Protein AF-0000000086633251 (afdb_homodimer)

Solvent-accessible surface area (backbone atoms only — not comparable to full-atom values): 29971 Å² total; per-residue (Å²): 134,61,81,83,43,68,49,55,88,50,34,63,71,20,54,33,61,55,77,40,45,52,67,47,82,92,40,36,37,76,38,76,89,33,48,28,64,85,34,22,36,36,36,32,24,33,77,43,61,48,29,42,38,28,51,44,31,41,20,52,14,32,25,38,17,45,36,40,25,23,77,53,55,71,56,37,50,54,50,46,53,52,34,60,71,54,26,48,91,79,43,36,75,45,67,47,66,35,50,50,69,35,73,67,37,42,51,52,50,52,53,52,40,40,74,68,55,40,71,67,41,29,40,35,43,53,45,70,52,77,46,75,41,48,64,51,74,43,56,62,69,60,44,48,45,14,34,41,40,35,31,50,11,48,47,47,51,45,24,55,60,52,62,75,69,78,54,58,37,34,40,39,36,59,47,54,71,59,55,55,52,84,49,81,34,34,25,38,26,34,15,20,42,45,20,35,51,41,36,45,43,27,30,27,70,70,36,77,57,32,45,25,38,34,37,20,58,67,43,42,78,40,93,82,50,51,77,91,47,54,86,47,35,67,28,39,44,56,25,49,14,24,48,56,40,43,62,70,33,80,89,35,56,85,51,52,49,20,54,48,46,51,35,41,37,65,68,62,49,59,76,44,38,67,58,37,55,76,60,41,27,42,31,71,38,44,44,55,43,56,49,16,78,68,14,36,83,76,132,133,61,81,84,43,69,48,54,86,50,34,62,70,20,54,33,61,56,77,40,44,54,67,47,81,93,39,35,37,77,37,77,88,33,48,27,64,83,34,22,35,37,35,33,24,31,75,43,63,49,28,40,38,27,53,44,31,40,22,52,15,33,25,37,14,42,37,38,26,24,76,51,55,70,56,38,51,55,49,46,53,52,33,59,71,55,26,47,93,79,43,36,75,44,66,45,68,33,51,50,70,35,72,66,40,41,52,50,49,52,52,53,40,38,74,69,56,40,72,66,40,29,40,36,43,51,44,70,51,78,47,75,40,47,64,50,74,45,57,62,68,59,44,47,46,13,35,42,40,34,31,49,10,48,47,48,52,45,25,57,59,53,63,73,69,79,54,60,36,36,41,40,35,60,48,54,72,58,56,55,53,85,50,82,33,32,25,35,24,33,14,19,42,44,20,35,50,41,36,45,42,26,29,29,70,70,36,77,57,33,44,24,39,35,37,19,58,66,43,42,77,38,90,82,49,52,76,91,48,53,86,46,36,69,27,38,42,55,25,48,14,22,48,54,40,44,61,72,33,78,89,34,56,85,50,54,50,20,54,48,47,50,35,40,37,64,67,62,48,58,76,42,39,68,58,37,55,76,62,42,26,42,31,70,37,43,43,56,43,56,50,16,77,66,13,37,85,76,131

Sequence (598 aa):
MDYSDPDAFTLPYQLTKQIRRDVYPLLEPTQPELSAKGKTVLITGVSGGIGKVIAESWATAGASGIVITGRNVDVLESIATRLQSLASPGTKVLAQAADITDKDSVAALFTAAKETVGKIDVLINSAGSLQGGPVGTSDPTVFFSDFQVNVLGSYLVTHHFLAQGDGAGTVISFTTGAIANVFPDMGGYTASKLALVRIMENLHAEQPNVRVFMLMPGIVQTGMTVDALKPYAKDSPGLSGSWTLFLSTPRAEWMRGGIVSVNWDIEEMEAHKDQIVSENLLGRAFLNAKLGKGGHPWSMDYSDPDAFTLPYQLTKQIRRDVYPLLEPTQPELSAKGKTVLITGVSGGIGKVIAESWATAGASGIVITGRNVDVLESIATRLQSLASPGTKVLAQAADITDKDSVAALFTAAKETVGKIDVLINSAGSLQGGPVGTSDPTVFFSDFQVNVLGSYLVTHHFLAQGDGAGTVISFTTGAIANVFPDMGGYTASKLALVRIMENLHAEQPNVRVFMLMPGIVQTGMTVDALKPYAKDSPGLSGSWTLFLSTPRAEWMRGGIVSVNWDIEEMEAHKDQIVSENLLGRAFLNAKLGKGGHPWS

Radius of gyration: 24.83 Å; Cα contacts (8 Å, |Δi|>4): 1338; chains: 2; bounding box: 53×78×60 Å

Organism: NCBI:txid1208366

Structure (mmCIF, N/CA/C/O backbone):
data_AF-0000000086633251-model_v1
#
loop_
_entity.id
_entity.type
_entity.pdbx_description
1 polymer 'Ketoreductase domain-containing protein'
#
loop_
_atom_site.group_PDB
_atom_site.id
_atom_site.type_symbol
_atom_site.label_atom_id
_atom_site.label_alt_id
_atom_site.label_comp_id
_atom_site.label_asym_id
_atom_site.label_entity_id
_atom_site.label_seq_id
_atom_site.pdbx_PDB_ins_code
_atom_site.Cartn_x
_atom_site.Cartn_y
_atom_site.Cartn_z
_atom_site.occupancy
_atom_site.B_iso_or_equiv
_atom_site.auth_seq_id
_atom_site.auth_comp_id
_atom_site.auth_asym_id
_atom_site.auth_atom_id
_atom_site.pdbx_PDB_model_num
ATOM 1 N N . MET A 1 1 ? 22.797 -5.105 10.516 1 68.06 1 MET A N 1
ATOM 2 C CA . MET A 1 1 ? 22.719 -6.223 9.578 1 68.06 1 MET A CA 1
ATOM 3 C C . MET A 1 1 ? 24.109 -6.688 9.164 1 68.06 1 MET A C 1
ATOM 5 O O . MET A 1 1 ? 25 -5.871 8.961 1 68.06 1 MET A O 1
ATOM 9 N N . ASP A 1 2 ? 24.328 -8.094 9.258 1 77.06 2 ASP A N 1
ATOM 10 C CA . ASP A 1 2 ? 25.594 -8.656 8.828 1 77.06 2 ASP A CA 1
ATOM 11 C C . ASP A 1 2 ? 25.609 -8.906 7.324 1 77.06 2 ASP A C 1
ATOM 13 O O . ASP A 1 2 ? 25.125 -9.945 6.859 1 77.06 2 ASP A O 1
ATOM 17 N N . TYR A 1 3 ? 26.188 -8.086 6.574 1 83.94 3 TYR A N 1
ATOM 18 C CA . TYR A 1 3 ? 26.156 -8.117 5.117 1 83.94 3 TYR A CA 1
ATOM 19 C C . TYR A 1 3 ? 27.078 -9.203 4.574 1 83.94 3 TYR A C 1
ATOM 21 O O . TYR A 1 3 ? 27.016 -9.547 3.389 1 83.94 3 TYR A O 1
ATOM 29 N N . SER A 1 4 ? 27.859 -9.773 5.473 1 86.56 4 SER A N 1
ATOM 30 C CA . SER A 1 4 ? 28.719 -10.867 5.035 1 86.56 4 SER A CA 1
ATOM 31 C C . SER A 1 4 ? 27.953 -12.188 4.984 1 86.56 4 SER A C 1
ATOM 33 O O . SER A 1 4 ? 28.422 -13.148 4.363 1 86.56 4 SER A O 1
ATOM 35 N N . ASP A 1 5 ? 26.844 -12.203 5.621 1 89.69 5 ASP A N 1
ATOM 36 C CA . ASP A 1 5 ? 25.984 -13.383 5.594 1 89.69 5 ASP A CA 1
ATOM 37 C C . ASP A 1 5 ? 25.219 -13.484 4.273 1 89.69 5 ASP A C 1
ATOM 39 O O . ASP A 1 5 ? 24.469 -12.57 3.912 1 89.69 5 ASP A O 1
ATOM 43 N N . PRO A 1 6 ? 25.406 -14.625 3.6 1 89.19 6 PRO A N 1
ATOM 44 C CA . PRO A 1 6 ? 24.703 -14.781 2.318 1 89.19 6 PRO A CA 1
ATOM 45 C C . PRO A 1 6 ? 23.188 -14.781 2.467 1 89.19 6 PRO A C 1
ATOM 47 O O . PRO A 1 6 ? 22.469 -14.602 1.482 1 89.19 6 PRO A O 1
ATOM 50 N N . ASP A 1 7 ? 22.719 -14.922 3.627 1 92.31 7 ASP A N 1
ATOM 51 C CA . ASP A 1 7 ? 21.281 -14.984 3.877 1 92.31 7 ASP A CA 1
ATOM 52 C C . ASP A 1 7 ? 20.797 -13.695 4.539 1 92.31 7 ASP A C 1
ATOM 54 O O . ASP A 1 7 ? 19.672 -13.648 5.051 1 92.31 7 ASP A O 1
ATOM 58 N N . ALA A 1 8 ? 21.625 -12.656 4.477 1 91.12 8 ALA A N 1
ATOM 59 C CA . ALA A 1 8 ? 21.359 -11.414 5.211 1 91.12 8 ALA A CA 1
ATOM 60 C C . ALA A 1 8 ? 20.016 -10.812 4.824 1 91.12 8 ALA A C 1
ATOM 62 O O . ALA A 1 8 ? 19.328 -10.234 5.664 1 91.12 8 ALA A O 1
ATOM 63 N N . PHE A 1 9 ? 19.547 -11.031 3.588 1 92.31 9 PHE A N 1
ATOM 64 C CA . PHE A 1 9 ? 18.328 -10.383 3.107 1 92.31 9 PHE A CA 1
ATOM 65 C C . PHE A 1 9 ? 17.188 -11.391 3.002 1 92.31 9 PHE A C 1
ATOM 67 O O . PHE A 1 9 ? 16.094 -11.047 2.551 1 92.31 9 PHE A O 1
ATOM 74 N N . THR A 1 10 ? 17.438 -12.602 3.408 1 94.81 10 THR A N 1
ATOM 75 C CA . THR A 1 10 ? 16.391 -13.633 3.406 1 94.81 10 THR A CA 1
ATOM 76 C C . THR A 1 10 ? 15.961 -13.961 4.832 1 94.81 10 THR A C 1
ATOM 78 O O . THR A 1 10 ? 14.773 -14.148 5.102 1 94.81 10 THR A O 1
ATOM 81 N N . LEU A 1 11 ? 16.906 -13.914 5.742 1 94.31 11 LEU A N 1
ATOM 82 C CA . LEU A 1 11 ? 16.719 -14.398 7.109 1 94.31 11 LEU A CA 1
ATOM 83 C C . LEU A 1 11 ? 15.648 -13.57 7.824 1 94.31 11 LEU A C 1
ATOM 85 O O . LEU A 1 11 ? 14.789 -14.125 8.516 1 94.31 11 LEU A O 1
ATOM 89 N N . PRO A 1 12 ? 15.609 -12.258 7.66 1 93.75 12 PRO A N 1
ATOM 90 C CA . PRO A 1 12 ? 14.617 -11.453 8.383 1 93.75 12 PRO A CA 1
ATOM 91 C C . PRO A 1 12 ? 13.188 -11.758 7.961 1 93.75 12 PRO A C 1
ATOM 93 O O . PRO A 1 12 ? 12.242 -11.367 8.641 1 93.75 12 PRO A O 1
ATOM 96 N N . TYR A 1 13 ? 13.008 -12.516 6.891 1 96.06 13 TYR A N 1
ATOM 97 C CA . TYR A 1 13 ? 11.672 -12.742 6.34 1 96.06 13 TYR A CA 1
ATOM 98 C C . TYR A 1 13 ? 11.266 -14.203 6.473 1 96.06 13 TYR A C 1
ATOM 100 O O . TYR A 1 13 ? 10.32 -14.648 5.824 1 96.06 13 TYR A O 1
ATOM 108 N N . GLN A 1 14 ? 11.945 -14.898 7.332 1 97.75 14 GLN A N 1
ATOM 109 C CA . GLN A 1 14 ? 11.711 -16.328 7.461 1 97.75 14 GLN A CA 1
ATOM 110 C C . GLN A 1 14 ? 10.648 -16.625 8.516 1 97.75 14 GLN A C 1
ATOM 112 O O . GLN A 1 14 ? 10.781 -16.203 9.672 1 97.75 14 GLN A O 1
ATOM 117 N N . LEU A 1 15 ? 9.648 -17.328 8.125 1 98.5 15 LEU A N 1
ATOM 118 C CA . LEU A 1 15 ? 8.648 -17.875 9.047 1 98.5 15 LEU A CA 1
ATOM 119 C C . LEU A 1 15 ? 9.109 -19.203 9.625 1 98.5 15 LEU A C 1
ATOM 121 O O . LEU A 1 15 ? 8.852 -19.5 10.797 1 98.5 15 LEU A O 1
ATOM 125 N N . THR A 1 16 ? 9.766 -20.047 8.805 1 98.62 16 THR A N 1
ATOM 126 C CA . THR A 1 16 ? 10.195 -21.391 9.172 1 98.62 16 THR A CA 1
ATOM 127 C C . THR A 1 16 ? 11.68 -21.406 9.531 1 98.62 16 THR A C 1
ATOM 129 O O . THR A 1 16 ? 12.43 -20.531 9.102 1 98.62 16 THR A O 1
ATOM 132 N N . LYS A 1 17 ? 12.055 -22.359 10.281 1 97.44 17 LYS A N 1
ATOM 133 C CA . LYS A 1 17 ? 13.469 -22.547 10.594 1 97.44 17 LYS A CA 1
ATOM 134 C C . LYS A 1 17 ? 14.266 -22.938 9.344 1 97.44 17 LYS A C 1
ATOM 136 O O . LYS A 1 17 ? 15.344 -22.391 9.094 1 97.44 17 LYS A O 1
ATOM 141 N N . GLN A 1 18 ? 13.719 -23.844 8.633 1 96.75 18 GLN A N 1
ATOM 142 C CA . GLN A 1 18 ? 14.359 -24.266 7.395 1 96.75 18 GLN A CA 1
ATOM 143 C C . GLN A 1 18 ? 14.195 -23.219 6.301 1 96.75 18 GLN A C 1
ATOM 145 O O . GLN A 1 18 ? 13.102 -22.672 6.113 1 96.75 18 GLN A O 1
ATOM 150 N N . ILE A 1 19 ? 15.305 -22.891 5.602 1 96.94 19 ILE A N 1
ATOM 151 C CA . ILE A 1 19 ? 15.289 -22 4.453 1 96.94 19 ILE A CA 1
ATOM 152 C C . ILE A 1 19 ? 15.336 -22.812 3.162 1 96.94 19 ILE A C 1
ATOM 154 O O . ILE A 1 19 ? 16.297 -23.562 2.93 1 96.94 19 ILE A O 1
ATOM 158 N N . ARG A 1 20 ? 14.32 -22.719 2.383 1 97.75 20 ARG A N 1
ATOM 159 C CA . ARG A 1 20 ? 14.305 -23.391 1.087 1 97.75 20 ARG A CA 1
ATOM 160 C C . ARG A 1 20 ? 14.82 -22.469 -0.013 1 97.75 20 ARG A C 1
ATOM 162 O O . ARG A 1 20 ? 14.391 -21.312 -0.121 1 97.75 20 ARG A O 1
ATOM 169 N N . ARG A 1 21 ? 15.688 -23 -0.869 1 96.81 21 ARG A N 1
ATOM 170 C CA . ARG A 1 21 ? 16.281 -22.156 -1.906 1 96.81 21 ARG A CA 1
ATOM 171 C C . ARG A 1 21 ? 16.109 -22.797 -3.285 1 96.81 21 ARG A C 1
ATOM 173 O O . ARG A 1 21 ? 16.344 -22.141 -4.305 1 96.81 21 ARG A O 1
ATOM 180 N N . ASP A 1 22 ? 15.766 -24.016 -3.211 1 97.19 22 ASP A N 1
ATOM 181 C CA . ASP A 1 22 ? 15.523 -24.75 -4.449 1 97.19 22 ASP A CA 1
ATOM 182 C C . ASP A 1 22 ? 14.359 -25.719 -4.289 1 97.19 22 ASP A C 1
ATOM 184 O O . ASP A 1 22 ? 13.891 -25.953 -3.176 1 97.19 22 ASP A O 1
ATOM 188 N N . VAL A 1 23 ? 13.969 -26.219 -5.496 1 97.69 23 VAL A N 1
ATOM 189 C CA . VAL A 1 23 ? 12.859 -27.172 -5.5 1 97.69 23 VAL A CA 1
ATOM 190 C C . VAL A 1 23 ? 13.234 -28.406 -4.68 1 97.69 23 VAL A C 1
ATOM 192 O O . VAL A 1 23 ? 14.359 -28.891 -4.77 1 97.69 23 VAL A O 1
ATOM 195 N N . TYR A 1 24 ? 12.398 -28.844 -3.863 1 97.19 24 TYR A N 1
ATOM 196 C CA . TYR A 1 24 ? 12.578 -30.031 -3.047 1 97.19 24 TYR A CA 1
ATOM 197 C C . TYR A 1 24 ? 11.461 -31.047 -3.303 1 97.19 24 TYR A C 1
ATOM 199 O O . TYR A 1 24 ? 10.523 -30.766 -4.055 1 97.19 24 TYR A O 1
ATOM 207 N N . PRO A 1 25 ? 11.453 -32.25 -2.863 1 96.62 25 PRO A N 1
ATOM 208 C CA . PRO A 1 25 ? 10.609 -33.344 -3.33 1 96.62 25 PRO A CA 1
ATOM 209 C C . PRO A 1 25 ? 9.117 -33.031 -3.279 1 96.62 25 PRO A C 1
ATOM 211 O O . PRO A 1 25 ? 8.391 -33.281 -4.238 1 96.62 25 PRO A O 1
ATOM 214 N N . LEU A 1 26 ? 8.625 -32.344 -2.281 1 96.88 26 LEU A N 1
ATOM 215 C CA . LEU A 1 26 ? 7.219 -31.984 -2.143 1 96.88 26 LEU A CA 1
ATOM 216 C C . LEU A 1 26 ? 6.781 -31.062 -3.271 1 96.88 26 LEU A C 1
ATOM 218 O O . LEU A 1 26 ? 5.617 -31.078 -3.68 1 96.88 26 LEU A O 1
ATOM 222 N N . LEU A 1 27 ? 7.727 -30.312 -3.814 1 97.81 27 LEU A N 1
ATOM 223 C CA . LEU A 1 27 ? 7.395 -29.234 -4.742 1 97.81 27 LEU A CA 1
ATOM 224 C C . LEU A 1 27 ? 7.891 -29.562 -6.148 1 97.81 27 LEU A C 1
ATOM 226 O O . LEU A 1 27 ? 7.941 -28.672 -7.008 1 97.81 27 LEU A O 1
ATOM 230 N N . GLU A 1 28 ? 8.273 -30.781 -6.375 1 97.88 28 GLU A N 1
ATOM 231 C CA . GLU A 1 28 ? 8.641 -31.188 -7.73 1 97.88 28 GLU A CA 1
ATOM 232 C C . GLU A 1 28 ? 7.43 -31.172 -8.656 1 97.88 28 GLU A C 1
ATOM 234 O O . GLU A 1 28 ? 6.441 -31.875 -8.406 1 97.88 28 GLU A O 1
ATOM 239 N N . PRO A 1 29 ? 7.496 -30.5 -9.789 1 97.75 29 PRO A N 1
ATOM 240 C CA . PRO A 1 29 ? 6.336 -30.344 -10.664 1 97.75 29 PRO A CA 1
ATOM 241 C C . PRO A 1 29 ? 5.824 -31.672 -11.219 1 97.75 29 PRO A C 1
ATOM 243 O O . PRO A 1 29 ? 4.664 -31.766 -11.633 1 97.75 29 PRO A O 1
ATOM 246 N N . THR A 1 30 ? 6.656 -32.688 -11.234 1 97 30 THR A N 1
ATOM 247 C CA . THR A 1 30 ? 6.281 -34 -11.789 1 97 30 THR A CA 1
ATOM 248 C C . THR A 1 30 ? 5.496 -34.812 -10.773 1 97 30 THR A C 1
ATOM 250 O O . THR A 1 30 ? 4.965 -35.875 -11.102 1 97 30 THR A O 1
ATOM 253 N N . GLN A 1 31 ? 5.453 -34.312 -9.523 1 97.31 31 GLN A N 1
ATOM 254 C CA . GLN A 1 31 ? 4.695 -35.062 -8.508 1 97.31 31 GLN A CA 1
ATOM 255 C C . GLN A 1 31 ? 3.209 -35.094 -8.852 1 97.31 31 GLN A C 1
ATOM 257 O O . GLN A 1 31 ? 2.635 -34.094 -9.273 1 97.31 31 GLN A O 1
ATOM 262 N N . PRO A 1 32 ? 2.555 -36.281 -8.695 1 97.38 32 PRO A N 1
ATOM 263 C CA . PRO A 1 32 ? 1.124 -36.406 -8.992 1 97.38 32 PRO A CA 1
ATOM 264 C C . PRO A 1 32 ? 0.27 -35.438 -8.164 1 97.38 32 PRO A C 1
ATOM 266 O O . PRO A 1 32 ? -0.772 -34.969 -8.633 1 97.38 32 PRO A O 1
ATOM 269 N N . GLU A 1 33 ? 0.717 -35.094 -6.957 1 97.5 33 GLU A N 1
ATOM 270 C CA . GLU A 1 33 ? -0.027 -34.219 -6.066 1 97.5 33 GLU A CA 1
ATOM 271 C C . GLU A 1 33 ? -0.064 -32.781 -6.605 1 97.5 33 GLU A C 1
ATOM 273 O O . GLU A 1 33 ? -0.901 -31.984 -6.195 1 97.5 33 GLU A O 1
ATOM 278 N N . LEU A 1 34 ? 0.845 -32.438 -7.562 1 98.31 34 LEU A N 1
ATOM 279 C CA . LEU A 1 34 ? 0.918 -31.109 -8.125 1 98.31 34 LEU A CA 1
ATOM 280 C C . LEU A 1 34 ? 0.414 -31.094 -9.562 1 98.31 34 LEU A C 1
ATOM 282 O O . LEU A 1 34 ? 0.604 -30.109 -10.281 1 98.31 34 LEU A O 1
ATOM 286 N N . SER A 1 35 ? -0.208 -32.188 -9.945 1 98.06 35 SER A N 1
ATOM 287 C CA . SER A 1 35 ? -0.688 -32.312 -11.32 1 98.06 35 SER A CA 1
ATOM 288 C C . SER A 1 35 ? -1.604 -31.141 -11.68 1 98.06 35 SER A C 1
ATOM 290 O O . SER A 1 35 ? -2.488 -30.781 -10.898 1 98.06 35 SER A O 1
ATOM 292 N N . ALA A 1 36 ? -1.401 -30.594 -12.852 1 98 36 ALA A N 1
ATOM 293 C CA . ALA A 1 36 ? -2.236 -29.5 -13.359 1 98 36 ALA A CA 1
ATOM 294 C C . ALA A 1 36 ? -3.146 -30 -14.484 1 98 36 ALA A C 1
ATOM 296 O O . ALA A 1 36 ? -3.658 -29.188 -15.266 1 98 36 ALA A O 1
ATOM 297 N N . LYS A 1 37 ? -3.234 -31.297 -14.562 1 97.19 37 LYS A N 1
ATOM 298 C CA . LYS A 1 37 ? -4.129 -31.859 -15.578 1 97.19 37 LYS A CA 1
ATOM 299 C C . LYS A 1 37 ? -5.539 -31.281 -15.438 1 97.19 37 LYS A C 1
ATOM 301 O O . LYS A 1 37 ? -6.066 -31.188 -14.328 1 97.19 37 LYS A O 1
ATOM 306 N N . GLY A 1 38 ? -6.066 -30.828 -16.578 1 96.94 38 GLY A N 1
ATOM 307 C CA . GLY A 1 38 ? -7.418 -30.297 -16.594 1 96.94 38 GLY A CA 1
ATOM 308 C C . GLY A 1 38 ? -7.484 -28.828 -16.219 1 96.94 38 GLY A C 1
ATOM 309 O O . GLY A 1 38 ? -8.547 -28.203 -16.312 1 96.94 38 GLY A O 1
ATOM 310 N N . LYS A 1 39 ? -6.387 -28.234 -15.875 1 97.5 39 LYS A N 1
ATOM 311 C CA . LYS A 1 39 ? -6.379 -26.844 -15.445 1 97.5 39 LYS A CA 1
ATOM 312 C C . LYS A 1 39 ? -5.785 -25.938 -16.531 1 97.5 39 LYS A C 1
ATOM 314 O O . LYS A 1 39 ? -4.855 -26.344 -17.234 1 97.5 39 LYS A O 1
ATOM 319 N N . THR A 1 40 ? -6.363 -24.797 -16.625 1 98.44 40 THR A N 1
ATOM 320 C CA . THR A 1 40 ? -5.84 -23.75 -17.484 1 98.44 40 THR A CA 1
ATOM 321 C C . THR A 1 40 ? -5.242 -22.625 -16.641 1 98.44 40 THR A C 1
ATOM 323 O O . THR A 1 40 ? -5.75 -22.297 -15.57 1 98.44 40 THR A O 1
ATOM 326 N N . VAL A 1 41 ? -4.078 -22.047 -17.172 1 98.75 41 VAL A N 1
ATOM 327 C CA . VAL A 1 41 ? -3.383 -21.016 -16.406 1 98.75 41 VAL A CA 1
ATOM 328 C C . VAL A 1 41 ? -3.006 -19.859 -17.328 1 98.75 41 VAL A C 1
ATOM 330 O O . VAL A 1 41 ? -2.674 -20.062 -18.5 1 98.75 41 VAL A O 1
ATOM 333 N N . LEU A 1 42 ? -3.203 -18.656 -16.859 1 98.81 42 LEU A N 1
ATOM 334 C CA . LEU A 1 42 ? -2.682 -17.453 -17.484 1 98.81 42 LEU A CA 1
ATOM 335 C C . LEU A 1 42 ? -1.564 -16.844 -16.656 1 98.81 42 LEU A C 1
ATOM 337 O O . LEU A 1 42 ? -1.741 -16.594 -15.461 1 98.81 42 LEU A O 1
ATOM 341 N N . ILE A 1 43 ? -0.426 -16.641 -17.25 1 98.69 43 ILE A N 1
ATOM 342 C CA . ILE A 1 43 ? 0.754 -16.109 -16.578 1 98.69 43 ILE A CA 1
ATOM 343 C C . ILE A 1 43 ? 1.179 -14.805 -17.234 1 98.69 43 ILE A C 1
ATOM 345 O O . ILE A 1 43 ? 1.493 -14.773 -18.422 1 98.69 43 ILE A O 1
ATOM 349 N N . THR A 1 44 ? 1.173 -13.742 -16.453 1 98.12 44 THR A N 1
ATOM 350 C CA . THR A 1 44 ? 1.673 -12.469 -16.953 1 98.12 44 THR A CA 1
ATOM 351 C C . THR A 1 44 ? 3.162 -12.312 -16.656 1 98.12 44 THR A C 1
ATOM 353 O O . THR A 1 44 ? 3.68 -12.938 -15.727 1 98.12 44 THR A O 1
ATOM 356 N N . GLY A 1 45 ? 3.865 -11.492 -17.438 1 94.88 45 GLY A N 1
ATOM 357 C CA . GLY A 1 45 ? 5.258 -11.164 -17.172 1 94.88 45 GLY A CA 1
ATOM 358 C C . GLY A 1 45 ? 6.211 -12.289 -17.531 1 94.88 45 GLY A C 1
ATOM 359 O O . GLY A 1 45 ? 7.215 -12.5 -16.844 1 94.88 45 GLY A O 1
ATOM 360 N N . VAL A 1 46 ? 5.965 -13.047 -18.531 1 93.5 46 VAL A N 1
ATOM 361 C CA . VAL A 1 46 ? 6.738 -14.242 -18.844 1 93.5 46 VAL A CA 1
ATOM 362 C C . VAL A 1 46 ? 8.055 -13.852 -19.516 1 93.5 46 VAL A C 1
ATOM 364 O O . VAL A 1 46 ? 8.977 -14.664 -19.609 1 93.5 46 VAL A O 1
ATOM 367 N N . SER A 1 47 ? 8.133 -12.633 -19.906 1 83.06 47 SER A N 1
ATOM 368 C CA . SER A 1 47 ? 9.375 -12.18 -20.516 1 83.06 47 SER A CA 1
ATOM 369 C C . SER A 1 47 ? 10.453 -11.938 -19.469 1 83.06 47 SER A C 1
ATOM 371 O O . SER A 1 47 ? 11.633 -11.797 -19.797 1 83.06 47 SER A O 1
ATOM 373 N N . GLY A 1 48 ? 10 -11.992 -18.25 1 77.44 48 GLY A N 1
ATOM 374 C CA . GLY A 1 48 ? 10.969 -11.859 -17.172 1 77.44 48 GLY A CA 1
ATOM 375 C C . GLY A 1 48 ? 11.531 -13.195 -16.719 1 77.44 48 GLY A C 1
ATOM 376 O O . GLY A 1 48 ? 11.133 -14.25 -17.219 1 77.44 48 GLY A O 1
ATOM 377 N N . GLY A 1 49 ? 12.492 -13.289 -15.859 1 78.19 49 GLY A N 1
ATOM 378 C CA . GLY A 1 49 ? 13.188 -14.484 -15.422 1 78.19 49 GLY A CA 1
ATOM 379 C C . GLY A 1 49 ? 12.305 -15.445 -14.648 1 78.19 49 GLY A C 1
ATOM 380 O O . GLY A 1 49 ? 12.297 -16.641 -14.93 1 78.19 49 GLY A O 1
ATOM 381 N N . ILE A 1 50 ? 11.336 -15.016 -13.859 1 91.94 50 ILE A N 1
ATOM 382 C CA . ILE A 1 50 ? 10.539 -15.883 -12.992 1 91.94 50 ILE A CA 1
ATOM 383 C C . ILE A 1 50 ? 9.336 -16.422 -13.773 1 91.94 50 ILE A C 1
ATOM 385 O O . ILE A 1 50 ? 9.039 -17.609 -13.719 1 91.94 50 ILE A O 1
ATOM 389 N N . GLY A 1 51 ? 8.688 -15.625 -14.602 1 95.31 51 GLY A N 1
ATOM 390 C CA . GLY A 1 51 ? 7.484 -15.984 -15.328 1 95.31 51 GLY A CA 1
ATOM 391 C C . GLY A 1 51 ? 7.691 -17.141 -16.297 1 95.31 51 GLY A C 1
ATOM 392 O O . GLY A 1 51 ? 6.836 -18.016 -16.406 1 95.31 51 GLY A O 1
ATOM 393 N N . LYS A 1 52 ? 8.812 -17.125 -16.938 1 94.88 52 LYS A N 1
ATOM 394 C CA . LYS A 1 52 ? 9.141 -18.188 -17.875 1 94.88 52 LYS A CA 1
ATOM 395 C C . LYS A 1 52 ? 9.211 -19.547 -17.172 1 94.88 52 LYS A C 1
ATOM 397 O O . LYS A 1 52 ? 8.648 -20.531 -17.656 1 94.88 52 LYS A O 1
ATOM 402 N N . VAL A 1 53 ? 9.859 -19.531 -16.078 1 96.5 53 VAL A N 1
ATOM 403 C CA . VAL A 1 53 ? 10.078 -20.781 -15.344 1 96.5 53 VAL A CA 1
ATOM 404 C C . VAL A 1 53 ? 8.75 -21.266 -14.758 1 96.5 53 VAL A C 1
ATOM 406 O O . VAL A 1 53 ? 8.508 -22.469 -14.68 1 96.5 53 VAL A O 1
ATOM 409 N N . ILE A 1 54 ? 7.887 -20.344 -14.367 1 98.31 54 ILE A N 1
ATOM 410 C CA . ILE A 1 54 ? 6.551 -20.719 -13.914 1 98.31 54 ILE A CA 1
ATOM 411 C C . ILE A 1 54 ? 5.809 -21.453 -15.023 1 98.31 54 ILE A C 1
ATOM 413 O O . ILE A 1 54 ? 5.246 -22.516 -14.805 1 98.31 54 ILE A O 1
ATOM 417 N N . ALA A 1 55 ? 5.859 -20.891 -16.203 1 98.31 55 ALA A N 1
ATOM 418 C CA . ALA A 1 55 ? 5.18 -21.5 -17.344 1 98.31 55 ALA A CA 1
ATOM 419 C C . ALA A 1 55 ? 5.723 -22.906 -17.609 1 98.31 55 ALA A C 1
ATOM 421 O O . ALA A 1 55 ? 4.953 -23.844 -17.875 1 98.31 55 ALA A O 1
ATOM 422 N N . GLU A 1 56 ? 7.02 -23.047 -17.531 1 97.88 56 GLU A N 1
ATOM 423 C CA . GLU A 1 56 ? 7.648 -24.344 -17.75 1 97.88 56 GLU A CA 1
ATOM 424 C C . GLU A 1 56 ? 7.203 -25.359 -16.703 1 97.88 56 GLU A C 1
ATOM 426 O O . GLU A 1 56 ? 6.977 -26.531 -17.016 1 97.88 56 GLU A O 1
ATOM 431 N N . SER A 1 57 ? 7.109 -24.906 -15.469 1 98.44 57 SER A N 1
ATOM 432 C CA . SER A 1 57 ? 6.656 -25.781 -14.398 1 98.44 57 SER A CA 1
ATOM 433 C C . SER A 1 57 ? 5.23 -26.266 -14.641 1 98.44 57 SER A C 1
ATOM 435 O O . SER A 1 57 ? 4.922 -27.438 -14.414 1 98.44 57 SER A O 1
ATOM 437 N N . TRP A 1 58 ? 4.375 -25.422 -15.117 1 98.75 58 TRP A N 1
ATOM 438 C CA . TRP A 1 58 ? 2.986 -25.781 -15.383 1 98.75 58 TRP A CA 1
ATOM 439 C C . TRP A 1 58 ? 2.887 -26.734 -16.578 1 98.75 58 TRP A C 1
ATOM 441 O O . TRP A 1 58 ? 2.043 -27.625 -16.594 1 98.75 58 TRP A O 1
ATOM 451 N N . ALA A 1 59 ? 3.742 -26.516 -17.594 1 98.56 59 ALA A N 1
ATOM 452 C CA . ALA A 1 59 ? 3.811 -27.469 -18.703 1 98.56 59 ALA A CA 1
ATOM 453 C C . ALA A 1 59 ? 4.223 -28.859 -18.234 1 98.56 59 ALA A C 1
ATOM 455 O O . ALA A 1 59 ? 3.588 -29.844 -18.578 1 98.56 59 ALA A O 1
ATOM 456 N N . THR A 1 60 ? 5.23 -28.828 -17.422 1 98.25 60 THR A N 1
ATOM 457 C CA . THR A 1 60 ? 5.762 -30.062 -16.875 1 98.25 60 THR A CA 1
ATOM 458 C C . THR A 1 60 ? 4.711 -30.781 -16.047 1 98.25 60 THR A C 1
ATOM 460 O O . THR A 1 60 ? 4.633 -32.031 -16.047 1 98.25 60 THR A O 1
ATOM 463 N N . ALA A 1 61 ? 3.875 -30.031 -15.359 1 98.31 61 ALA A N 1
ATOM 464 C CA . ALA A 1 61 ? 2.869 -30.594 -14.461 1 98.31 61 ALA A CA 1
ATOM 465 C C . ALA A 1 61 ? 1.632 -31.047 -15.234 1 98.31 61 ALA A C 1
ATOM 467 O O . ALA A 1 61 ? 0.688 -31.578 -14.648 1 98.31 61 ALA A O 1
ATOM 468 N N . GLY A 1 62 ? 1.573 -30.75 -16.547 1 98.19 62 GLY A N 1
ATOM 469 C CA . GLY A 1 62 ? 0.544 -31.328 -17.406 1 98.19 62 GLY A CA 1
ATOM 470 C C . GLY A 1 62 ? -0.668 -30.422 -17.562 1 98.19 62 GLY A C 1
ATOM 471 O O . GLY A 1 62 ? -1.786 -30.906 -17.75 1 98.19 62 GLY A O 1
ATOM 472 N N . ALA A 1 63 ? -0.526 -29.156 -17.453 1 98.5 63 ALA A N 1
ATOM 473 C CA . ALA A 1 63 ? -1.636 -28.219 -17.641 1 98.5 63 ALA A CA 1
ATOM 474 C C . ALA A 1 63 ? -2.326 -28.438 -18.969 1 98.5 63 ALA A C 1
ATOM 476 O O . ALA A 1 63 ? -1.669 -28.719 -19.984 1 98.5 63 ALA A O 1
ATOM 477 N N . SER A 1 64 ? -3.643 -28.281 -18.969 1 98.19 64 SER A N 1
ATOM 478 C CA . SER A 1 64 ? -4.406 -28.453 -20.203 1 98.19 64 SER A CA 1
ATOM 479 C C . SER A 1 64 ? -4.254 -27.25 -21.125 1 98.19 64 SER A C 1
ATOM 481 O O . SER A 1 64 ? -4.328 -27.391 -22.344 1 98.19 64 SER A O 1
ATOM 483 N N . GLY A 1 65 ? -4.133 -26.125 -20.547 1 98.56 65 GLY A N 1
ATOM 484 C CA . GLY A 1 65 ? -3.957 -24.875 -21.281 1 98.56 65 GLY A CA 1
ATOM 485 C C . GLY A 1 65 ? -3.039 -23.891 -20.578 1 98.56 65 GLY A C 1
ATOM 486 O O . GLY A 1 65 ? -3.137 -23.703 -19.375 1 98.56 65 GLY A O 1
ATOM 487 N N . ILE A 1 66 ? -2.117 -23.312 -21.344 1 98.75 66 ILE A N 1
ATOM 488 C CA . ILE A 1 66 ? -1.18 -22.328 -20.812 1 98.75 66 ILE A CA 1
ATOM 489 C C . ILE A 1 66 ? -1.21 -21.062 -21.688 1 98.75 66 ILE A C 1
ATOM 491 O O . ILE A 1 66 ? -0.898 -21.125 -22.875 1 98.75 66 ILE A O 1
ATOM 495 N N . VAL A 1 67 ? -1.641 -19.969 -21.078 1 98.69 67 VAL A N 1
ATOM 496 C CA . VAL A 1 67 ? -1.603 -18.656 -21.719 1 98.69 67 VAL A CA 1
ATOM 497 C C . VAL A 1 67 ? -0.479 -17.828 -21.125 1 98.69 67 VAL A C 1
ATOM 499 O O . VAL A 1 67 ? -0.431 -17.609 -19.906 1 98.69 67 VAL A O 1
ATOM 502 N N . ILE A 1 68 ? 0.463 -17.391 -21.984 1 98.31 68 ILE A N 1
ATOM 503 C CA . ILE A 1 68 ? 1.562 -16.562 -21.531 1 98.31 68 ILE A CA 1
ATOM 504 C C . ILE A 1 68 ? 1.48 -15.188 -22.203 1 98.31 68 ILE A C 1
ATOM 506 O O . ILE A 1 68 ? 1.086 -15.086 -23.359 1 98.31 68 ILE A O 1
ATOM 510 N N . THR A 1 69 ? 1.798 -14.172 -21.406 1 97.88 69 THR A N 1
ATOM 511 C CA . THR A 1 69 ? 1.787 -12.836 -21.984 1 97.88 69 THR A CA 1
ATOM 512 C C . THR A 1 69 ? 2.951 -12 -21.438 1 97.88 69 THR A C 1
ATOM 514 O O . THR A 1 69 ? 3.545 -12.344 -20.422 1 97.88 69 THR A O 1
ATOM 517 N N . GLY A 1 70 ? 3.346 -11.062 -22.125 1 94 70 GLY A N 1
ATOM 518 C CA . GLY A 1 70 ? 4.395 -10.062 -21.953 1 94 70 GLY A CA 1
ATOM 519 C C . GLY A 1 70 ? 4.449 -9.055 -23.094 1 94 70 GLY A C 1
ATOM 520 O O . GLY A 1 70 ? 3.598 -9.07 -23.984 1 94 70 GLY A O 1
ATOM 521 N N . ARG A 1 71 ? 5.406 -8.203 -23.109 1 88 71 ARG A N 1
ATOM 522 C CA . ARG A 1 71 ? 5.41 -7.121 -24.078 1 88 71 ARG A CA 1
ATOM 523 C C . ARG A 1 71 ? 6.254 -7.48 -25.297 1 88 71 ARG A C 1
ATOM 525 O O . ARG A 1 71 ? 6.039 -6.941 -26.391 1 88 71 ARG A O 1
ATOM 532 N N . ASN A 1 72 ? 7.117 -8.398 -25.047 1 88.56 72 ASN A N 1
ATOM 533 C CA . ASN A 1 72 ? 8.047 -8.734 -26.125 1 88.56 72 ASN A CA 1
ATOM 534 C C . ASN A 1 72 ? 7.598 -9.977 -26.891 1 88.56 72 ASN A C 1
ATOM 536 O O . ASN A 1 72 ? 7.766 -11.102 -26.422 1 88.56 72 ASN A O 1
ATOM 540 N N . VAL A 1 73 ? 7.242 -9.805 -28.125 1 91.19 73 VAL A N 1
ATOM 541 C CA . VAL A 1 73 ? 6.617 -10.852 -28.922 1 91.19 73 VAL A CA 1
ATOM 542 C C . VAL A 1 73 ? 7.633 -11.953 -29.219 1 91.19 73 VAL A C 1
ATOM 544 O O . VAL A 1 73 ? 7.32 -13.141 -29.125 1 91.19 73 VAL A O 1
ATOM 547 N N . ASP A 1 74 ? 8.828 -11.578 -29.578 1 92.25 74 ASP A N 1
ATOM 548 C CA . ASP A 1 74 ? 9.844 -12.562 -29.953 1 92.25 74 ASP A CA 1
ATOM 549 C C . ASP A 1 74 ? 10.188 -13.469 -28.766 1 92.25 74 ASP A C 1
ATOM 551 O O . ASP A 1 74 ? 10.32 -14.688 -28.938 1 92.25 74 ASP A O 1
ATOM 555 N N . VAL A 1 75 ? 10.273 -12.898 -27.656 1 91.56 75 VAL A N 1
ATOM 556 C CA . VAL A 1 75 ? 10.57 -13.656 -26.453 1 91.56 75 VAL A CA 1
ATOM 557 C C . VAL A 1 75 ? 9.414 -14.602 -26.125 1 91.56 75 VAL A C 1
ATOM 559 O O . VAL A 1 75 ? 9.625 -15.758 -25.781 1 91.56 75 VAL A O 1
ATOM 562 N N . LEU A 1 76 ? 8.242 -14.172 -26.344 1 95 76 LEU A N 1
ATOM 563 C CA . LEU A 1 76 ? 7.051 -14.961 -26.062 1 95 76 LEU A CA 1
ATOM 564 C C . LEU A 1 76 ? 6.984 -16.188 -26.969 1 95 76 LEU A C 1
ATOM 566 O O . LEU A 1 76 ? 6.656 -17.281 -26.5 1 95 76 LEU A O 1
ATOM 570 N N . GLU A 1 77 ? 7.324 -16.016 -28.141 1 94.81 77 GLU A N 1
ATOM 571 C CA . GLU A 1 77 ? 7.273 -17.125 -29.094 1 94.81 77 GLU A CA 1
ATOM 572 C C . GLU A 1 77 ? 8.32 -18.188 -28.766 1 94.81 77 GLU A C 1
ATOM 574 O O . GLU A 1 77 ? 8.055 -19.375 -28.891 1 94.81 77 GLU A O 1
ATOM 579 N N . SER A 1 78 ? 9.438 -17.688 -28.438 1 95.44 78 SER A N 1
ATOM 580 C CA . SER A 1 78 ? 10.484 -18.625 -28.047 1 95.44 78 SER A CA 1
ATOM 581 C C . SER A 1 78 ? 10.062 -19.438 -26.828 1 95.44 78 SER A C 1
ATOM 583 O O . SER A 1 78 ? 10.305 -20.641 -26.766 1 95.44 78 SER A O 1
ATOM 585 N N . ILE A 1 79 ? 9.422 -18.812 -25.922 1 95.94 79 ILE A N 1
ATOM 586 C CA . ILE A 1 79 ? 8.953 -19.484 -24.703 1 95.94 79 ILE A CA 1
ATOM 587 C C . ILE A 1 79 ? 7.84 -20.469 -25.062 1 95.94 79 ILE A C 1
ATOM 589 O O . ILE A 1 79 ? 7.812 -21.594 -24.562 1 95.94 79 ILE A O 1
ATOM 593 N N . ALA A 1 80 ? 6.98 -20.062 -25.922 1 96.44 80 ALA A N 1
ATOM 594 C CA . ALA A 1 80 ? 5.895 -20.953 -26.344 1 96.44 80 ALA A CA 1
ATOM 595 C C . ALA A 1 80 ? 6.438 -22.234 -26.969 1 96.44 80 ALA A C 1
ATOM 597 O O . ALA A 1 80 ? 5.91 -23.312 -26.703 1 96.44 80 ALA A O 1
ATOM 598 N N . THR A 1 81 ? 7.453 -22.109 -27.766 1 96.25 81 THR A N 1
ATOM 599 C CA . THR A 1 81 ? 8.078 -23.281 -28.375 1 96.25 81 THR A CA 1
ATOM 600 C C . THR A 1 81 ? 8.656 -24.219 -27.328 1 96.25 81 THR A C 1
ATOM 602 O O . THR A 1 81 ? 8.477 -25.438 -27.406 1 96.25 81 THR A O 1
ATOM 605 N N . ARG A 1 82 ? 9.312 -23.547 -26.391 1 95.88 82 ARG A N 1
ATOM 606 C CA . ARG A 1 82 ? 9.867 -24.328 -25.297 1 95.88 82 ARG A CA 1
ATOM 607 C C . ARG A 1 82 ? 8.766 -25.047 -24.516 1 95.88 82 ARG A C 1
ATOM 609 O O . ARG A 1 82 ? 8.914 -26.219 -24.172 1 95.88 82 ARG A O 1
ATOM 616 N N . LEU A 1 83 ? 7.691 -24.406 -24.266 1 97.38 83 LEU A N 1
ATOM 617 C CA . LEU A 1 83 ? 6.574 -24.984 -23.531 1 97.38 83 LEU A CA 1
ATOM 618 C C . LEU A 1 83 ? 5.973 -26.156 -24.281 1 97.38 83 LEU A C 1
ATOM 620 O O . LEU A 1 83 ? 5.617 -27.172 -23.688 1 97.38 83 LEU A O 1
ATOM 624 N N . GLN A 1 84 ? 5.898 -26.047 -25.531 1 95.62 84 GLN A N 1
ATOM 625 C CA . GLN A 1 84 ? 5.348 -27.109 -26.344 1 95.62 84 GLN A CA 1
ATOM 626 C C . GLN A 1 84 ? 6.219 -28.359 -26.266 1 95.62 84 GLN A C 1
ATOM 628 O O . GLN A 1 84 ? 5.703 -29.484 -26.297 1 95.62 84 GLN A O 1
ATOM 633 N N . SER A 1 85 ? 7.469 -28.156 -26.125 1 95.94 85 SER A N 1
ATOM 634 C CA . SER A 1 85 ? 8.391 -29.281 -26.047 1 95.94 85 SER A CA 1
ATOM 635 C C . SER A 1 85 ? 8.297 -29.969 -24.688 1 95.94 85 SER A C 1
ATOM 637 O O . SER A 1 85 ? 8.562 -31.172 -24.578 1 95.94 85 SER A O 1
ATOM 639 N N . LEU A 1 86 ? 7.93 -29.234 -23.672 1 95.69 86 LEU A N 1
ATOM 640 C CA . LEU A 1 86 ? 7.855 -29.766 -22.312 1 95.69 86 LEU A CA 1
ATOM 641 C C . LEU A 1 86 ? 6.477 -30.344 -22.016 1 95.69 86 LEU A C 1
ATOM 643 O O . LEU A 1 86 ? 6.34 -31.25 -21.188 1 95.69 86 LEU A O 1
ATOM 647 N N . ALA A 1 87 ? 5.52 -29.859 -22.734 1 95.25 87 ALA A N 1
ATOM 648 C CA . ALA A 1 87 ? 4.129 -30.141 -22.391 1 95.25 87 ALA A CA 1
ATOM 649 C C . ALA A 1 87 ? 3.703 -31.5 -22.891 1 95.25 87 ALA A C 1
ATOM 651 O O . ALA A 1 87 ? 4.297 -32.031 -23.828 1 95.25 87 ALA A O 1
ATOM 652 N N . SER A 1 88 ? 2.76 -32.031 -22.141 1 91.19 88 SER A N 1
ATOM 653 C CA . SER A 1 88 ? 2.129 -33.25 -22.625 1 91.19 88 SER A CA 1
ATOM 654 C C . SER A 1 88 ? 1.387 -33.031 -23.938 1 91.19 88 SER A C 1
ATOM 656 O O . SER A 1 88 ? 0.97 -31.906 -24.234 1 91.19 88 SER A O 1
ATOM 658 N N . PRO A 1 89 ? 1.187 -34.188 -24.609 1 91.19 89 PRO A N 1
ATOM 659 C CA . PRO A 1 89 ? 0.373 -34.031 -25.812 1 91.19 89 PRO A CA 1
ATOM 660 C C . PRO A 1 89 ? -1.03 -33.5 -25.531 1 91.19 89 PRO A C 1
ATOM 662 O O . PRO A 1 89 ? -1.662 -33.938 -24.547 1 91.19 89 PRO A O 1
ATOM 665 N N . GLY A 1 90 ? -1.415 -32.5 -26.219 1 93.06 90 GLY A N 1
ATOM 666 C CA . GLY A 1 90 ? -2.768 -32 -26.047 1 93.06 90 GLY A CA 1
ATOM 667 C C . GLY A 1 90 ? -2.822 -30.672 -25.312 1 93.06 90 GLY A C 1
ATOM 668 O O . GLY A 1 90 ? -3.85 -29.984 -25.344 1 93.06 90 GLY A O 1
ATOM 669 N N . THR A 1 91 ? -1.734 -30.391 -24.625 1 97 91 THR A N 1
ATOM 670 C CA . THR A 1 91 ? -1.698 -29.094 -23.953 1 97 91 THR A CA 1
ATOM 671 C C . THR A 1 91 ? -1.8 -27.969 -24.969 1 97 91 THR A C 1
ATOM 673 O O . THR A 1 91 ? -1.07 -27.953 -25.969 1 97 91 THR A O 1
ATOM 676 N N . LYS A 1 92 ? -2.732 -27.047 -24.781 1 97.94 92 LYS A N 1
ATOM 677 C CA . LYS A 1 92 ? -2.848 -25.844 -25.609 1 97.94 92 LYS A CA 1
ATOM 678 C C . LYS A 1 92 ? -2 -24.703 -25.062 1 97.94 92 LYS A C 1
ATOM 680 O O . LYS A 1 92 ? -2.049 -24.422 -23.859 1 97.94 92 LYS A O 1
ATOM 685 N N . VAL A 1 93 ? -1.188 -24.141 -25.938 1 97.88 93 VAL A N 1
ATOM 686 C CA . VAL A 1 93 ? -0.34 -23.031 -25.516 1 97.88 93 VAL A CA 1
ATOM 687 C C . VAL A 1 93 ? -0.671 -21.797 -26.359 1 97.88 93 VAL A C 1
ATOM 689 O O . VAL A 1 93 ? -0.734 -21.859 -27.578 1 97.88 93 VAL A O 1
ATOM 692 N N . LEU A 1 94 ? -0.963 -20.688 -25.688 1 97.94 94 LEU A N 1
ATOM 693 C CA . LEU A 1 94 ? -1.176 -19.391 -26.344 1 97.94 94 LEU A CA 1
ATOM 694 C C . LEU A 1 94 ? -0.151 -18.375 -25.859 1 97.94 94 LEU A C 1
ATOM 696 O O . LEU A 1 94 ? -0.013 -18.125 -24.672 1 97.94 94 LEU A O 1
ATOM 700 N N . ALA A 1 95 ? 0.602 -17.891 -26.797 1 97.69 95 ALA A N 1
ATOM 701 C CA . ALA A 1 95 ? 1.442 -16.719 -26.562 1 97.69 95 ALA A CA 1
ATOM 702 C C . ALA A 1 95 ? 0.818 -15.461 -27.156 1 97.69 95 ALA A C 1
ATOM 704 O O . ALA A 1 95 ? 0.621 -15.383 -28.375 1 97.69 95 ALA A O 1
ATOM 705 N N . GLN A 1 96 ? 0.464 -14.547 -26.297 1 97 96 GLN A N 1
ATOM 706 C CA . GLN A 1 96 ? -0.164 -13.312 -26.766 1 97 96 GLN A CA 1
ATOM 707 C C . GLN A 1 96 ? 0.459 -12.094 -26.094 1 97 96 GLN A C 1
ATOM 709 O O . GLN A 1 96 ? 0.39 -11.945 -24.875 1 97 96 GLN A O 1
ATOM 714 N N . ALA A 1 97 ? 1.067 -11.25 -26.938 1 96.75 97 ALA A N 1
ATOM 715 C CA . ALA A 1 97 ? 1.621 -10.008 -26.391 1 96.75 97 ALA A CA 1
ATOM 716 C C . ALA A 1 97 ? 0.513 -9.078 -25.906 1 96.75 97 ALA A C 1
ATOM 718 O O . ALA A 1 97 ? -0.534 -8.961 -26.547 1 96.75 97 ALA A O 1
ATOM 719 N N . ALA A 1 98 ? 0.742 -8.477 -24.734 1 97.06 98 ALA A N 1
ATOM 720 C CA . ALA A 1 98 ? -0.226 -7.531 -24.188 1 97.06 98 ALA A CA 1
ATOM 721 C C . ALA A 1 98 ? 0.45 -6.535 -23.25 1 97.06 98 ALA A C 1
ATOM 723 O O . ALA A 1 98 ? 1.382 -6.887 -22.531 1 97.06 98 ALA A O 1
ATOM 724 N N . ASP A 1 99 ? 0.063 -5.305 -23.359 1 97.19 99 ASP A N 1
ATOM 725 C CA . ASP A 1 99 ? 0.332 -4.316 -22.328 1 97.19 99 ASP A CA 1
ATOM 726 C C . ASP A 1 99 ? -0.754 -4.336 -21.25 1 97.19 99 ASP A C 1
ATOM 728 O O . ASP A 1 99 ? -1.867 -3.857 -21.469 1 97.19 99 ASP A O 1
ATOM 732 N N . ILE A 1 100 ? -0.383 -4.836 -20.109 1 97.56 100 ILE A N 1
ATOM 733 C CA . ILE A 1 100 ? -1.407 -5.102 -19.109 1 97.56 100 ILE A CA 1
ATOM 734 C C . ILE A 1 100 ? -1.926 -3.783 -18.531 1 97.56 100 ILE A C 1
ATOM 736 O O . ILE A 1 100 ? -2.92 -3.764 -17.812 1 97.56 100 ILE A O 1
ATOM 740 N N . THR A 1 101 ? -1.281 -2.627 -18.828 1 97.12 101 THR A N 1
ATOM 741 C CA . THR A 1 101 ? -1.742 -1.33 -18.359 1 97.12 101 THR A CA 1
ATOM 742 C C . THR A 1 101 ? -2.758 -0.725 -19.312 1 97.12 101 THR A C 1
ATOM 744 O O . THR A 1 101 ? -3.307 0.348 -19.062 1 97.12 101 THR A O 1
ATOM 747 N N . ASP A 1 102 ? -2.961 -1.401 -20.438 1 97.69 102 ASP A N 1
ATOM 748 C CA . ASP A 1 102 ? -3.891 -0.942 -21.469 1 97.69 102 ASP A CA 1
ATOM 749 C C . ASP A 1 102 ? -5.16 -1.788 -21.469 1 97.69 102 ASP A C 1
ATOM 751 O O . ASP A 1 102 ? -5.109 -2.994 -21.719 1 97.69 102 ASP A O 1
ATOM 755 N N . LYS A 1 103 ? -6.289 -1.114 -21.297 1 97 103 LYS A N 1
ATOM 756 C CA . LYS A 1 103 ? -7.57 -1.798 -21.141 1 97 103 LYS A CA 1
ATOM 757 C C . LYS A 1 103 ? -7.895 -2.633 -22.375 1 97 103 LYS A C 1
ATOM 759 O O . LYS A 1 103 ? -8.328 -3.781 -22.266 1 97 103 LYS A O 1
ATOM 764 N N . ASP A 1 104 ? -7.676 -2.119 -23.5 1 97.81 104 ASP A N 1
ATOM 765 C CA . ASP A 1 104 ? -8.008 -2.809 -24.75 1 97.81 104 ASP A CA 1
ATOM 766 C C . ASP A 1 104 ? -7.074 -3.996 -24.984 1 97.81 104 ASP A C 1
ATOM 768 O O . ASP A 1 104 ? -7.5 -5.039 -25.484 1 97.81 104 ASP A O 1
ATOM 772 N N . SER A 1 105 ? -5.836 -3.801 -24.641 1 98.19 105 SER A N 1
ATOM 773 C CA . SER A 1 105 ? -4.852 -4.867 -24.781 1 98.19 105 SER A CA 1
ATOM 774 C C . SER A 1 105 ? -5.211 -6.07 -23.922 1 98.19 105 SER A C 1
ATOM 776 O O . SER A 1 105 ? -5.102 -7.215 -24.359 1 98.19 105 SER A O 1
ATOM 778 N N . VAL A 1 106 ? -5.695 -5.844 -22.703 1 98.25 106 VAL A N 1
ATOM 779 C CA . VAL A 1 106 ? -6.066 -6.91 -21.781 1 98.25 106 VAL A CA 1
ATOM 780 C C . VAL A 1 106 ? -7.348 -7.586 -22.266 1 98.25 106 VAL A C 1
ATOM 782 O O . VAL A 1 106 ? -7.477 -8.812 -22.188 1 98.25 106 VAL A O 1
ATOM 785 N N . ALA A 1 107 ? -8.227 -6.789 -22.766 1 98 107 ALA A N 1
ATOM 786 C CA . ALA A 1 107 ? -9.453 -7.359 -23.328 1 98 107 ALA A CA 1
ATOM 787 C C . ALA A 1 107 ? -9.148 -8.312 -24.469 1 98 107 ALA A C 1
ATOM 789 O O . ALA A 1 107 ? -9.719 -9.398 -24.547 1 98 107 ALA A O 1
ATOM 790 N N . ALA A 1 108 ? -8.258 -7.922 -25.344 1 98.44 108 ALA A N 1
ATOM 791 C CA . ALA A 1 108 ? -7.863 -8.758 -26.469 1 98.44 108 ALA A CA 1
ATOM 792 C C . ALA A 1 108 ? -7.195 -10.039 -26 1 98.44 108 ALA A C 1
ATOM 794 O O . ALA A 1 108 ? -7.402 -11.109 -26.578 1 98.44 108 ALA A O 1
ATOM 795 N N . LEU A 1 109 ? -6.418 -9.938 -24.969 1 98.5 109 LEU A N 1
ATOM 796 C CA . LEU A 1 109 ? -5.75 -11.094 -24.375 1 98.5 109 LEU A CA 1
ATOM 797 C C . LEU A 1 109 ? -6.77 -12.125 -23.906 1 98.5 109 LEU A C 1
ATOM 799 O O . LEU A 1 109 ? -6.652 -13.312 -24.219 1 98.5 109 LEU A O 1
ATOM 803 N N . PHE A 1 110 ? -7.797 -11.711 -23.203 1 98.25 110 PHE A N 1
ATOM 804 C CA . PHE A 1 110 ? -8.766 -12.641 -22.641 1 98.25 110 PHE A CA 1
ATOM 805 C C . PHE A 1 110 ? -9.68 -13.195 -23.734 1 98.25 110 PHE A C 1
ATOM 807 O O . PHE A 1 110 ? -10.141 -14.336 -23.641 1 98.25 110 PHE A O 1
ATOM 814 N N . THR A 1 111 ? -9.922 -12.375 -24.75 1 98.44 111 THR A N 1
ATOM 815 C CA . THR A 1 111 ? -10.664 -12.891 -25.906 1 98.44 111 THR A CA 1
ATOM 816 C C . THR A 1 111 ? -9.906 -14.039 -26.562 1 98.44 111 THR A C 1
ATOM 818 O O . THR A 1 111 ? -10.469 -15.109 -26.797 1 98.44 111 THR A O 1
ATOM 821 N N . ALA A 1 112 ? -8.648 -13.867 -26.828 1 98.44 112 ALA A N 1
ATOM 822 C CA . ALA A 1 112 ? -7.809 -14.891 -27.438 1 98.44 112 ALA A CA 1
ATOM 823 C C . ALA A 1 112 ? -7.691 -16.109 -26.531 1 98.44 112 ALA A C 1
ATOM 825 O O . ALA A 1 112 ? -7.699 -17.25 -27.016 1 98.44 112 ALA A O 1
ATOM 826 N N . ALA A 1 113 ? -7.562 -15.875 -25.266 1 98.5 113 ALA A N 1
ATOM 827 C CA . ALA A 1 113 ? -7.461 -16.969 -24.297 1 98.5 113 ALA A CA 1
ATOM 828 C C . ALA A 1 113 ? -8.719 -17.844 -24.328 1 98.5 113 ALA A C 1
ATOM 830 O O . ALA A 1 113 ? -8.633 -19.062 -24.375 1 98.5 113 ALA A O 1
ATOM 831 N N . LYS A 1 114 ? -9.828 -17.141 -24.281 1 97.69 114 LYS A N 1
ATOM 832 C CA . LYS A 1 114 ? -11.094 -17.875 -24.297 1 97.69 114 LYS A CA 1
ATOM 833 C C . LYS A 1 114 ? -11.219 -18.734 -25.547 1 97.69 114 LYS A C 1
ATOM 835 O O . LYS A 1 114 ? -11.656 -19.891 -25.469 1 97.69 114 LYS A O 1
ATOM 840 N N . GLU A 1 115 ? -10.82 -18.234 -26.641 1 98.12 115 GLU A N 1
ATOM 841 C CA . GLU A 1 115 ? -10.906 -18.953 -27.906 1 98.12 115 GLU A CA 1
ATOM 842 C C . GLU A 1 115 ? -9.969 -20.156 -27.922 1 98.12 115 GLU A C 1
ATOM 844 O O . GLU A 1 115 ? -10.297 -21.188 -28.5 1 98.12 115 GLU A O 1
ATOM 849 N N . THR A 1 116 ? -8.844 -20.031 -27.297 1 98.06 116 THR A N 1
ATOM 850 C CA . THR A 1 116 ? -7.793 -21.031 -27.422 1 98.06 116 THR A CA 1
ATOM 851 C C . THR A 1 116 ? -7.914 -22.094 -26.328 1 98.06 116 THR A C 1
ATOM 853 O O . THR A 1 116 ? -7.793 -23.297 -26.609 1 98.06 116 THR A O 1
ATOM 856 N N . VAL A 1 117 ? -8.125 -21.641 -25.078 1 97.62 117 VAL A N 1
ATOM 857 C CA . VAL A 1 117 ? -8.023 -22.609 -24 1 97.62 117 VAL A CA 1
ATOM 858 C C . VAL A 1 117 ? -9.32 -22.625 -23.203 1 97.62 117 VAL A C 1
ATOM 860 O O . VAL A 1 117 ? -9.469 -23.422 -22.266 1 97.62 117 VAL A O 1
ATOM 863 N N . GLY A 1 118 ? -10.273 -21.781 -23.516 1 96.56 118 GLY A N 1
ATOM 864 C CA . GLY A 1 118 ? -11.5 -21.656 -22.75 1 96.56 118 GLY A CA 1
ATOM 865 C C . GLY A 1 118 ? -11.328 -20.844 -21.484 1 96.56 118 GLY A C 1
ATOM 866 O O . GLY A 1 118 ? -10.68 -19.797 -21.5 1 96.56 118 GLY A O 1
ATOM 867 N N . LYS A 1 119 ? -11.922 -21.281 -20.438 1 96.56 119 LYS A N 1
ATOM 868 C CA . LYS A 1 119 ? -11.859 -20.562 -19.156 1 96.56 119 LYS A CA 1
ATOM 869 C C . LYS A 1 119 ? -10.492 -20.719 -18.516 1 96.56 119 LYS A C 1
ATOM 871 O O . LYS A 1 119 ? -9.922 -21.812 -18.516 1 96.56 119 LYS A O 1
ATOM 876 N N . ILE A 1 120 ? -10.023 -19.656 -17.969 1 98.12 120 ILE A N 1
ATOM 877 C CA . ILE A 1 120 ? -8.797 -19.703 -17.172 1 98.12 120 ILE A CA 1
ATOM 878 C C . ILE A 1 120 ? -9.133 -20.094 -15.727 1 98.12 120 ILE A C 1
ATOM 880 O O . ILE A 1 120 ? -9.938 -19.422 -15.07 1 98.12 120 ILE A O 1
ATOM 884 N N . ASP A 1 121 ? -8.469 -21.094 -15.211 1 98.19 121 ASP A N 1
ATOM 885 C CA . ASP A 1 121 ? -8.711 -21.578 -13.852 1 98.19 121 ASP A CA 1
ATOM 886 C C . ASP A 1 121 ? -7.797 -20.859 -12.859 1 98.19 121 ASP A C 1
ATOM 888 O O . ASP A 1 121 ? -8.18 -20.656 -11.703 1 98.19 121 ASP A O 1
ATOM 892 N N . VAL A 1 122 ? -6.59 -20.562 -13.297 1 98.75 122 VAL A N 1
ATOM 893 C CA . VAL A 1 122 ? -5.578 -20 -12.414 1 98.75 122 VAL A CA 1
ATOM 894 C C . VAL A 1 122 ? -4.934 -18.781 -13.078 1 98.75 122 VAL A C 1
ATOM 896 O O . VAL A 1 122 ? -4.5 -18.859 -14.227 1 98.75 122 VAL A O 1
ATOM 899 N N . LEU A 1 123 ? -4.945 -17.688 -12.398 1 98.69 123 LEU A N 1
ATOM 900 C CA . LEU A 1 123 ? -4.262 -16.469 -12.828 1 98.69 123 LEU A CA 1
ATOM 901 C C . LEU A 1 123 ? -3.006 -16.234 -11.992 1 98.69 123 LEU A C 1
ATOM 903 O O . LEU A 1 123 ? -3.074 -16.156 -10.766 1 98.69 123 LEU A O 1
ATOM 907 N N . ILE A 1 124 ? -1.896 -16.156 -12.656 1 98.81 124 ILE A N 1
ATOM 908 C CA . ILE A 1 124 ? -0.631 -15.836 -12.008 1 98.81 124 ILE A CA 1
ATOM 909 C C . ILE A 1 124 ? -0.166 -14.453 -12.438 1 98.81 124 ILE A C 1
ATOM 911 O O . ILE A 1 124 ? 0.303 -14.273 -13.57 1 98.81 124 ILE A O 1
ATOM 915 N N . ASN A 1 125 ? -0.328 -13.508 -11.555 1 98.25 125 ASN A N 1
ATOM 916 C CA . ASN A 1 125 ? 0.199 -12.164 -11.758 1 98.25 125 ASN A CA 1
ATOM 917 C C . ASN A 1 125 ? 1.686 -12.086 -11.422 1 98.25 125 ASN A C 1
ATOM 919 O O . ASN A 1 125 ? 2.055 -11.789 -10.281 1 98.25 125 ASN A O 1
ATOM 923 N N . SER A 1 126 ? 2.504 -12.266 -12.43 1 96.88 126 SER A N 1
ATOM 924 C CA . SER A 1 126 ? 3.949 -12.258 -12.227 1 96.88 126 SER A CA 1
ATOM 925 C C . SER A 1 126 ? 4.59 -11.023 -12.836 1 96.88 126 SER A C 1
ATOM 927 O O . SER A 1 126 ? 5.738 -10.695 -12.539 1 96.88 126 SER A O 1
ATOM 929 N N . ALA A 1 127 ? 3.822 -10.344 -13.703 1 94.5 127 ALA A N 1
ATOM 930 C CA . ALA A 1 127 ? 4.328 -9.094 -14.273 1 94.5 127 ALA A CA 1
ATOM 931 C C . ALA A 1 127 ? 4.594 -8.062 -13.188 1 94.5 127 ALA A C 1
ATOM 933 O O . ALA A 1 127 ? 3.824 -7.941 -12.234 1 94.5 127 ALA A O 1
ATOM 934 N N . GLY A 1 128 ? 5.68 -7.41 -13.305 1 92.88 128 GLY A N 1
ATOM 935 C CA . GLY A 1 128 ? 6.02 -6.379 -12.344 1 92.88 128 GLY A CA 1
ATOM 936 C C . GLY A 1 128 ? 7.02 -5.371 -12.875 1 92.88 128 GLY A C 1
ATOM 937 O O . GLY A 1 128 ? 7.66 -5.605 -13.898 1 92.88 128 GLY A O 1
ATOM 938 N N . SER A 1 129 ? 7.062 -4.273 -12.258 1 92.81 129 SER A N 1
ATOM 939 C CA . SER A 1 129 ? 8.016 -3.211 -12.555 1 92.81 129 SER A CA 1
ATOM 940 C C . SER A 1 129 ? 8.648 -2.666 -11.281 1 92.81 129 SER A C 1
ATOM 942 O O . SER A 1 129 ? 8.008 -2.621 -10.234 1 92.81 129 SER A O 1
ATOM 944 N N . LEU A 1 130 ? 9.883 -2.438 -11.359 1 93 130 LEU A N 1
ATOM 945 C CA . LEU A 1 130 ? 10.664 -1.787 -10.312 1 93 130 LEU A CA 1
ATOM 946 C C . LEU A 1 130 ? 11.461 -0.614 -10.875 1 93 130 LEU A C 1
ATOM 948 O O . LEU A 1 130 ? 12.438 -0.812 -11.594 1 93 130 LEU A O 1
ATOM 952 N N . GLN A 1 131 ? 10.914 0.542 -10.586 1 89.62 131 GLN A N 1
ATOM 953 C CA . GLN A 1 131 ? 11.648 1.756 -10.914 1 89.62 131 GLN A CA 1
ATOM 954 C C . GLN A 1 131 ? 12.344 2.324 -9.68 1 89.62 131 GLN A C 1
ATOM 956 O O . GLN A 1 131 ? 11.719 2.496 -8.633 1 89.62 131 GLN A O 1
ATOM 961 N N . GLY A 1 132 ? 13.594 2.445 -9.672 1 85.31 132 GLY A N 1
ATOM 962 C CA . GLY A 1 132 ? 14.328 3.006 -8.555 1 85.31 132 GLY A CA 1
ATOM 963 C C . GLY A 1 132 ? 14.305 4.523 -8.523 1 85.31 132 GLY A C 1
ATOM 964 O O . GLY A 1 132 ? 13.836 5.16 -9.461 1 85.31 132 GLY A O 1
ATOM 965 N N . GLY A 1 133 ? 14.688 5.055 -7.246 1 90.44 133 GLY A N 1
ATOM 966 C CA . GLY A 1 133 ? 14.828 6.488 -7.062 1 90.44 133 GLY A CA 1
ATOM 967 C C . GLY A 1 133 ? 14.273 6.98 -5.738 1 90.44 133 GLY A C 1
ATOM 968 O O . GLY A 1 133 ? 13.305 6.414 -5.219 1 90.44 133 GLY A O 1
ATOM 969 N N . PRO A 1 134 ? 14.898 8.047 -5.297 1 91.75 134 PRO A N 1
ATOM 970 C CA . PRO A 1 134 ? 14.453 8.594 -4.012 1 91.75 134 PRO A CA 1
ATOM 971 C C . PRO A 1 134 ? 13.109 9.305 -4.098 1 91.75 134 PRO A C 1
ATOM 973 O O . PRO A 1 134 ? 12.773 9.875 -5.141 1 91.75 134 PRO A O 1
ATOM 976 N N . VAL A 1 135 ? 12.398 9.242 -3.01 1 90.94 135 VAL A N 1
ATOM 977 C CA . VAL A 1 135 ? 11.117 9.93 -2.918 1 90.94 135 VAL A CA 1
ATOM 978 C C . VAL A 1 135 ? 11.344 11.438 -2.916 1 90.94 135 VAL A C 1
ATOM 980 O O . VAL A 1 135 ? 12.242 11.938 -2.229 1 90.94 135 VAL A O 1
ATOM 983 N N . GLY A 1 136 ? 10.609 12.125 -3.717 1 83.12 136 GLY A N 1
ATOM 984 C CA . GLY A 1 136 ? 10.602 13.578 -3.744 1 83.12 136 GLY A CA 1
ATOM 985 C C . GLY A 1 136 ? 11.539 14.164 -4.781 1 83.12 136 GLY A C 1
ATOM 986 O O . GLY A 1 136 ? 11.422 15.336 -5.145 1 83.12 136 GLY A O 1
ATOM 987 N N . THR A 1 137 ? 12.477 13.359 -5.273 1 84.12 137 THR A N 1
ATOM 988 C CA . THR A 1 137 ? 13.391 13.906 -6.27 1 84.12 137 THR A CA 1
ATOM 989 C C . THR A 1 137 ? 13.281 13.148 -7.586 1 84.12 137 THR A C 1
ATOM 991 O O . THR A 1 137 ? 13.68 13.648 -8.633 1 84.12 137 THR A O 1
ATOM 994 N N . SER A 1 138 ? 12.719 11.977 -7.504 1 91.62 138 SER A N 1
ATOM 995 C CA . SER A 1 138 ? 12.453 11.227 -8.727 1 91.62 138 SER A CA 1
ATOM 996 C C . SER A 1 138 ? 11.312 11.844 -9.523 1 91.62 138 SER A C 1
ATOM 998 O O . SER A 1 138 ? 10.336 12.32 -8.938 1 91.62 138 SER A O 1
ATOM 1000 N N . ASP A 1 139 ? 11.477 11.781 -10.844 1 94.5 139 ASP A N 1
ATOM 1001 C CA . ASP A 1 139 ? 10.391 12.25 -11.703 1 94.5 139 ASP A CA 1
ATOM 1002 C C . ASP A 1 139 ? 9.078 11.562 -11.359 1 94.5 139 ASP A C 1
ATOM 1004 O O . ASP A 1 139 ? 9.008 10.336 -11.289 1 94.5 139 ASP A O 1
ATOM 1008 N N . PRO A 1 140 ? 8.039 12.391 -11.164 1 95.12 140 PRO A N 1
ATOM 1009 C CA . PRO A 1 140 ? 6.77 11.828 -10.703 1 95.12 140 PRO A CA 1
ATOM 1010 C C . PRO A 1 140 ? 6.203 10.781 -11.656 1 95.12 140 PRO A C 1
ATOM 1012 O O . PRO A 1 140 ? 5.613 9.789 -11.219 1 95.12 140 PRO A O 1
ATOM 1015 N N . THR A 1 141 ? 6.363 11.016 -12.914 1 94.19 141 THR A N 1
ATOM 1016 C CA . THR A 1 141 ? 5.859 10.055 -13.891 1 94.19 141 THR A CA 1
ATOM 1017 C C . THR A 1 141 ? 6.602 8.727 -13.781 1 94.19 141 THR A C 1
ATOM 1019 O O . THR A 1 141 ? 5.984 7.66 -13.82 1 94.19 141 THR A O 1
ATOM 1022 N N . VAL A 1 142 ? 7.871 8.82 -13.641 1 94.25 142 VAL A N 1
ATOM 1023 C CA . VAL A 1 142 ? 8.695 7.621 -13.492 1 94.25 142 VAL A CA 1
ATOM 1024 C C . VAL A 1 142 ? 8.367 6.922 -12.172 1 94.25 142 VAL A C 1
ATOM 1026 O O . VAL A 1 142 ? 8.172 5.707 -12.141 1 94.25 142 VAL A O 1
ATOM 1029 N N . PHE A 1 143 ? 8.234 7.672 -11.156 1 94.69 143 PHE A N 1
ATOM 1030 C CA . PHE A 1 143 ? 7.906 7.145 -9.836 1 94.69 143 PHE A CA 1
ATOM 1031 C C . PHE A 1 143 ? 6.574 6.406 -9.867 1 94.69 143 PHE A C 1
ATOM 1033 O O . PHE A 1 143 ? 6.469 5.285 -9.359 1 94.69 143 PHE A O 1
ATOM 1040 N N . PHE A 1 144 ? 5.637 6.988 -10.578 1 96.56 144 PHE A N 1
ATOM 1041 C CA . PHE A 1 144 ? 4.27 6.48 -10.562 1 96.56 144 PHE A CA 1
ATOM 1042 C C . PHE A 1 144 ? 4.113 5.312 -11.531 1 96.56 144 PHE A C 1
ATOM 1044 O O . PHE A 1 144 ? 3.119 4.586 -11.477 1 96.56 144 PHE A O 1
ATOM 1051 N N . SER A 1 145 ? 5.078 5.074 -12.406 1 96.44 145 SER A N 1
ATOM 1052 C CA . SER A 1 145 ? 4.984 4 -13.391 1 96.44 145 SER A CA 1
ATOM 1053 C C . SER A 1 145 ? 4.891 2.637 -12.719 1 96.44 145 SER A C 1
ATOM 1055 O O . SER A 1 145 ? 4.262 1.719 -13.25 1 96.44 145 SER A O 1
ATOM 1057 N N . ASP A 1 146 ? 5.457 2.498 -11.531 1 97.5 146 ASP A N 1
ATOM 1058 C CA . ASP A 1 146 ? 5.336 1.253 -10.781 1 97.5 146 ASP A CA 1
ATOM 1059 C C . ASP A 1 146 ? 3.879 0.956 -10.438 1 97.5 146 ASP A C 1
ATOM 1061 O O . ASP A 1 146 ? 3.459 -0.203 -10.438 1 97.5 146 ASP A O 1
ATOM 1065 N N . PHE A 1 147 ? 3.113 1.976 -10.156 1 98.25 147 PHE A N 1
ATOM 1066 C CA . PHE A 1 147 ? 1.703 1.787 -9.836 1 98.25 147 PHE A CA 1
ATOM 1067 C C . PHE A 1 147 ? 0.914 1.412 -11.086 1 98.25 147 PHE A C 1
ATOM 1069 O O . PHE A 1 147 ? -0.043 0.638 -11.008 1 98.25 147 PHE A O 1
ATOM 1076 N N . GLN A 1 148 ? 1.317 1.945 -12.188 1 97.56 148 GLN A N 1
ATOM 1077 C CA . GLN A 1 148 ? 0.651 1.606 -13.438 1 97.56 148 GLN A CA 1
ATOM 1078 C C . GLN A 1 148 ? 0.768 0.115 -13.742 1 97.56 148 GLN A C 1
ATOM 1080 O O . GLN A 1 148 ? -0.223 -0.533 -14.086 1 97.56 148 GLN A O 1
ATOM 1085 N N . VAL A 1 149 ? 1.873 -0.409 -13.531 1 97.06 149 VAL A N 1
ATOM 1086 C CA . VAL A 1 149 ? 2.111 -1.803 -13.891 1 97.06 149 VAL A CA 1
ATOM 1087 C C . VAL A 1 149 ? 1.667 -2.717 -12.75 1 97.06 149 VAL A C 1
ATOM 1089 O O . VAL A 1 149 ? 0.815 -3.588 -12.938 1 97.06 149 VAL A O 1
ATOM 1092 N N . ASN A 1 150 ? 2.17 -2.49 -11.531 1 98.19 150 ASN A N 1
ATOM 1093 C CA . ASN A 1 150 ? 1.99 -3.418 -10.422 1 98.19 150 ASN A CA 1
ATOM 1094 C C . ASN A 1 150 ? 0.565 -3.371 -9.883 1 98.19 150 ASN A C 1
ATOM 1096 O O . ASN A 1 150 ? 0.069 -4.363 -9.344 1 98.19 150 ASN A O 1
ATOM 1100 N N . VAL A 1 151 ? -0.074 -2.223 -10.039 1 98.38 151 VAL A N 1
ATOM 1101 C CA . VAL A 1 151 ? -1.4 -2.074 -9.445 1 98.38 151 VAL A CA 1
ATOM 1102 C C . VAL A 1 151 ? -2.459 -2.096 -10.547 1 98.38 151 VAL A C 1
ATOM 1104 O O . VAL A 1 151 ? -3.217 -3.061 -10.672 1 98.38 151 VAL A O 1
ATOM 1107 N N . LEU A 1 152 ? -2.412 -1.075 -11.43 1 98 152 LEU A N 1
ATOM 1108 C CA . LEU A 1 152 ? -3.43 -0.995 -12.477 1 98 152 LEU A CA 1
ATOM 1109 C C . LEU A 1 152 ? -3.383 -2.227 -13.375 1 98 152 LEU A C 1
ATOM 1111 O O . LEU A 1 152 ? -4.418 -2.832 -13.656 1 98 152 LEU A O 1
ATOM 1115 N N . GLY A 1 153 ? -2.219 -2.588 -13.836 1 98.19 153 GLY A N 1
ATOM 1116 C CA . GLY A 1 153 ? -2.066 -3.738 -14.711 1 98.19 153 GLY A CA 1
ATOM 1117 C C . GLY A 1 153 ? -2.592 -5.023 -14.102 1 98.19 153 GLY A C 1
ATOM 1118 O O . GLY A 1 153 ? -3.377 -5.738 -14.734 1 98.19 153 GLY A O 1
ATOM 1119 N N . SER A 1 154 ? -2.166 -5.32 -12.867 1 97.81 154 SER A N 1
ATOM 1120 C CA . SER A 1 154 ? -2.635 -6.516 -12.18 1 97.81 154 SER A CA 1
ATOM 1121 C C . SER A 1 154 ? -4.145 -6.48 -11.977 1 97.81 154 SER A C 1
ATOM 1123 O O . SER A 1 154 ? -4.816 -7.512 -12.078 1 97.81 154 SER A O 1
ATOM 1125 N N . TYR A 1 155 ? -4.672 -5.32 -11.648 1 98.06 155 TYR A N 1
ATOM 1126 C CA . TYR A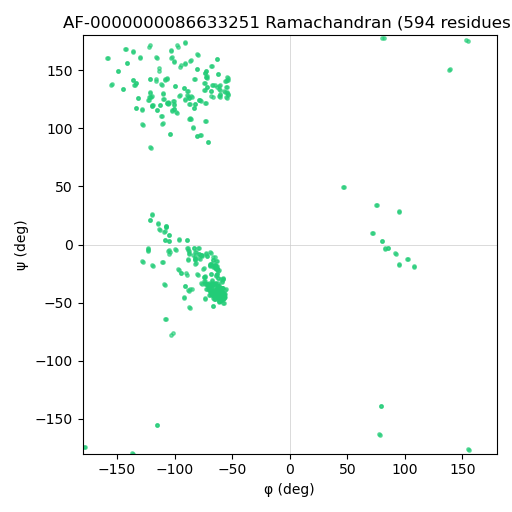 1 155 ? -6.105 -5.168 -11.445 1 98.06 155 TYR A CA 1
ATOM 1127 C C . TYR A 1 155 ? -6.875 -5.441 -12.727 1 98.06 155 TYR A C 1
ATOM 1129 O O . TYR A 1 155 ? -7.898 -6.129 -12.711 1 98.06 155 TYR A O 1
ATOM 1137 N N . LEU A 1 156 ? -6.418 -4.887 -13.852 1 97.94 156 LEU A N 1
ATOM 1138 C CA . LEU A 1 156 ? -7.078 -5.066 -15.141 1 97.94 156 LEU A CA 1
ATOM 1139 C C . LEU A 1 156 ? -7.168 -6.547 -15.508 1 97.94 156 LEU A C 1
ATOM 1141 O O . LEU A 1 156 ? -8.227 -7.027 -15.906 1 97.94 156 LEU A O 1
ATOM 1145 N N . VAL A 1 157 ? -6.094 -7.223 -15.312 1 97.75 157 VAL A N 1
ATOM 1146 C CA . VAL A 1 157 ? -6.047 -8.641 -15.641 1 97.75 157 VAL A CA 1
ATOM 1147 C C . VAL A 1 157 ? -6.977 -9.422 -14.711 1 97.75 157 VAL A C 1
ATOM 1149 O O . VAL A 1 157 ? -7.75 -10.266 -15.164 1 97.75 157 VAL A O 1
ATOM 1152 N N . THR A 1 158 ? -6.93 -9.102 -13.445 1 97.12 158 THR A N 1
ATOM 1153 C CA . THR A 1 158 ? -7.773 -9.766 -12.461 1 97.12 158 THR A CA 1
ATOM 1154 C C . THR A 1 158 ? -9.25 -9.484 -12.734 1 97.12 158 THR A C 1
ATOM 1156 O O . THR A 1 158 ? -10.086 -10.375 -12.609 1 97.12 158 THR A O 1
ATOM 1159 N N . HIS A 1 159 ? -9.539 -8.227 -13.109 1 96.38 159 HIS A N 1
ATOM 1160 C CA . HIS A 1 159 ? -10.906 -7.832 -13.438 1 96.38 159 HIS A CA 1
ATOM 1161 C C . HIS A 1 159 ? -11.477 -8.703 -14.547 1 96.38 159 HIS A C 1
ATOM 1163 O O . HIS A 1 159 ? -12.602 -9.195 -14.445 1 96.38 159 HIS A O 1
ATOM 1169 N N . HIS A 1 160 ? -10.734 -8.945 -15.562 1 96.5 160 HIS A N 1
ATOM 1170 C CA . HIS A 1 160 ? -11.172 -9.781 -16.672 1 96.5 160 HIS A CA 1
ATOM 1171 C C . HIS A 1 160 ? -11.242 -11.25 -16.266 1 96.5 160 HIS A C 1
ATOM 1173 O O . HIS A 1 160 ? -12.133 -11.977 -16.703 1 96.5 160 HIS A O 1
ATOM 1179 N N . PHE A 1 161 ? -10.297 -11.688 -15.445 1 97.19 161 PHE A N 1
ATOM 1180 C CA . PHE A 1 161 ? -10.32 -13.055 -14.938 1 97.19 161 PHE A CA 1
ATOM 1181 C C . PHE A 1 161 ? -11.617 -13.336 -14.203 1 97.19 161 PHE A C 1
ATOM 1183 O O . PHE A 1 161 ? -12.25 -14.375 -14.43 1 97.19 161 PHE A O 1
ATOM 1190 N N . LEU A 1 162 ? -12.055 -12.406 -13.391 1 95.31 162 LEU A N 1
ATOM 1191 C CA . LEU A 1 162 ? -13.25 -12.602 -12.578 1 95.31 162 LEU A CA 1
ATOM 1192 C C . LEU A 1 162 ? -14.508 -12.5 -13.43 1 95.31 162 LEU A C 1
ATOM 1194 O O . LEU A 1 162 ? -15.562 -13.023 -13.055 1 95.31 162 LEU A O 1
ATOM 1198 N N . ALA A 1 163 ? -14.445 -11.891 -14.562 1 93.5 163 ALA A N 1
ATOM 1199 C CA . ALA A 1 163 ? -15.594 -11.672 -15.438 1 93.5 163 ALA A CA 1
ATOM 1200 C C . ALA A 1 163 ? -15.93 -12.922 -16.234 1 93.5 163 ALA A C 1
ATOM 1202 O O . ALA A 1 163 ? -16.953 -12.984 -16.906 1 93.5 163 ALA A O 1
ATOM 1203 N N . GLN A 1 164 ? -15.172 -13.969 -16.109 1 91.62 164 GLN A N 1
ATOM 1204 C CA . GLN A 1 164 ? -15.406 -15.203 -16.859 1 91.62 164 GLN A CA 1
ATOM 1205 C C . GLN A 1 164 ? -16.672 -15.898 -16.375 1 91.62 164 GLN A C 1
ATOM 1207 O O . GLN A 1 164 ? -17.234 -16.734 -17.094 1 91.62 164 GLN A O 1
ATOM 1212 N N . GLY A 1 165 ? -17.359 -15.5 -15.336 1 76.12 165 GLY A N 1
ATOM 1213 C CA . GLY A 1 165 ? -18.766 -15.758 -15.086 1 76.12 165 GLY A CA 1
ATOM 1214 C C . GLY A 1 165 ? -18.984 -16.859 -14.062 1 76.12 165 GLY A C 1
ATOM 1215 O O . GLY A 1 165 ? -20.109 -17.062 -13.594 1 76.12 165 GLY A O 1
ATOM 1216 N N . ASP A 1 166 ? -18.094 -17.719 -13.57 1 78.81 166 ASP A N 1
ATOM 1217 C CA . ASP A 1 166 ? -18.484 -18.75 -12.609 1 78.81 166 ASP A CA 1
ATOM 1218 C C . ASP A 1 166 ? -18.016 -18.391 -11.203 1 78.81 166 ASP A C 1
ATOM 1220 O O . ASP A 1 166 ? -18.359 -19.078 -10.234 1 78.81 166 ASP A O 1
ATOM 1224 N N . GLY A 1 167 ? -17.266 -17.391 -11.133 1 77.19 167 GLY A N 1
ATOM 1225 C CA . GLY A 1 167 ? -16.859 -16.875 -9.844 1 77.19 167 GLY A CA 1
ATOM 1226 C C . GLY A 1 167 ? -15.867 -17.75 -9.125 1 77.19 167 GLY A C 1
ATOM 1227 O O . GLY A 1 167 ? -15.625 -17.594 -7.926 1 77.19 167 GLY A O 1
ATOM 1228 N N . ALA A 1 168 ? -15.391 -18.719 -9.875 1 90.25 168 ALA A N 1
ATOM 1229 C CA . ALA A 1 168 ? -14.422 -19.609 -9.258 1 90.25 168 ALA A CA 1
ATOM 1230 C C . ALA A 1 168 ? -13.047 -19.469 -9.898 1 90.25 168 ALA A C 1
ATOM 1232 O O . ALA A 1 168 ? -12.938 -19.031 -11.047 1 90.25 168 ALA A O 1
ATOM 1233 N N . GLY A 1 169 ? -11.977 -19.75 -9.125 1 96.19 169 GLY A N 1
ATOM 1234 C CA . GLY A 1 169 ? -10.617 -19.703 -9.641 1 96.19 169 GLY A CA 1
ATOM 1235 C C . GLY A 1 169 ? -9.586 -19.406 -8.578 1 96.19 169 GLY A C 1
ATOM 1236 O O . GLY A 1 169 ? -9.906 -19.359 -7.387 1 96.19 169 GLY A O 1
ATOM 1237 N N . THR A 1 170 ? -8.359 -19.438 -9.008 1 98.44 170 THR A N 1
ATOM 1238 C CA . THR A 1 170 ? -7.23 -19.141 -8.141 1 98.44 170 THR A CA 1
ATOM 1239 C C . THR A 1 170 ? -6.406 -18 -8.695 1 98.44 170 THR A C 1
ATOM 1241 O O . THR A 1 170 ? -6.078 -17.969 -9.883 1 98.44 170 THR A O 1
ATOM 1244 N N . VAL A 1 171 ? -6.203 -17.016 -7.859 1 98.5 171 VAL A N 1
ATOM 1245 C CA . VAL A 1 171 ? -5.344 -15.883 -8.211 1 98.5 171 VAL A CA 1
ATOM 1246 C C . VAL A 1 171 ? -4.094 -15.891 -7.336 1 98.5 171 VAL A C 1
ATOM 1248 O O . VAL A 1 171 ? -4.188 -15.891 -6.105 1 98.5 171 VAL A O 1
ATOM 1251 N N . ILE A 1 172 ? -2.926 -15.977 -7.934 1 98.88 172 ILE A N 1
ATOM 1252 C CA . ILE A 1 172 ? -1.642 -15.883 -7.246 1 98.88 172 ILE A CA 1
ATOM 1253 C C . ILE A 1 172 ? -0.888 -14.648 -7.723 1 98.88 172 ILE A C 1
ATOM 1255 O O . ILE A 1 172 ? -0.565 -14.523 -8.906 1 98.88 172 ILE A O 1
ATOM 1259 N N . SER A 1 173 ? -0.669 -13.742 -6.832 1 98.69 173 SER A N 1
ATOM 1260 C CA . SER A 1 173 ? 0.05 -12.523 -7.172 1 98.69 173 SER A CA 1
ATOM 1261 C C . SER A 1 173 ? 1.413 -12.477 -6.492 1 98.69 173 SER A C 1
ATOM 1263 O O . SER A 1 173 ? 1.538 -12.828 -5.316 1 98.69 173 SER A O 1
ATOM 1265 N N . PHE A 1 174 ? 2.402 -12.039 -7.246 1 97.75 174 PHE A N 1
ATOM 1266 C CA . PHE A 1 174 ? 3.754 -11.945 -6.707 1 97.75 174 PHE A CA 1
ATOM 1267 C C . PHE A 1 174 ? 3.98 -10.602 -6.027 1 97.75 174 PHE A C 1
ATOM 1269 O O . PHE A 1 174 ? 3.689 -9.555 -6.602 1 97.75 174 PHE A O 1
ATOM 1276 N N . THR A 1 175 ? 4.387 -10.68 -4.848 1 97.38 175 THR A N 1
ATOM 1277 C CA . THR A 1 175 ? 4.852 -9.508 -4.109 1 97.38 175 THR A CA 1
ATOM 1278 C C . THR A 1 175 ? 6.34 -9.633 -3.783 1 97.38 175 THR A C 1
ATOM 1280 O O . THR A 1 175 ? 7.105 -10.203 -4.562 1 97.38 175 THR A O 1
ATOM 1283 N N . THR A 1 176 ? 6.832 -8.992 -2.76 1 95 176 THR A N 1
ATOM 1284 C CA . THR A 1 176 ? 8.242 -8.977 -2.393 1 95 176 THR A CA 1
ATOM 1285 C C . THR A 1 176 ? 8.414 -8.836 -0.882 1 95 176 THR A C 1
ATOM 1287 O O . THR A 1 176 ? 7.559 -8.242 -0.212 1 95 176 THR A O 1
ATOM 1290 N N . GLY A 1 177 ? 9.492 -9.438 -0.444 1 94.31 177 GLY A N 1
ATOM 1291 C CA . GLY A 1 177 ? 9.836 -9.219 0.953 1 94.31 177 GLY A CA 1
ATOM 1292 C C . GLY A 1 177 ? 10.164 -7.773 1.27 1 94.31 177 GLY A C 1
ATOM 1293 O O . GLY A 1 177 ? 10.07 -7.348 2.424 1 94.31 177 GLY A O 1
ATOM 1294 N N . ALA A 1 178 ? 10.453 -7.023 0.305 1 93.81 178 ALA A N 1
ATOM 1295 C CA . ALA A 1 178 ? 10.867 -5.633 0.468 1 93.81 178 ALA A CA 1
ATOM 1296 C C . ALA A 1 178 ? 9.719 -4.777 1.011 1 93.81 178 ALA A C 1
ATOM 1298 O O . ALA A 1 178 ? 9.938 -3.654 1.469 1 93.81 178 ALA A O 1
ATOM 1299 N N . ILE A 1 179 ? 8.461 -5.273 1.019 1 95.94 179 ILE A N 1
ATOM 1300 C CA . ILE A 1 179 ? 7.348 -4.469 1.508 1 95.94 179 ILE A CA 1
ATOM 1301 C C . ILE A 1 179 ? 7.34 -4.469 3.035 1 95.94 179 ILE A C 1
ATOM 1303 O O . ILE A 1 179 ? 6.59 -3.715 3.658 1 95.94 179 ILE A O 1
ATOM 1307 N N . ALA A 1 180 ? 8.211 -5.309 3.625 1 94.44 180 ALA A N 1
ATOM 1308 C CA . ALA A 1 180 ? 8.258 -5.438 5.078 1 94.44 180 ALA A CA 1
ATOM 1309 C C . ALA A 1 180 ? 9.039 -4.289 5.707 1 94.44 180 ALA A C 1
ATOM 1311 O O . ALA A 1 180 ? 8.867 -3.984 6.891 1 94.44 180 ALA A O 1
ATOM 1312 N N . ASN A 1 181 ? 9.961 -3.699 4.945 1 92.12 181 ASN A N 1
ATOM 1313 C CA . ASN A 1 181 ? 10.836 -2.66 5.469 1 92.12 181 ASN A CA 1
ATOM 1314 C C . ASN A 1 181 ? 10.969 -1.491 4.492 1 92.12 181 ASN A C 1
ATOM 1316 O O . ASN A 1 181 ? 10.531 -1.585 3.346 1 92.12 181 ASN A O 1
ATOM 1320 N N . VAL A 1 182 ? 11.508 -0.446 5.051 1 93.56 182 VAL A N 1
ATOM 1321 C CA . VAL A 1 182 ? 11.82 0.701 4.203 1 93.56 182 VAL A CA 1
ATOM 1322 C C . VAL A 1 182 ? 13.164 0.487 3.514 1 93.56 182 VAL A C 1
ATOM 1324 O O . VAL A 1 182 ? 14.195 0.334 4.176 1 93.56 182 VAL A O 1
ATOM 1327 N N . PHE A 1 183 ? 13.148 0.43 2.256 1 91.25 183 PHE A N 1
ATOM 1328 C CA . PHE A 1 183 ? 14.359 0.364 1.439 1 91.25 183 PHE A CA 1
ATOM 1329 C C . PHE A 1 183 ? 14.539 1.65 0.644 1 91.25 183 PHE A C 1
ATOM 1331 O O . PHE A 1 183 ? 13.797 1.918 -0.299 1 91.25 183 PHE A O 1
ATOM 1338 N N . PRO A 1 184 ? 15.547 2.398 1.034 1 91.94 184 PRO A N 1
ATOM 1339 C CA . PRO A 1 184 ? 15.766 3.631 0.276 1 91.94 184 PRO A CA 1
ATOM 1340 C C . PRO A 1 184 ? 15.898 3.385 -1.226 1 91.94 184 PRO A C 1
ATOM 1342 O O . PRO A 1 184 ? 16.422 2.352 -1.64 1 91.94 184 PRO A O 1
ATOM 1345 N N . ASP A 1 185 ? 15.352 4.246 -2.008 1 93.19 185 ASP A N 1
ATOM 1346 C CA . ASP A 1 185 ? 15.398 4.262 -3.467 1 93.19 185 ASP A CA 1
ATOM 1347 C C . ASP A 1 185 ? 14.391 3.277 -4.059 1 93.19 185 ASP A C 1
ATOM 1349 O O . ASP A 1 185 ? 14.305 3.127 -5.277 1 93.19 185 ASP A O 1
ATOM 1353 N N . MET A 1 186 ? 13.586 2.607 -3.219 1 94.06 186 MET A N 1
ATOM 1354 C CA . MET A 1 186 ? 12.602 1.651 -3.717 1 94.06 186 MET A CA 1
ATOM 1355 C C . MET A 1 186 ? 11.188 2.045 -3.283 1 94.06 186 MET A C 1
ATOM 1357 O O . MET A 1 186 ? 10.305 1.193 -3.186 1 94.06 186 MET A O 1
ATOM 1361 N N . GLY A 1 187 ? 11.031 3.283 -2.963 1 95.56 187 GLY A N 1
ATOM 1362 C CA . GLY A 1 187 ? 9.773 3.75 -2.398 1 95.56 187 GLY A CA 1
ATOM 1363 C C . GLY A 1 187 ? 8.578 3.492 -3.301 1 95.56 187 GLY A C 1
ATOM 1364 O O . GLY A 1 187 ? 7.539 3.02 -2.844 1 95.56 187 GLY A O 1
ATOM 1365 N N . GLY A 1 188 ? 8.758 3.838 -4.629 1 96.31 188 GLY A N 1
ATOM 1366 C CA . GLY A 1 188 ? 7.676 3.609 -5.57 1 96.31 188 GLY A CA 1
ATOM 1367 C C . GLY A 1 188 ? 7.352 2.139 -5.758 1 96.31 188 GLY A C 1
ATOM 1368 O O . GLY A 1 188 ? 6.18 1.752 -5.758 1 96.31 188 GLY A O 1
ATOM 1369 N N . TYR A 1 189 ? 8.352 1.346 -5.82 1 96.75 189 TYR A N 1
ATOM 1370 C CA . TYR A 1 189 ? 8.188 -0.09 -6.023 1 96.75 189 TYR A CA 1
ATOM 1371 C C . TYR A 1 189 ? 7.512 -0.739 -4.82 1 96.75 189 TYR A C 1
ATOM 1373 O O . TYR A 1 189 ? 6.473 -1.389 -4.961 1 96.75 189 TYR A O 1
ATOM 1381 N N . THR A 1 190 ? 8.055 -0.524 -3.602 1 97.69 190 THR A N 1
ATOM 1382 C CA . THR A 1 190 ? 7.531 -1.184 -2.412 1 97.69 190 THR A CA 1
ATOM 1383 C C . THR A 1 190 ? 6.129 -0.679 -2.092 1 97.69 190 THR A C 1
ATOM 1385 O O . THR A 1 190 ? 5.277 -1.443 -1.629 1 97.69 190 THR A O 1
ATOM 1388 N N . ALA A 1 191 ? 5.875 0.578 -2.371 1 98.31 191 ALA A N 1
ATOM 1389 C CA . ALA A 1 191 ? 4.531 1.112 -2.166 1 98.31 191 ALA A CA 1
ATOM 1390 C C . ALA A 1 191 ? 3.529 0.453 -3.109 1 98.31 191 ALA A C 1
ATOM 1392 O O . ALA A 1 191 ? 2.422 0.098 -2.699 1 98.31 191 ALA A O 1
ATOM 1393 N N . SER A 1 192 ? 3.883 0.292 -4.324 1 98.44 192 SER A N 1
ATOM 1394 C CA . SER A 1 192 ? 2.986 -0.312 -5.305 1 98.44 192 SER A CA 1
ATOM 1395 C C . SER A 1 192 ? 2.709 -1.774 -4.973 1 98.44 192 SER A C 1
ATOM 1397 O O . SER A 1 192 ? 1.577 -2.244 -5.105 1 98.44 192 SER A O 1
ATOM 1399 N N . LYS A 1 193 ? 3.711 -2.461 -4.555 1 98.44 193 LYS A N 1
ATOM 1400 C CA . LYS A 1 193 ? 3.527 -3.867 -4.207 1 98.44 193 LYS A CA 1
ATOM 1401 C C . LYS A 1 193 ? 2.73 -4.016 -2.916 1 98.44 193 LYS A C 1
ATOM 1403 O O . LYS A 1 193 ? 1.964 -4.969 -2.758 1 98.44 193 LYS A O 1
ATOM 1408 N N . LEU A 1 194 ? 2.939 -3.105 -2.014 1 98.06 194 LEU A N 1
ATOM 1409 C CA . LEU A 1 194 ? 2.117 -3.076 -0.809 1 98.06 194 LEU A CA 1
ATOM 1410 C C . LEU A 1 194 ? 0.652 -2.834 -1.155 1 98.06 194 LEU A C 1
ATOM 1412 O O . LEU A 1 194 ? -0.238 -3.477 -0.592 1 98.06 194 LEU A O 1
ATOM 1416 N N . ALA A 1 195 ? 0.441 -1.924 -2.033 1 98.5 195 ALA A N 1
ATOM 1417 C CA . ALA A 1 195 ? -0.917 -1.664 -2.504 1 98.5 195 ALA A CA 1
ATOM 1418 C C . ALA A 1 195 ? -1.524 -2.91 -3.141 1 98.5 195 ALA A C 1
ATOM 1420 O O . ALA A 1 195 ? -2.691 -3.23 -2.904 1 98.5 195 ALA A O 1
ATOM 1421 N N . LEU A 1 196 ? -0.748 -3.586 -3.918 1 98.44 196 LEU A N 1
ATOM 1422 C CA . LEU A 1 196 ? -1.209 -4.824 -4.535 1 98.44 196 LEU A CA 1
ATOM 1423 C C . LEU A 1 196 ? -1.659 -5.824 -3.479 1 98.44 196 LEU A C 1
ATOM 1425 O O . LEU A 1 196 ? -2.719 -6.441 -3.611 1 98.44 196 LEU A O 1
ATOM 1429 N N . VAL A 1 197 ? -0.897 -5.969 -2.447 1 98.44 197 VAL A N 1
ATOM 1430 C CA . VAL A 1 197 ? -1.224 -6.895 -1.368 1 98.44 197 VAL A CA 1
ATOM 1431 C C . VAL A 1 197 ? -2.584 -6.535 -0.774 1 98.44 197 VAL A C 1
ATOM 1433 O O . VAL A 1 197 ? -3.434 -7.406 -0.581 1 98.44 197 VAL A O 1
ATOM 1436 N N . ARG A 1 198 ? -2.785 -5.262 -0.51 1 98.12 198 ARG A N 1
ATOM 1437 C CA . ARG A 1 198 ? -4.059 -4.836 0.061 1 98.12 198 ARG A CA 1
ATOM 1438 C C . ARG A 1 198 ? -5.211 -5.133 -0.893 1 98.12 198 ARG A C 1
ATOM 1440 O O . ARG A 1 198 ? -6.281 -5.57 -0.464 1 98.12 198 ARG A O 1
ATOM 1447 N N . ILE A 1 199 ? -5.031 -4.934 -2.119 1 98.06 199 ILE A N 1
ATOM 1448 C CA . ILE A 1 199 ? -6.059 -5.203 -3.119 1 98.06 199 ILE A CA 1
ATOM 1449 C C . ILE A 1 199 ? -6.395 -6.691 -3.123 1 98.06 199 ILE A C 1
ATOM 1451 O O . ILE A 1 199 ? -7.566 -7.07 -3.148 1 98.06 199 ILE A O 1
ATOM 1455 N N . MET A 1 200 ? -5.402 -7.492 -3.031 1 98.19 200 MET A N 1
ATOM 1456 C CA . MET A 1 200 ? -5.625 -8.938 -3.035 1 98.19 200 MET A CA 1
ATOM 1457 C C . MET A 1 200 ? -6.301 -9.383 -1.744 1 98.19 200 MET A C 1
ATOM 1459 O O . MET A 1 200 ? -7.121 -10.305 -1.754 1 98.19 200 MET A O 1
ATOM 1463 N N . GLU A 1 201 ? -5.922 -8.766 -0.623 1 97.88 201 GLU A N 1
ATOM 1464 C CA . GLU A 1 201 ? -6.629 -9.031 0.625 1 97.88 201 GLU A CA 1
ATOM 1465 C C . GLU A 1 201 ? -8.117 -8.734 0.489 1 97.88 201 GLU A C 1
ATOM 1467 O O . GLU A 1 201 ? -8.953 -9.5 0.976 1 97.88 201 GLU A O 1
ATOM 1472 N N . ASN A 1 202 ? -8.414 -7.645 -0.129 1 97.81 202 ASN A N 1
ATOM 1473 C CA . ASN A 1 202 ? -9.805 -7.285 -0.349 1 97.81 202 ASN A CA 1
ATOM 1474 C C . ASN A 1 202 ? -10.492 -8.25 -1.312 1 97.81 202 ASN A C 1
ATOM 1476 O O . ASN A 1 202 ? -11.656 -8.602 -1.125 1 97.81 202 ASN A O 1
ATOM 1480 N N . LEU A 1 203 ? -9.773 -8.656 -2.332 1 97.19 203 LEU A N 1
ATOM 1481 C CA . LEU A 1 203 ? -10.328 -9.648 -3.248 1 97.19 203 LEU A CA 1
ATOM 1482 C C . LEU A 1 203 ? -10.727 -10.914 -2.502 1 97.19 203 LEU A C 1
ATOM 1484 O O . LEU A 1 203 ? -11.82 -11.438 -2.699 1 97.19 203 LEU A O 1
ATOM 1488 N N . HIS A 1 204 ? -9.859 -11.375 -1.658 1 97.31 204 HIS A N 1
ATOM 1489 C CA . HIS A 1 204 ? -10.109 -12.562 -0.853 1 97.31 204 HIS A CA 1
ATOM 1490 C C . HIS A 1 204 ? -11.383 -12.406 -0.02 1 97.31 204 HIS A C 1
ATOM 1492 O O . HIS A 1 204 ? -12.195 -13.328 0.064 1 97.31 204 HIS A O 1
ATOM 1498 N N . ALA A 1 205 ? -11.531 -11.25 0.535 1 96.5 205 ALA A N 1
ATOM 1499 C CA . ALA A 1 205 ? -12.664 -11 1.416 1 96.5 205 ALA A CA 1
ATOM 1500 C C . ALA A 1 205 ? -13.961 -10.859 0.618 1 96.5 205 ALA A C 1
ATOM 1502 O O . ALA A 1 205 ? -15.023 -11.281 1.07 1 96.5 205 ALA A O 1
ATOM 1503 N N . GLU A 1 206 ? -13.883 -10.336 -0.524 1 95.81 206 GLU A N 1
ATOM 1504 C CA . GLU A 1 206 ? -15.07 -9.938 -1.267 1 95.81 206 GLU A CA 1
ATOM 1505 C C . GLU A 1 206 ? -15.523 -11.039 -2.223 1 95.81 206 GLU A C 1
ATOM 1507 O O . GLU A 1 206 ? -16.672 -11.055 -2.656 1 95.81 206 GLU A O 1
ATOM 1512 N N . GLN A 1 207 ? -14.586 -11.867 -2.602 1 94.06 207 GLN A N 1
ATOM 1513 C CA . GLN A 1 207 ? -14.875 -12.961 -3.521 1 94.06 207 GLN A CA 1
ATOM 1514 C C . GLN A 1 207 ? -14.539 -14.312 -2.895 1 94.06 207 GLN A C 1
ATOM 1516 O O . GLN A 1 207 ? -13.539 -14.938 -3.25 1 94.06 207 GLN A O 1
ATOM 1521 N N . PRO A 1 208 ? -15.445 -14.852 -2.117 1 92.06 208 PRO A N 1
ATOM 1522 C CA . PRO A 1 208 ? -15.125 -16.047 -1.33 1 92.06 208 PRO A CA 1
ATOM 1523 C C . PRO A 1 208 ? -14.93 -17.281 -2.195 1 92.06 208 PRO A C 1
ATOM 1525 O O . PRO A 1 208 ? -14.336 -18.266 -1.745 1 92.06 208 PRO A O 1
ATOM 1528 N N . ASN A 1 209 ? -15.414 -17.234 -3.422 1 93.88 209 ASN A N 1
ATOM 1529 C CA . ASN A 1 209 ? -15.266 -18.391 -4.293 1 93.88 209 ASN A CA 1
ATOM 1530 C C . ASN A 1 209 ? -13.945 -18.359 -5.055 1 93.88 209 ASN A C 1
ATOM 1532 O O . ASN A 1 209 ? -13.602 -19.312 -5.758 1 93.88 209 ASN A O 1
ATOM 1536 N N . VAL A 1 210 ? -13.203 -17.328 -4.977 1 96.19 210 VAL A N 1
ATOM 1537 C CA . VAL A 1 210 ? -11.883 -17.188 -5.594 1 96.19 210 VAL A CA 1
ATOM 1538 C C . VAL A 1 210 ? -10.797 -17.391 -4.547 1 96.19 210 VAL A C 1
ATOM 1540 O O . VAL A 1 210 ? -10.836 -16.781 -3.473 1 96.19 210 VAL A O 1
ATOM 1543 N N . ARG A 1 211 ? -9.914 -18.344 -4.812 1 98.12 211 ARG A N 1
ATOM 1544 C CA . ARG A 1 211 ? -8.75 -18.531 -3.951 1 98.12 211 ARG A CA 1
ATOM 1545 C C . ARG A 1 211 ? -7.664 -17.5 -4.266 1 98.12 211 ARG A C 1
ATOM 1547 O O . ARG A 1 211 ? -7.238 -17.375 -5.414 1 98.12 211 ARG A O 1
ATOM 1554 N N . VAL A 1 212 ? -7.25 -16.766 -3.24 1 98.44 212 VAL A N 1
ATOM 1555 C CA . VAL A 1 212 ? -6.293 -15.688 -3.447 1 98.44 212 VAL A CA 1
ATOM 1556 C C . VAL A 1 212 ? -5.043 -15.938 -2.602 1 98.44 212 VAL A C 1
ATOM 1558 O O . VAL A 1 212 ? -5.145 -16.234 -1.408 1 98.44 212 VAL A O 1
ATOM 1561 N N . PHE A 1 213 ? -3.805 -15.828 -3.258 1 98.81 213 PHE A N 1
ATOM 1562 C CA . PHE A 1 213 ? -2.531 -15.984 -2.566 1 98.81 213 PHE A CA 1
ATOM 1563 C C . PHE A 1 213 ? -1.541 -14.914 -3.002 1 98.81 213 PHE A C 1
ATOM 1565 O O . PHE A 1 213 ? -1.501 -14.539 -4.176 1 98.81 213 PHE A O 1
ATOM 1572 N N . MET A 1 214 ? -0.784 -14.422 -2.092 1 98.69 214 MET A N 1
ATOM 1573 C CA . MET A 1 214 ? 0.351 -13.555 -2.389 1 98.69 214 MET A CA 1
ATOM 1574 C C . MET A 1 214 ? 1.67 -14.266 -2.109 1 98.69 214 MET A C 1
ATOM 1576 O O . MET A 1 214 ? 1.87 -14.805 -1.02 1 98.69 214 MET A O 1
ATOM 1580 N N . LEU A 1 215 ? 2.578 -14.227 -3.076 1 98.75 215 LEU A N 1
ATOM 1581 C CA . LEU A 1 215 ? 3.783 -15.047 -3.008 1 98.75 215 LEU A CA 1
ATOM 1582 C C . LEU A 1 215 ? 5.035 -14.18 -3.105 1 98.75 215 LEU A C 1
ATOM 1584 O O . LEU A 1 215 ? 5.168 -13.375 -4.031 1 98.75 215 LEU A O 1
ATOM 1588 N N . MET A 1 216 ? 5.922 -14.266 -2.152 1 98.12 216 MET A N 1
ATOM 1589 C CA . MET A 1 216 ? 7.258 -13.672 -2.217 1 98.12 216 MET A CA 1
ATOM 1590 C C . MET A 1 216 ? 8.242 -14.625 -2.889 1 98.12 216 MET A C 1
ATOM 1592 O O . MET A 1 216 ? 8.492 -15.719 -2.393 1 98.12 216 MET A O 1
ATOM 1596 N N . PRO A 1 217 ? 8.852 -14.234 -3.941 1 96.81 217 PRO A N 1
ATOM 1597 C CA . PRO A 1 217 ? 9.656 -15.156 -4.75 1 96.81 217 PRO A CA 1
ATOM 1598 C C . PRO A 1 217 ? 11.07 -15.336 -4.203 1 96.81 217 PRO A C 1
ATOM 1600 O O . PRO A 1 217 ? 11.844 -16.141 -4.734 1 96.81 217 PRO A O 1
ATOM 1603 N N . GLY A 1 218 ? 11.391 -14.609 -3.154 1 96 218 GLY A N 1
ATOM 1604 C CA . GLY A 1 218 ? 12.789 -14.602 -2.738 1 96 218 GLY A CA 1
ATOM 1605 C C . GLY A 1 218 ? 13.656 -13.703 -3.598 1 96 218 GLY A C 1
ATOM 1606 O O . GLY A 1 218 ? 13.172 -12.719 -4.172 1 96 218 GLY A O 1
ATOM 1607 N N . ILE A 1 219 ? 14.961 -13.914 -3.492 1 95.44 219 ILE A N 1
ATOM 1608 C CA . ILE A 1 219 ? 15.891 -13.125 -4.293 1 95.44 219 ILE A CA 1
ATOM 1609 C C . ILE A 1 219 ? 16.422 -13.969 -5.449 1 95.44 219 ILE A C 1
ATOM 1611 O O . ILE A 1 219 ? 17.391 -14.719 -5.289 1 95.44 219 ILE A O 1
ATOM 1615 N N . VAL A 1 220 ? 15.75 -13.805 -6.559 1 94.12 220 VAL A N 1
ATOM 1616 C CA . VAL A 1 220 ? 16.109 -14.516 -7.781 1 94.12 220 VAL A CA 1
ATOM 1617 C C . VAL A 1 220 ? 16.906 -13.594 -8.695 1 94.12 220 VAL A C 1
ATOM 1619 O O . VAL A 1 220 ? 16.609 -12.406 -8.82 1 94.12 220 VAL A O 1
ATOM 1622 N N . GLN A 1 221 ? 17.953 -14.141 -9.25 1 90.06 221 GLN A N 1
ATOM 1623 C CA . GLN A 1 221 ? 18.719 -13.32 -10.188 1 90.06 221 GLN A CA 1
ATOM 1624 C C . GLN A 1 221 ? 17.953 -13.133 -11.5 1 90.06 221 GLN A C 1
ATOM 1626 O O . GLN A 1 221 ? 17.781 -14.086 -12.266 1 90.06 221 GLN A O 1
ATOM 1631 N N . THR A 1 222 ? 17.422 -11.984 -11.719 1 87.81 222 THR A N 1
ATOM 1632 C CA . THR A 1 222 ? 16.734 -11.57 -12.938 1 87.81 222 THR A CA 1
ATOM 1633 C C . THR A 1 222 ? 17.156 -10.164 -13.344 1 87.81 222 THR A C 1
ATOM 1635 O O . THR A 1 222 ? 18.047 -9.57 -12.727 1 87.81 222 THR A O 1
ATOM 1638 N N . GLY A 1 223 ? 16.609 -9.695 -14.406 1 81.38 223 GLY A N 1
ATOM 1639 C CA . GLY A 1 223 ? 16.859 -8.328 -14.828 1 81.38 223 GLY A CA 1
ATOM 1640 C C . GLY A 1 223 ? 16.328 -7.297 -13.852 1 81.38 223 GLY A C 1
ATOM 1641 O O . GLY A 1 223 ? 16.766 -6.141 -13.859 1 81.38 223 GLY A O 1
ATOM 1642 N N . MET A 1 224 ? 15.43 -7.645 -12.953 1 82 224 MET A N 1
ATOM 1643 C CA . MET A 1 224 ? 14.805 -6.734 -11.992 1 82 224 MET A CA 1
ATOM 1644 C C . MET A 1 224 ? 15.633 -6.629 -10.719 1 82 224 MET A C 1
ATOM 1646 O O . MET A 1 224 ? 15.406 -5.742 -9.898 1 82 224 MET A O 1
ATOM 1650 N N . THR A 1 225 ? 16.594 -7.531 -10.539 1 87 225 THR A N 1
ATOM 1651 C CA . THR A 1 225 ? 17.375 -7.547 -9.305 1 87 225 THR A CA 1
ATOM 1652 C C . THR A 1 225 ? 18.359 -6.379 -9.273 1 87 225 THR A C 1
ATOM 1654 O O . THR A 1 225 ? 19.234 -6.273 -10.133 1 87 225 THR A O 1
ATOM 1657 N N . VAL A 1 226 ? 18.234 -5.562 -8.266 1 85.88 226 VAL A N 1
ATOM 1658 C CA . VAL A 1 226 ? 19.125 -4.41 -8.125 1 85.88 226 VAL A CA 1
ATOM 1659 C C . VAL A 1 226 ? 20.547 -4.879 -7.824 1 85.88 226 VAL A C 1
ATOM 1661 O O . VAL A 1 226 ? 20.734 -5.922 -7.191 1 85.88 226 VAL A O 1
ATOM 1664 N N . ASP A 1 227 ? 21.484 -4.133 -8.156 1 87.94 227 ASP A N 1
ATOM 1665 C CA . ASP A 1 227 ? 22.891 -4.512 -8.07 1 87.94 227 ASP A CA 1
ATOM 1666 C C . ASP A 1 227 ? 23.281 -4.871 -6.641 1 87.94 227 ASP A C 1
ATOM 1668 O O . ASP A 1 227 ? 24.016 -5.836 -6.41 1 87.94 227 ASP A O 1
ATOM 1672 N N . ALA A 1 228 ? 22.734 -4.152 -5.711 1 84.44 228 ALA A N 1
ATOM 1673 C CA . ALA A 1 228 ? 23.094 -4.332 -4.309 1 84.44 228 ALA A CA 1
ATOM 1674 C C . ALA A 1 228 ? 22.641 -5.695 -3.797 1 84.44 228 ALA A C 1
ATOM 1676 O O . ALA A 1 228 ? 23.203 -6.219 -2.83 1 84.44 228 ALA A O 1
ATOM 1677 N N . LEU A 1 229 ? 21.688 -6.312 -4.508 1 89.25 229 LEU A N 1
ATOM 1678 C CA . LEU A 1 229 ? 21.125 -7.57 -4.023 1 89.25 229 LEU A CA 1
ATOM 1679 C C . LEU A 1 229 ? 21.672 -8.75 -4.824 1 89.25 229 LEU A C 1
ATOM 1681 O O . LEU A 1 229 ? 21.469 -9.906 -4.449 1 89.25 229 LEU A O 1
ATOM 1685 N N . LYS A 1 230 ? 22.469 -8.531 -5.875 1 91.12 230 LYS A N 1
ATOM 1686 C CA . LYS A 1 230 ? 22.938 -9.586 -6.77 1 91.12 230 LYS A CA 1
ATOM 1687 C C . LYS A 1 230 ? 23.766 -10.617 -6.016 1 91.12 230 LYS A C 1
ATOM 1689 O O . LYS A 1 230 ? 23.609 -11.82 -6.211 1 91.12 230 LYS A O 1
ATOM 1694 N N . PRO A 1 231 ? 24.562 -10.164 -5.047 1 91.94 231 PRO A N 1
ATOM 1695 C CA . PRO A 1 231 ? 25.344 -11.148 -4.309 1 91.94 231 PRO A CA 1
ATOM 1696 C C . PRO A 1 231 ? 24.484 -12.055 -3.426 1 91.94 231 PRO A C 1
ATOM 1698 O O . PRO A 1 231 ? 24.953 -13.109 -2.992 1 91.94 231 PRO A O 1
ATOM 1701 N N . TYR A 1 232 ? 23.312 -11.633 -3.207 1 93.81 232 TYR A N 1
ATOM 1702 C CA . TYR A 1 232 ? 22.438 -12.367 -2.303 1 93.81 232 TYR A CA 1
ATOM 1703 C C . TYR A 1 232 ? 21.375 -13.141 -3.078 1 93.81 232 TYR A C 1
ATOM 1705 O O . TYR A 1 232 ? 20.5 -13.773 -2.484 1 93.81 232 TYR A O 1
ATOM 1713 N N . ALA A 1 233 ? 21.438 -13.086 -4.406 1 93.81 233 ALA A N 1
ATOM 1714 C CA . ALA A 1 233 ? 20.469 -13.766 -5.258 1 93.81 233 ALA A CA 1
ATOM 1715 C C . ALA A 1 233 ? 20.766 -15.258 -5.352 1 93.81 233 ALA A C 1
ATOM 1717 O O . ALA A 1 233 ? 21.484 -15.703 -6.262 1 93.81 233 ALA A O 1
ATOM 1718 N N . LYS A 1 234 ? 20.125 -16.062 -4.488 1 94.62 234 LYS A N 1
ATOM 1719 C CA . LYS A 1 234 ? 20.469 -17.484 -4.371 1 94.62 234 LYS A CA 1
ATOM 1720 C C . LYS A 1 234 ? 19.25 -18.359 -4.613 1 94.62 234 LYS A C 1
ATOM 1722 O O . LYS A 1 234 ? 19.359 -19.594 -4.621 1 94.62 234 LYS A O 1
ATOM 1727 N N . ASP A 1 235 ? 18.125 -17.734 -4.801 1 96.19 235 ASP A N 1
ATOM 1728 C CA . ASP A 1 235 ? 16.891 -18.516 -4.883 1 96.19 235 ASP A CA 1
ATOM 1729 C C . ASP A 1 235 ? 16.609 -18.953 -6.316 1 96.19 235 ASP A C 1
ATOM 1731 O O . ASP A 1 235 ? 16.734 -18.156 -7.25 1 96.19 235 ASP A O 1
ATOM 1735 N N . SER A 1 236 ? 16.312 -20.203 -6.465 1 95.75 236 SER A N 1
ATOM 1736 C CA . SER A 1 236 ? 15.969 -20.734 -7.781 1 95.75 236 SER A CA 1
ATOM 1737 C C . SER A 1 236 ? 14.594 -20.266 -8.234 1 95.75 236 SER A C 1
ATOM 1739 O O . SER A 1 236 ? 13.633 -20.312 -7.465 1 95.75 236 SER A O 1
ATOM 1741 N N . PRO A 1 237 ? 14.477 -19.844 -9.516 1 95.06 237 PRO A N 1
ATOM 1742 C CA . PRO A 1 237 ? 13.148 -19.5 -10.031 1 95.06 237 PRO A CA 1
ATOM 1743 C C . PRO A 1 237 ? 12.203 -20.703 -10.07 1 95.06 237 PRO A C 1
ATOM 1745 O O . PRO A 1 237 ? 10.984 -20.547 -10.117 1 95.06 237 PRO A O 1
ATOM 1748 N N . GLY A 1 238 ? 12.773 -21.891 -10.047 1 96.69 238 GLY A N 1
ATOM 1749 C CA . GLY A 1 238 ? 11.961 -23.094 -10.016 1 96.69 238 GLY A CA 1
ATOM 1750 C C . GLY A 1 238 ? 11.039 -23.156 -8.812 1 96.69 238 GLY A C 1
ATOM 1751 O O . GLY A 1 238 ? 9.945 -23.719 -8.898 1 96.69 238 GLY A O 1
ATOM 1752 N N . LEU A 1 239 ? 11.461 -22.594 -7.703 1 97.44 239 LEU A N 1
ATOM 1753 C CA . LEU A 1 239 ? 10.633 -22.578 -6.5 1 97.44 239 LEU A CA 1
ATOM 1754 C C . LEU A 1 239 ? 9.352 -21.781 -6.738 1 97.44 239 LEU A C 1
ATOM 1756 O O . LEU A 1 239 ? 8.289 -22.172 -6.25 1 97.44 239 LEU A O 1
ATOM 1760 N N . SER A 1 240 ? 9.492 -20.703 -7.48 1 97.81 240 SER A N 1
ATOM 1761 C CA . SER A 1 240 ? 8.305 -19.906 -7.809 1 97.81 240 SER A CA 1
ATOM 1762 C C . SER A 1 240 ? 7.312 -20.734 -8.633 1 97.81 240 SER A C 1
ATOM 1764 O O . SER A 1 240 ? 6.109 -20.719 -8.359 1 97.81 240 SER A O 1
ATOM 1766 N N . GLY A 1 241 ? 7.812 -21.453 -9.586 1 98.19 241 GLY A N 1
ATOM 1767 C CA . GLY A 1 241 ? 6.953 -22.297 -10.391 1 98.19 241 GLY A CA 1
ATOM 1768 C C . GLY A 1 241 ? 6.254 -23.375 -9.578 1 98.19 241 GLY A C 1
ATOM 1769 O O . GLY A 1 241 ? 5.035 -23.547 -9.68 1 98.19 241 GLY A O 1
ATOM 1770 N N . SER A 1 242 ? 7.008 -24 -8.75 1 98.31 242 SER A N 1
ATOM 1771 C CA . SER A 1 242 ? 6.488 -25.109 -7.957 1 98.31 242 SER A CA 1
ATOM 1772 C C . SER A 1 242 ? 5.484 -24.625 -6.918 1 98.31 242 SER A C 1
ATOM 1774 O O . SER A 1 242 ? 4.48 -25.281 -6.656 1 98.31 242 SER A O 1
ATOM 1776 N N . TRP A 1 243 ? 5.766 -23.484 -6.312 1 98.81 243 TRP A N 1
ATOM 1777 C CA . TRP A 1 243 ? 4.852 -22.922 -5.324 1 98.81 243 TRP A CA 1
ATOM 1778 C C . TRP A 1 243 ? 3.512 -22.562 -5.961 1 98.81 243 TRP A C 1
ATOM 1780 O O . TRP A 1 243 ? 2.457 -22.766 -5.359 1 98.81 243 TRP A O 1
ATOM 1790 N N . THR A 1 244 ? 3.535 -22.016 -7.215 1 98.88 244 THR A N 1
ATOM 1791 C CA . THR A 1 244 ? 2.268 -21.672 -7.848 1 98.88 244 THR A CA 1
ATOM 1792 C C . THR A 1 244 ? 1.44 -22.922 -8.125 1 98.88 244 THR A C 1
ATOM 1794 O O . THR A 1 244 ? 0.213 -22.891 -8.016 1 98.88 244 THR A O 1
ATOM 1797 N N . LEU A 1 245 ? 2.072 -24.062 -8.453 1 98.88 245 LEU A N 1
ATOM 1798 C CA . LEU A 1 245 ? 1.372 -25.328 -8.609 1 98.88 245 LEU A CA 1
ATOM 1799 C C . LEU A 1 245 ? 0.773 -25.781 -7.277 1 98.88 245 LEU A C 1
ATOM 1801 O O . LEU A 1 245 ? -0.408 -26.125 -7.211 1 98.88 245 LEU A O 1
ATOM 1805 N N . PHE A 1 246 ? 1.554 -25.719 -6.25 1 98.88 246 PHE A N 1
ATOM 1806 C CA . PHE A 1 246 ? 1.109 -26.141 -4.93 1 98.88 246 PHE A CA 1
ATOM 1807 C C . PHE A 1 246 ? -0.079 -25.312 -4.465 1 98.88 246 PHE A C 1
ATOM 1809 O O . PHE A 1 246 ? -1.082 -25.859 -3.998 1 98.88 246 PHE A O 1
ATOM 1816 N N . LEU A 1 247 ? 0.021 -23.984 -4.637 1 98.81 247 LEU A N 1
ATOM 1817 C CA . LEU A 1 247 ? -1.029 -23.078 -4.188 1 98.81 247 LEU A CA 1
ATOM 1818 C C . LEU A 1 247 ? -2.316 -23.312 -4.977 1 98.81 247 LEU A C 1
ATOM 1820 O O . LEU A 1 247 ? -3.395 -22.906 -4.539 1 98.81 247 LEU A O 1
ATOM 1824 N N . SER A 1 248 ? -2.213 -23.969 -6.102 1 98.5 248 SER A N 1
ATOM 1825 C CA . SER A 1 248 ? -3.385 -24.25 -6.926 1 98.5 248 SER A CA 1
ATOM 1826 C C . SER A 1 248 ? -4.039 -25.562 -6.543 1 98.5 248 SER A C 1
ATOM 1828 O O . SER A 1 248 ? -4.992 -26 -7.191 1 98.5 248 SER A O 1
ATOM 1830 N N . THR A 1 249 ? -3.572 -26.266 -5.512 1 98.31 249 THR A N 1
ATOM 1831 C CA . THR A 1 249 ? -4.141 -27.516 -5.035 1 98.31 249 THR A CA 1
ATOM 1832 C C . THR A 1 249 ? -4.977 -27.281 -3.779 1 98.31 249 THR A C 1
ATOM 1834 O O . THR A 1 249 ? -4.781 -26.297 -3.066 1 98.31 249 THR A O 1
ATOM 1837 N N . PRO A 1 250 ? -5.879 -28.234 -3.432 1 97.31 250 PRO A N 1
ATOM 1838 C CA . PRO A 1 250 ? -6.691 -28.109 -2.217 1 97.31 250 PRO A CA 1
ATOM 1839 C C . PRO A 1 250 ? -5.852 -28.141 -0.942 1 97.31 250 PRO A C 1
ATOM 1841 O O . PRO A 1 250 ? -6.27 -27.594 0.086 1 97.31 250 PRO A O 1
ATOM 1844 N N . ARG A 1 251 ? -4.645 -28.672 -1.018 1 98.12 251 ARG A N 1
ATOM 1845 C CA . ARG A 1 251 ? -3.768 -28.781 0.145 1 98.12 251 ARG A CA 1
ATOM 1846 C C . ARG A 1 251 ? -3.365 -27.391 0.651 1 98.12 251 ARG A C 1
ATOM 1848 O O . ARG A 1 251 ? -3.064 -27.219 1.835 1 98.12 251 ARG A O 1
ATOM 1855 N N . ALA A 1 252 ? -3.516 -26.391 -0.203 1 98.5 252 ALA A N 1
ATOM 1856 C CA . ALA A 1 252 ? -3.066 -25.047 0.135 1 98.5 252 ALA A CA 1
ATOM 1857 C C . ALA A 1 252 ? -4.215 -24.203 0.685 1 98.5 252 ALA A C 1
ATOM 1859 O O . ALA A 1 252 ? -4.031 -23.031 1.022 1 98.5 252 ALA A O 1
ATOM 1860 N N . GLU A 1 253 ? -5.383 -24.781 0.854 1 98.31 253 GLU A N 1
ATOM 1861 C CA . GLU A 1 253 ? -6.605 -24.047 1.144 1 98.31 253 GLU A CA 1
ATOM 1862 C C . GLU A 1 253 ? -6.461 -23.219 2.418 1 98.31 253 GLU A C 1
ATOM 1864 O O . GLU A 1 253 ? -6.922 -22.078 2.479 1 98.31 253 GLU A O 1
ATOM 1869 N N . TRP A 1 254 ? -5.781 -23.734 3.406 1 98.31 254 TRP A N 1
ATOM 1870 C CA . TRP A 1 254 ? -5.711 -23.094 4.715 1 98.31 254 TRP A CA 1
ATOM 1871 C C . TRP A 1 254 ? -4.832 -21.844 4.668 1 98.31 254 TRP A C 1
ATOM 1873 O O . TRP A 1 254 ? -4.84 -21.047 5.598 1 98.31 254 TRP A O 1
ATOM 1883 N N . MET A 1 255 ? -4.129 -21.594 3.561 1 98.5 255 MET A N 1
ATOM 1884 C CA . MET A 1 255 ? -3.236 -20.453 3.404 1 98.5 255 MET A CA 1
ATOM 1885 C C . MET A 1 255 ? -3.92 -19.328 2.629 1 98.5 255 MET A C 1
ATOM 1887 O O . MET A 1 255 ? -3.348 -18.25 2.449 1 98.5 255 MET A O 1
ATOM 1891 N N . ARG A 1 256 ? -5.141 -19.562 2.139 1 97.75 256 ARG A N 1
ATOM 1892 C CA . ARG A 1 256 ? -5.801 -18.609 1.257 1 97.75 256 ARG A CA 1
ATOM 1893 C C . ARG A 1 256 ? -5.887 -17.234 1.907 1 97.75 256 ARG A C 1
ATOM 1895 O O . ARG A 1 256 ? -6.125 -17.125 3.111 1 97.75 256 ARG A O 1
ATOM 1902 N N . GLY A 1 257 ? -5.688 -16.219 1.12 1 97.88 257 GLY A N 1
ATOM 1903 C CA . GLY A 1 257 ? -5.738 -14.836 1.581 1 97.88 257 GLY A CA 1
ATOM 1904 C C . GLY A 1 257 ? -4.441 -14.375 2.219 1 97.88 257 GLY A C 1
ATOM 1905 O O . GLY A 1 257 ? -4.297 -13.195 2.555 1 97.88 257 GLY A O 1
ATOM 1906 N N . GLY A 1 258 ? -3.441 -15.25 2.369 1 98.31 258 GLY A N 1
ATOM 1907 C CA . GLY A 1 258 ? -2.227 -14.953 3.111 1 98.31 258 GLY A CA 1
ATOM 1908 C C . GLY A 1 258 ? -1.039 -14.648 2.217 1 98.31 258 GLY A C 1
ATOM 1909 O O . GLY A 1 258 ? -1.108 -14.836 1.001 1 98.31 258 GLY A O 1
ATOM 1910 N N . ILE A 1 259 ? -0.01 -14.117 2.84 1 98.75 259 ILE A N 1
ATOM 1911 C CA . ILE A 1 259 ? 1.297 -13.93 2.221 1 98.75 259 ILE A CA 1
ATOM 1912 C C . ILE A 1 259 ? 2.209 -15.102 2.562 1 98.75 259 ILE A C 1
ATOM 1914 O O . ILE A 1 259 ? 2.338 -15.477 3.732 1 98.75 259 ILE A O 1
ATOM 1918 N N . VAL A 1 260 ? 2.803 -15.695 1.572 1 98.75 260 VAL A N 1
ATOM 1919 C CA . VAL A 1 260 ? 3.732 -16.797 1.785 1 98.75 260 VAL A CA 1
ATOM 1920 C C . VAL A 1 260 ? 5.027 -16.531 1.021 1 98.75 260 VAL A C 1
ATOM 1922 O O . VAL A 1 260 ? 5.082 -15.656 0.156 1 98.75 260 VAL A O 1
ATOM 1925 N N . SER A 1 261 ? 6.102 -17.203 1.377 1 98.69 261 SER A N 1
ATOM 1926 C CA . SER A 1 261 ? 7.406 -17.078 0.737 1 98.69 261 SER A CA 1
ATOM 1927 C C . SER A 1 261 ? 7.887 -18.422 0.191 1 98.69 261 SER A C 1
ATOM 1929 O O . SER A 1 261 ? 7.723 -19.453 0.84 1 98.69 261 SER A O 1
ATOM 1931 N N . VAL A 1 262 ? 8.516 -18.328 -0.949 1 98.5 262 VAL A N 1
ATOM 1932 C CA . VAL A 1 262 ? 9.047 -19.547 -1.554 1 98.5 262 VAL A CA 1
ATOM 1933 C C . VAL A 1 262 ? 10.117 -20.141 -0.647 1 98.5 262 VAL A C 1
ATOM 1935 O O . VAL A 1 262 ? 10.43 -21.328 -0.751 1 98.5 262 VAL A O 1
ATOM 1938 N N . ASN A 1 263 ? 10.656 -19.312 0.21 1 98.44 263 ASN A N 1
ATOM 1939 C CA . ASN A 1 263 ? 11.758 -19.75 1.058 1 98.44 263 ASN A CA 1
ATOM 1940 C C . ASN A 1 263 ? 11.258 -20.5 2.287 1 98.44 263 ASN A C 1
ATOM 1942 O O . ASN A 1 263 ? 12.055 -21.078 3.031 1 98.44 263 ASN A O 1
ATOM 1946 N N . TRP A 1 264 ? 9.984 -20.453 2.557 1 98.69 264 TRP A N 1
ATOM 1947 C CA . TRP A 1 264 ? 9.422 -21.109 3.73 1 98.69 264 TRP A CA 1
ATOM 1948 C C . TRP A 1 264 ? 9.172 -22.594 3.453 1 98.69 264 TRP A C 1
ATOM 1950 O O . TRP A 1 264 ? 8.797 -22.969 2.34 1 98.69 264 TRP A O 1
ATOM 1960 N N . ASP A 1 265 ? 9.398 -23.406 4.414 1 98.56 265 ASP A N 1
ATOM 1961 C CA . ASP A 1 265 ? 9.188 -24.844 4.305 1 98.56 265 ASP A CA 1
ATOM 1962 C C . ASP A 1 265 ? 7.723 -25.203 4.539 1 98.56 265 ASP A C 1
ATOM 1964 O O . ASP A 1 265 ? 7.199 -25.016 5.637 1 98.56 265 ASP A O 1
ATOM 1968 N N . ILE A 1 266 ? 7.133 -25.812 3.562 1 98.44 266 ILE A N 1
ATOM 1969 C CA . ILE A 1 266 ? 5.699 -26.078 3.582 1 98.44 266 ILE A CA 1
ATOM 1970 C C . ILE A 1 266 ? 5.375 -27.078 4.68 1 98.44 266 ILE A C 1
ATOM 1972 O O . ILE A 1 266 ? 4.395 -26.922 5.41 1 98.44 266 ILE A O 1
ATOM 1976 N N . GLU A 1 267 ? 6.164 -28.094 4.805 1 98.19 267 GLU A N 1
ATOM 1977 C CA . GLU A 1 267 ? 5.898 -29.125 5.809 1 98.19 267 GLU A CA 1
ATOM 1978 C C . GLU A 1 267 ? 6.02 -28.562 7.223 1 98.19 267 GLU A C 1
ATOM 1980 O O . GLU A 1 267 ? 5.234 -28.906 8.102 1 98.19 267 GLU A O 1
ATOM 1985 N N . GLU A 1 268 ? 7.023 -27.75 7.398 1 98.19 268 GLU A N 1
ATOM 1986 C CA . GLU A 1 268 ? 7.117 -27.078 8.695 1 98.19 268 GLU A CA 1
ATOM 1987 C C . GLU A 1 268 ? 5.898 -26.188 8.945 1 98.19 268 GLU A C 1
ATOM 1989 O O . GLU A 1 268 ? 5.371 -26.156 10.055 1 98.19 268 GLU A O 1
ATOM 1994 N N . MET A 1 269 ? 5.426 -25.422 7.996 1 98.69 269 MET A N 1
ATOM 1995 C CA . MET A 1 269 ? 4.219 -24.625 8.133 1 98.69 269 MET A CA 1
ATOM 1996 C C . MET A 1 269 ? 3.02 -25.484 8.5 1 98.69 269 MET A C 1
ATOM 1998 O O . MET A 1 269 ? 2.242 -25.141 9.391 1 98.69 269 MET A O 1
ATOM 2002 N N . GLU A 1 270 ? 2.92 -26.641 7.816 1 98.56 270 GLU A N 1
ATOM 2003 C CA . GLU A 1 270 ? 1.8 -27.547 8.062 1 98.56 270 GLU A CA 1
ATOM 2004 C C . GLU A 1 270 ? 1.828 -28.078 9.492 1 98.56 270 GLU A C 1
ATOM 2006 O O . GLU A 1 270 ? 0.778 -28.297 10.102 1 98.56 270 GLU A O 1
ATOM 2011 N N . ALA A 1 271 ? 3.01 -28.312 9.984 1 98.38 271 ALA A N 1
ATOM 2012 C CA . ALA A 1 271 ? 3.152 -28.781 11.359 1 98.38 271 ALA A CA 1
ATOM 2013 C C . ALA A 1 271 ? 2.6 -27.75 12.352 1 98.38 271 ALA A C 1
ATOM 2015 O O . ALA A 1 271 ? 2.244 -28.094 13.477 1 98.38 271 ALA A O 1
ATOM 2016 N N . HIS A 1 272 ? 2.51 -26.484 11.953 1 98.44 272 HIS A N 1
ATOM 2017 C CA . HIS A 1 272 ? 2.027 -25.422 12.82 1 98.44 272 HIS A CA 1
ATOM 2018 C C . HIS A 1 272 ? 0.783 -24.75 12.234 1 98.44 272 HIS A C 1
ATOM 2020 O O . HIS A 1 272 ? 0.517 -23.578 12.508 1 98.44 272 HIS A O 1
ATOM 2026 N N . LYS A 1 273 ? 0.047 -25.516 11.422 1 98.31 273 LYS A N 1
ATOM 2027 C CA . LYS A 1 273 ? -1.097 -25 10.664 1 98.31 273 LYS A CA 1
ATOM 2028 C C . LYS A 1 273 ? -2.143 -24.391 11.594 1 98.31 273 LYS A C 1
ATOM 2030 O O . LYS A 1 273 ? -2.656 -23.312 11.336 1 98.31 273 LYS A O 1
ATOM 2035 N N . ASP A 1 274 ? -2.455 -25.031 12.656 1 98.31 274 ASP A N 1
ATOM 2036 C CA . ASP A 1 274 ? -3.508 -24.578 13.562 1 98.31 274 ASP A CA 1
ATOM 2037 C C . ASP A 1 274 ? -3.178 -23.203 14.148 1 98.31 274 ASP A C 1
ATOM 2039 O O . ASP A 1 274 ? -4.039 -22.328 14.195 1 98.31 274 ASP A O 1
ATOM 2043 N N . GLN A 1 275 ? -1.957 -23.031 14.555 1 98.31 275 GLN A N 1
ATOM 2044 C CA . GLN A 1 275 ? -1.535 -21.734 15.102 1 98.31 275 GLN A CA 1
ATOM 2045 C C . GLN A 1 275 ? -1.521 -20.656 14.016 1 98.31 275 GLN A C 1
ATOM 2047 O O . GLN A 1 275 ? -1.949 -19.531 14.258 1 98.31 275 GLN A O 1
ATOM 2052 N N . ILE A 1 276 ? -1.03 -21 12.852 1 98.69 276 ILE A N 1
ATOM 2053 C CA . ILE A 1 276 ? -0.954 -20.062 11.742 1 98.69 276 ILE A CA 1
ATOM 2054 C C . ILE A 1 276 ? -2.35 -19.531 11.414 1 98.69 276 ILE A C 1
ATOM 2056 O O . ILE A 1 276 ? -2.545 -18.328 11.25 1 98.69 276 ILE A O 1
ATOM 2060 N N . VAL A 1 277 ? -3.303 -20.469 11.375 1 98.25 277 VAL A N 1
ATOM 2061 C CA . VAL A 1 277 ? -4.664 -20.109 10.992 1 98.25 277 VAL A CA 1
ATOM 2062 C C . VAL A 1 277 ? -5.336 -19.344 12.133 1 98.25 277 VAL A C 1
ATOM 2064 O O . VAL A 1 277 ? -5.898 -18.266 11.914 1 98.25 277 VAL A O 1
ATOM 2067 N N . SER A 1 278 ? -5.227 -19.828 13.375 1 97.94 278 SER A N 1
ATOM 2068 C CA . SER A 1 278 ? -5.945 -19.234 14.5 1 97.94 278 SER A CA 1
ATOM 2069 C C . SER A 1 278 ? -5.422 -17.828 14.812 1 97.94 278 SER A C 1
ATOM 2071 O O . SER A 1 278 ? -6.18 -16.953 15.234 1 97.94 278 SER A O 1
ATOM 2073 N N . GLU A 1 279 ? -4.164 -17.578 14.57 1 97.56 279 GLU A N 1
ATOM 2074 C CA . GLU A 1 279 ? -3.559 -16.297 14.898 1 97.56 279 GLU A CA 1
ATOM 2075 C C . GLU A 1 279 ? -3.354 -15.453 13.641 1 97.56 279 GLU A C 1
ATOM 2077 O O . GLU A 1 279 ? -2.719 -14.398 13.695 1 97.56 279 GLU A O 1
ATOM 2082 N N . ASN A 1 280 ? -3.889 -15.922 12.508 1 97.62 280 ASN A N 1
ATOM 2083 C CA . ASN A 1 280 ? -3.76 -15.219 11.227 1 97.62 280 ASN A CA 1
ATOM 2084 C C . ASN A 1 280 ? -2.324 -14.773 10.977 1 97.62 280 ASN A C 1
ATOM 2086 O O . ASN A 1 280 ? -2.082 -13.617 10.633 1 97.62 280 ASN A O 1
ATOM 2090 N N . LEU A 1 281 ? -1.383 -15.672 11.141 1 98.44 281 LEU A N 1
ATOM 2091 C CA . LEU 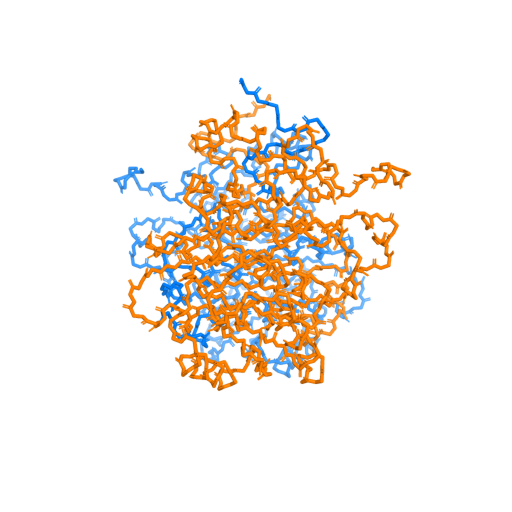A 1 281 ? 0.036 -15.336 11.117 1 98.44 281 LEU A CA 1
ATOM 2092 C C . LEU A 1 281 ? 0.475 -14.914 9.727 1 98.44 281 LEU A C 1
ATOM 2094 O O . LEU A 1 281 ? 1.463 -14.188 9.57 1 98.44 281 LEU A O 1
ATOM 2098 N N . LEU A 1 282 ? -0.224 -15.359 8.648 1 98.62 282 LEU A N 1
ATOM 2099 C CA . LEU A 1 282 ? 0.162 -15.039 7.277 1 98.62 282 LEU A CA 1
ATOM 2100 C C . LEU A 1 282 ? -0.49 -13.734 6.82 1 98.62 282 LEU A C 1
ATOM 2102 O O . LEU A 1 282 ? -0.257 -13.281 5.699 1 98.62 282 LEU A O 1
ATOM 2106 N N . GLY A 1 283 ? -1.316 -13.148 7.676 1 97.69 283 GLY A N 1
ATOM 2107 C CA . GLY A 1 283 ? -1.952 -11.875 7.395 1 97.69 283 GLY A CA 1
ATOM 2108 C C . GLY A 1 283 ? -1.096 -10.68 7.781 1 97.69 283 GLY A C 1
ATOM 2109 O O . GLY A 1 283 ? -0.188 -10.805 8.609 1 97.69 283 GLY A O 1
ATOM 2110 N N . ARG A 1 284 ? -1.387 -9.57 7.168 1 96.31 284 ARG A N 1
ATOM 2111 C CA . ARG A 1 284 ? -0.638 -8.344 7.441 1 96.31 284 ARG A CA 1
ATOM 2112 C C . ARG A 1 284 ? -0.987 -7.785 8.82 1 96.31 284 ARG A C 1
ATOM 2114 O O . ARG A 1 284 ? -2.146 -7.828 9.234 1 96.31 284 ARG A O 1
ATOM 2121 N N . ALA A 1 285 ? -0.012 -7.227 9.438 1 96 285 ALA A N 1
ATOM 2122 C CA . ALA A 1 285 ? -0.205 -6.445 10.656 1 96 285 ALA A CA 1
ATOM 2123 C C . ALA A 1 285 ? -0.259 -4.953 10.352 1 96 285 ALA A C 1
ATOM 2125 O O . ALA A 1 285 ? -0.086 -4.543 9.195 1 96 285 ALA A O 1
ATOM 2126 N N . PHE A 1 286 ? -0.605 -4.152 11.359 1 95.75 286 PHE A N 1
ATOM 2127 C CA . PHE A 1 286 ? -0.758 -2.717 11.156 1 95.75 286 PHE A CA 1
ATOM 2128 C C . PHE A 1 286 ? 0.451 -1.961 11.695 1 95.75 286 PHE A C 1
ATOM 2130 O O . PHE A 1 286 ? 1.351 -1.597 10.93 1 95.75 286 PHE A O 1
ATOM 2137 N N . LEU A 1 287 ? 0.542 -1.785 12.93 1 97.75 287 LEU A N 1
ATOM 2138 C CA . LEU A 1 287 ? 1.654 -1.112 13.586 1 97.75 287 LEU A CA 1
ATOM 2139 C C . LEU A 1 287 ? 2.42 -2.08 14.484 1 97.75 287 LEU A C 1
ATOM 2141 O O . LEU A 1 287 ? 1.919 -3.16 14.805 1 97.75 287 LEU A O 1
ATOM 2145 N N . ASN A 1 288 ? 3.65 -1.71 14.812 1 97 288 ASN A N 1
ATOM 2146 C CA . ASN A 1 288 ? 4.395 -2.457 15.82 1 97 288 ASN A CA 1
ATOM 2147 C C . ASN A 1 288 ? 3.711 -2.393 17.188 1 97 288 ASN A C 1
ATOM 2149 O O . ASN A 1 288 ? 3.867 -3.301 18 1 97 288 ASN A O 1
ATOM 2153 N N . ALA A 1 289 ? 2.934 -1.337 17.406 1 97.81 289 ALA A N 1
ATOM 2154 C CA . ALA A 1 289 ? 2.152 -1.217 18.625 1 97.81 289 ALA A CA 1
ATOM 2155 C C . ALA A 1 289 ? 0.959 -2.168 18.625 1 97.81 289 ALA A C 1
ATOM 2157 O O . ALA A 1 289 ? 0.429 -2.492 17.547 1 97.81 289 ALA A O 1
ATOM 2158 N N . LYS A 1 290 ? 0.578 -2.662 19.797 1 96.12 290 LYS A N 1
ATOM 2159 C CA . LYS A 1 290 ? -0.7 -3.348 19.969 1 96.12 290 LYS A CA 1
ATOM 2160 C C . LYS A 1 290 ? -1.815 -2.359 20.281 1 96.12 290 LYS A C 1
ATOM 2162 O O . LYS A 1 290 ? -1.869 -1.814 21.391 1 96.12 290 LYS A O 1
ATOM 2167 N N . LEU A 1 291 ? -2.709 -2.109 19.391 1 97.31 291 LEU A N 1
ATOM 2168 C CA . LEU A 1 291 ? -3.797 -1.152 19.547 1 97.31 291 LEU A CA 1
ATOM 2169 C C . LEU A 1 291 ? -5.066 -1.849 20.031 1 97.31 291 LEU A C 1
ATOM 2171 O O . LEU A 1 291 ? -5.273 -3.031 19.75 1 97.31 291 LEU A O 1
ATOM 2175 N N . GLY A 1 292 ? -5.879 -1.104 20.703 1 95.44 292 GLY A N 1
ATOM 2176 C CA . GLY A 1 292 ? -7.148 -1.669 21.125 1 95.44 292 GLY A CA 1
ATOM 2177 C C . GLY A 1 292 ? -7.734 -0.965 22.344 1 95.44 292 GLY A C 1
ATOM 2178 O O . GLY A 1 292 ? -7.215 0.064 22.781 1 95.44 292 GLY A O 1
ATOM 2179 N N . LYS A 1 293 ? -8.891 -1.584 22.75 1 93.38 293 LYS A N 1
ATOM 2180 C CA . LYS A 1 293 ? -9.516 -1.081 23.984 1 93.38 293 LYS A CA 1
ATOM 2181 C C . LYS A 1 293 ? -8.531 -1.075 25.141 1 93.38 293 LYS A C 1
ATOM 2183 O O . LYS A 1 293 ? -7.852 -2.074 25.391 1 93.38 293 LYS A O 1
ATOM 2188 N N . GLY A 1 294 ? -8.383 0.029 25.75 1 94.5 294 GLY A N 1
ATOM 2189 C CA . GLY A 1 294 ? -7.453 0.164 26.859 1 94.5 294 GLY A CA 1
ATOM 2190 C C . GLY A 1 294 ? -6.078 0.631 26.422 1 94.5 294 GLY A C 1
ATOM 2191 O O . GLY A 1 294 ? -5.238 0.978 27.266 1 94.5 294 GLY A O 1
ATOM 2192 N N . GLY A 1 295 ? -5.867 0.684 25.125 1 96.19 295 GLY A N 1
ATOM 2193 C CA . GLY A 1 295 ? -4.598 1.162 24.594 1 96.19 295 GLY A CA 1
ATOM 2194 C C . GLY A 1 295 ? -3.516 0.101 24.594 1 96.19 295 GLY A C 1
ATOM 2195 O O . GLY A 1 295 ? -3.773 -1.057 24.938 1 96.19 295 GLY A O 1
ATOM 2196 N N . HIS A 1 296 ? -2.322 0.449 24.078 1 97.81 296 HIS A N 1
ATOM 2197 C CA . HIS A 1 296 ? -1.154 -0.424 24.094 1 97.81 296 HIS A CA 1
ATOM 2198 C C . HIS A 1 296 ? -0.803 -0.854 25.516 1 97.81 296 HIS A C 1
ATOM 2200 O O . HIS A 1 296 ? -0.785 -0.03 26.422 1 97.81 296 HIS A O 1
ATOM 2206 N N . PRO A 1 297 ? -0.568 -2.17 25.75 1 96.75 297 PRO A N 1
ATOM 2207 C CA . PRO A 1 297 ? -0.131 -2.629 27.062 1 96.75 297 PRO A CA 1
ATOM 2208 C C . PRO A 1 297 ? 1.308 -2.229 27.391 1 96.75 297 PRO A C 1
ATOM 2210 O O . PRO A 1 297 ? 2.229 -3.029 27.203 1 96.75 297 PRO A O 1
ATOM 2213 N N . TRP A 1 298 ? 1.439 -1.102 27.938 1 95.56 298 TRP A N 1
ATOM 2214 C CA . TRP A 1 298 ? 2.756 -0.535 28.203 1 95.56 298 TRP A CA 1
ATOM 2215 C C . TRP A 1 298 ? 3.537 -1.412 29.172 1 95.56 298 TRP A C 1
ATOM 2217 O O . TRP A 1 298 ? 2.947 -2.096 30.016 1 95.56 298 TRP A O 1
ATOM 2227 N N . SER A 1 299 ? 4.883 -1.486 29.031 1 90 299 SER A N 1
ATOM 2228 C CA . SER A 1 299 ? 5.75 -2.219 29.953 1 90 299 SER A CA 1
ATOM 2229 C C . SER A 1 299 ? 6.074 -1.389 31.188 1 90 299 SER A C 1
ATOM 2231 O O . SER A 1 299 ? 6.098 -0.158 31.125 1 90 299 SER A O 1
ATOM 2233 N N . MET B 1 1 ? -17.5 -7.801 16.484 1 68.5 1 MET B N 1
ATOM 2234 C CA . MET B 1 1 ? -17.516 -6.371 16.766 1 68.5 1 MET B CA 1
ATOM 2235 C C . MET B 1 1 ? -18.891 -5.941 17.281 1 68.5 1 MET B C 1
ATOM 2237 O O . MET B 1 1 ? -19.922 -6.422 16.797 1 68.5 1 MET B O 1
ATOM 2241 N N . ASP B 1 2 ? -18.875 -5.164 18.469 1 77.19 2 ASP B N 1
ATOM 2242 C CA . ASP B 1 2 ? -20.125 -4.645 19.016 1 77.19 2 ASP B CA 1
ATOM 2243 C C . ASP B 1 2 ? -20.516 -3.342 18.328 1 77.19 2 ASP B C 1
ATOM 2245 O O . ASP B 1 2 ? -20.062 -2.266 18.719 1 77.19 2 ASP B O 1
ATOM 2249 N N . TYR B 1 3 ? -21.406 -3.369 17.438 1 84.12 3 TYR B N 1
ATOM 2250 C CA . TYR B 1 3 ? -21.797 -2.234 16.594 1 84.12 3 TYR B CA 1
ATOM 2251 C C . TYR B 1 3 ? -22.656 -1.255 17.375 1 84.12 3 TYR B C 1
ATOM 2253 O O . TYR B 1 3 ? -22.906 -0.132 16.922 1 84.12 3 TYR B O 1
ATOM 2261 N N . SER B 1 4 ? -23.062 -1.688 18.562 1 86.56 4 SER B N 1
ATOM 2262 C CA . SER B 1 4 ? -23.859 -0.782 19.391 1 86.56 4 SER B CA 1
ATOM 2263 C C . SER B 1 4 ? -22.969 0.198 20.141 1 86.56 4 SER B C 1
ATOM 2265 O O . SER B 1 4 ? -23.438 1.219 20.641 1 86.56 4 SER B O 1
ATOM 2267 N N . ASP B 1 5 ? -21.719 -0.11 20.203 1 89.75 5 ASP B N 1
ATOM 2268 C CA . ASP B 1 5 ? -20.75 0.777 20.844 1 89.75 5 ASP B CA 1
ATOM 2269 C C . ASP B 1 5 ? -20.391 1.948 19.922 1 89.75 5 ASP B C 1
ATOM 2271 O O . ASP B 1 5 ? -19.922 1.747 18.812 1 89.75 5 ASP B O 1
ATOM 2275 N N . PRO B 1 6 ? -20.594 3.148 20.453 1 89.06 6 PRO B N 1
ATOM 2276 C CA . PRO B 1 6 ? -20.281 4.316 19.625 1 89.06 6 PRO B CA 1
ATOM 2277 C C . PRO B 1 6 ? -18.812 4.414 19.281 1 89.06 6 PRO B C 1
ATOM 2279 O O . PRO B 1 6 ? -18.438 5.141 18.359 1 89.06 6 PRO B O 1
ATOM 2282 N N . ASP B 1 7 ? -18.016 3.697 19.922 1 92.38 7 ASP B N 1
ATOM 2283 C CA . ASP B 1 7 ? -16.578 3.74 19.703 1 92.38 7 ASP B CA 1
ATOM 2284 C C . ASP B 1 7 ? -16.094 2.486 18.969 1 92.38 7 ASP B C 1
ATOM 2286 O O . ASP B 1 7 ? -14.898 2.215 18.906 1 92.38 7 ASP B O 1
ATOM 2290 N N . ALA B 1 8 ? -17.047 1.764 18.375 1 91.12 8 ALA B N 1
ATOM 2291 C CA . ALA B 1 8 ? -16.766 0.456 17.781 1 91.12 8 ALA B CA 1
ATOM 2292 C C . ALA B 1 8 ? -15.68 0.553 16.719 1 91.12 8 ALA B C 1
ATOM 2294 O O . ALA B 1 8 ? -14.867 -0.361 16.578 1 91.12 8 ALA B O 1
ATOM 2295 N N . PHE B 1 9 ? -15.555 1.684 16.031 1 92.31 9 PHE B N 1
ATOM 2296 C CA . PHE B 1 9 ? -14.625 1.806 14.906 1 92.31 9 PHE B CA 1
ATOM 2297 C C . PHE B 1 9 ? -13.438 2.684 15.281 1 92.31 9 PHE B C 1
ATOM 2299 O O . PHE B 1 9 ? -12.578 2.965 14.445 1 92.31 9 PHE B O 1
ATOM 2306 N N . THR B 1 10 ? -13.383 3.115 16.516 1 94.75 10 THR B N 1
ATOM 2307 C CA . THR B 1 10 ? -12.266 3.912 16.984 1 94.75 10 THR B CA 1
ATOM 2308 C C . THR B 1 10 ? -11.398 3.104 17.953 1 94.75 10 THR B C 1
ATOM 2310 O O . THR B 1 10 ? -10.172 3.18 17.906 1 94.75 10 THR B O 1
ATOM 2313 N N . LEU B 1 11 ? -12.039 2.24 18.719 1 94.12 11 LEU B N 1
ATOM 2314 C CA . LEU B 1 11 ? -11.398 1.533 19.828 1 94.12 11 LEU B CA 1
ATOM 2315 C C . LEU B 1 11 ? -10.297 0.609 19.312 1 94.12 11 LEU B C 1
ATOM 2317 O O . LEU B 1 11 ? -9.211 0.549 19.891 1 94.12 11 LEU B O 1
ATOM 2321 N N . PRO B 1 12 ? -10.484 -0.074 18.203 1 93.56 12 PRO B N 1
ATOM 2322 C CA . PRO B 1 12 ? -9.461 -1 17.734 1 93.56 12 PRO B CA 1
ATOM 2323 C C . PRO B 1 12 ? -8.172 -0.289 17.312 1 93.56 12 PRO B C 1
ATOM 2325 O O . PRO B 1 12 ? -7.137 -0.931 17.141 1 93.56 12 PRO B O 1
ATOM 2328 N N . TYR B 1 13 ? -8.211 1.023 17.203 1 95.94 13 TYR B N 1
ATOM 2329 C CA . TYR B 1 13 ? -7.07 1.766 16.672 1 95.94 13 TYR B CA 1
ATOM 2330 C C . TYR B 1 13 ? -6.453 2.654 17.75 1 95.94 13 TYR B C 1
ATOM 2332 O O . TYR B 1 13 ? -5.68 3.564 17.438 1 95.94 13 TYR B O 1
ATOM 2340 N N . GLN B 1 14 ? -6.754 2.344 18.969 1 97.69 14 GLN B N 1
ATOM 2341 C CA . GLN B 1 14 ? -6.309 3.191 20.078 1 97.69 14 GLN B CA 1
ATOM 2342 C C . GLN B 1 14 ? -4.957 2.723 20.609 1 97.69 14 GLN B C 1
ATOM 2344 O O . GLN B 1 14 ? -4.809 1.562 21 1 97.69 14 GLN B O 1
ATOM 2349 N N . LEU B 1 15 ? -4.016 3.611 20.641 1 98.44 15 LEU B N 1
ATOM 2350 C CA . LEU B 1 15 ? -2.73 3.383 21.297 1 98.44 15 LEU B CA 1
ATOM 2351 C C . LEU B 1 15 ? -2.809 3.729 22.781 1 98.44 15 LEU B C 1
ATOM 2353 O O . LEU B 1 15 ? -2.186 3.064 23.609 1 98.44 15 LEU B O 1
ATOM 2357 N N . THR B 1 16 ? -3.553 4.805 23.125 1 98.62 16 THR B N 1
ATOM 2358 C CA . THR B 1 16 ? -3.662 5.312 24.5 1 98.62 16 THR B CA 1
ATOM 2359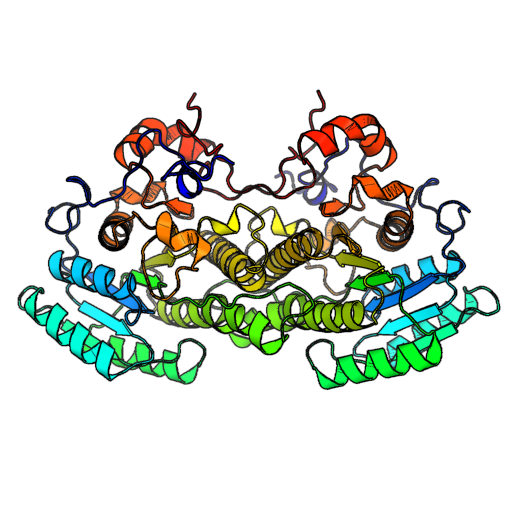 C C . THR B 1 16 ? -4.969 4.855 25.141 1 98.62 16 THR B C 1
ATOM 2361 O O . THR B 1 16 ? -5.926 4.516 24.438 1 98.62 16 THR B O 1
ATOM 2364 N N . LYS B 1 17 ? -4.98 4.84 26.406 1 97.38 17 LYS B N 1
ATOM 2365 C CA . LYS B 1 17 ? -6.203 4.531 27.141 1 97.38 17 LYS B CA 1
ATOM 2366 C C . LYS B 1 17 ? -7.262 5.613 26.922 1 97.38 17 LYS B C 1
ATOM 2368 O O . LYS B 1 17 ? -8.43 5.309 26.672 1 97.38 17 LYS B O 1
ATOM 2373 N N . GLN B 1 18 ? -6.828 6.809 27.047 1 96.75 18 GLN B N 1
ATOM 2374 C CA . GLN B 1 18 ? -7.734 7.93 26.812 1 96.75 18 GLN B CA 1
ATOM 2375 C C . GLN B 1 18 ? -8.031 8.109 25.328 1 96.75 18 GLN B C 1
ATOM 2377 O O . GLN B 1 18 ? -7.121 8.07 24.5 1 96.75 18 GLN B O 1
ATOM 2382 N N . ILE B 1 19 ? -9.328 8.281 24.984 1 96.94 19 ILE B N 1
ATOM 2383 C CA . ILE B 1 19 ? -9.766 8.586 23.625 1 96.94 19 ILE B CA 1
ATOM 2384 C C . ILE B 1 19 ? -10.062 10.078 23.516 1 96.94 19 ILE B C 1
ATOM 2386 O O . ILE B 1 19 ? -10.93 10.602 24.219 1 96.94 19 ILE B O 1
ATOM 2390 N N . ARG B 1 20 ? -9.336 10.758 22.703 1 97.75 20 ARG B N 1
ATOM 2391 C CA . ARG B 1 20 ? -9.602 12.172 22.453 1 97.75 20 ARG B CA 1
ATOM 2392 C C . ARG B 1 20 ? -10.531 12.352 21.25 1 97.75 20 ARG B C 1
ATOM 2394 O O . ARG B 1 20 ? -10.312 11.758 20.203 1 97.75 20 ARG B O 1
ATOM 2401 N N . ARG B 1 21 ? -11.531 13.211 21.406 1 96.81 21 ARG B N 1
ATOM 2402 C CA . ARG B 1 21 ? -12.508 13.383 20.328 1 96.81 21 ARG B CA 1
ATOM 2403 C C . ARG B 1 21 ? -12.656 14.859 19.953 1 96.81 21 ARG B C 1
ATOM 2405 O O . ARG B 1 21 ? -13.258 15.188 18.938 1 96.81 21 ARG B O 1
ATOM 2412 N N . ASP B 1 22 ? -12.148 15.633 20.828 1 97.19 22 ASP B N 1
ATOM 2413 C CA . ASP B 1 22 ? -12.172 17.078 20.594 1 97.19 22 ASP B CA 1
ATOM 2414 C C . ASP B 1 22 ? -10.883 17.734 21.094 1 97.19 22 ASP B C 1
ATOM 2416 O O . ASP B 1 22 ? -10.086 17.109 21.781 1 97.19 22 ASP B O 1
ATOM 2420 N N . VAL B 1 23 ? -10.789 19.016 20.656 1 97.69 23 VAL B N 1
ATOM 2421 C CA . VAL B 1 23 ? -9.609 19.781 21.047 1 97.69 23 VAL B CA 1
ATOM 2422 C C . VAL B 1 23 ? -9.555 19.891 22.578 1 97.69 23 VAL B C 1
ATOM 2424 O O . VAL B 1 23 ? -10.578 20.125 23.219 1 97.69 23 VAL B O 1
ATOM 2427 N N . TYR B 1 24 ? -8.477 19.656 23.156 1 97.12 24 TYR B N 1
ATOM 2428 C CA . TYR B 1 24 ? -8.25 19.781 24.578 1 97.12 24 TYR B CA 1
ATOM 2429 C C . TYR B 1 24 ? -7.125 20.766 24.875 1 97.12 24 TYR B C 1
ATOM 2431 O O . TYR B 1 24 ? -6.492 21.281 23.969 1 97.12 24 TYR B O 1
ATOM 2439 N N . PRO B 1 25 ? -6.82 21.188 26.047 1 96.62 25 PRO B N 1
ATOM 2440 C CA . PRO B 1 25 ? -6 22.359 26.375 1 96.62 25 PRO B CA 1
ATOM 2441 C C . PRO B 1 25 ? -4.621 22.312 25.734 1 96.62 25 PRO B C 1
ATOM 2443 O O . PRO B 1 25 ? -4.164 23.312 25.172 1 96.62 25 PRO B O 1
ATOM 2446 N N . LEU B 1 26 ? -3.963 21.188 25.656 1 96.88 26 LEU B N 1
ATOM 2447 C CA . LEU B 1 26 ? -2.637 21.047 25.062 1 96.88 26 LEU B CA 1
ATOM 2448 C C . LEU B 1 26 ? -2.67 21.375 23.578 1 96.88 26 LEU B C 1
ATOM 2450 O O . LEU B 1 26 ? -1.676 21.859 23.016 1 96.88 26 LEU B O 1
ATOM 2454 N N . LEU B 1 27 ? -3.828 21.203 22.953 1 97.81 27 LEU B N 1
ATOM 2455 C CA . LEU B 1 27 ? -3.926 21.266 21.5 1 97.81 27 LEU B CA 1
ATOM 2456 C C . LEU B 1 27 ? -4.762 22.469 21.078 1 97.81 27 LEU B C 1
ATOM 2458 O O . LEU B 1 27 ? -5.188 22.547 19.922 1 97.81 27 LEU B O 1
ATOM 2462 N N . GLU B 1 28 ? -5.016 23.375 21.984 1 97.88 28 GLU B N 1
ATOM 2463 C CA . GLU B 1 28 ? -5.703 24.609 21.594 1 97.88 28 GLU B CA 1
ATOM 2464 C C . GLU B 1 28 ? -4.82 25.469 20.703 1 97.88 28 GLU B C 1
ATOM 2466 O O . GLU B 1 28 ? -3.719 25.859 21.094 1 97.88 28 GLU B O 1
ATOM 2471 N N . PRO B 1 29 ? -5.301 25.891 19.547 1 97.69 29 PRO B N 1
ATOM 2472 C CA . PRO B 1 29 ? -4.473 26.609 18.578 1 97.69 29 PRO B CA 1
ATOM 2473 C C . PRO B 1 29 ? -3.967 27.953 19.109 1 97.69 29 PRO B C 1
ATOM 2475 O O . PRO B 1 29 ? -2.973 28.484 18.609 1 97.69 29 PRO B O 1
ATOM 2478 N N . THR B 1 30 ? -4.613 28.484 20.125 1 96.94 30 THR B N 1
ATOM 2479 C CA . THR B 1 30 ? -4.238 29.781 20.672 1 96.94 30 THR B CA 1
ATOM 2480 C C . THR B 1 30 ? -3.088 29.641 21.672 1 96.94 30 THR B C 1
ATOM 2482 O O . THR B 1 30 ? -2.533 30.641 22.125 1 96.94 30 THR B O 1
ATOM 2485 N N . GLN B 1 31 ? -2.754 28.406 22.016 1 97.31 31 GLN B N 1
ATOM 2486 C CA . GLN B 1 31 ? -1.646 28.188 22.938 1 97.31 31 GLN B CA 1
ATOM 2487 C C . GLN B 1 31 ? -0.331 28.688 22.344 1 97.31 31 GLN B C 1
ATOM 2489 O O . GLN B 1 31 ? -0.044 28.453 21.172 1 97.31 31 GLN B O 1
ATOM 2494 N N . PRO B 1 32 ? 0.502 29.406 23.156 1 97.31 32 PRO B N 1
ATOM 2495 C CA . PRO B 1 32 ? 1.787 29.906 22.656 1 97.31 32 PRO B CA 1
ATOM 2496 C C . PRO B 1 32 ? 2.701 28.797 22.172 1 97.31 32 PRO B C 1
ATOM 2498 O O . PRO B 1 32 ? 3.49 29 21.25 1 97.31 32 PRO B O 1
ATOM 2501 N N . GLU B 1 33 ? 2.578 27.609 22.75 1 97.5 33 GLU B N 1
ATOM 2502 C CA . GLU B 1 33 ? 3.416 26.469 22.391 1 97.5 33 GLU B CA 1
ATOM 2503 C C . GLU B 1 33 ? 3.098 25.969 20.984 1 97.5 33 GLU B C 1
ATOM 2505 O O . GLU B 1 33 ? 3.898 25.266 20.375 1 97.5 33 GLU B O 1
ATOM 2510 N N . LEU B 1 34 ? 1.922 26.359 20.422 1 98.25 34 LEU B N 1
ATOM 2511 C CA . LEU B 1 34 ? 1.505 25.922 19.094 1 98.25 34 LEU B CA 1
ATOM 2512 C C . LEU B 1 34 ? 1.566 27.062 18.094 1 98.25 34 LEU B C 1
ATOM 2514 O O . LEU B 1 34 ? 1.04 26.953 16.984 1 98.25 34 LEU B O 1
ATOM 2518 N N . SER B 1 35 ? 2.193 28.156 18.531 1 98.06 35 SER B N 1
ATOM 2519 C CA . SER B 1 35 ? 2.268 29.328 17.672 1 98.06 35 SER B CA 1
ATOM 2520 C C . SER B 1 35 ? 2.871 28.984 16.312 1 98.06 35 SER B C 1
ATOM 2522 O O . SER B 1 35 ? 3.885 28.297 16.234 1 98.06 35 SER B O 1
ATOM 2524 N N . ALA B 1 36 ? 2.264 29.484 15.273 1 98 36 ALA B N 1
ATOM 2525 C CA . ALA B 1 36 ? 2.758 29.297 13.914 1 98 36 ALA B CA 1
ATOM 2526 C C . ALA B 1 36 ? 3.363 30.594 13.367 1 98 36 ALA B C 1
ATOM 2528 O O . ALA B 1 36 ? 3.514 30.75 12.148 1 98 36 ALA B O 1
ATOM 2529 N N . LYS B 1 37 ? 3.605 31.5 14.289 1 97.19 37 LYS B N 1
ATOM 2530 C CA . LYS B 1 37 ? 4.238 32.75 13.859 1 97.19 37 LYS B CA 1
ATOM 2531 C C . LYS B 1 37 ? 5.535 32.469 13.102 1 97.19 37 LYS B C 1
ATOM 2533 O O . LYS B 1 37 ? 6.344 31.641 13.523 1 97.19 37 LYS B O 1
ATOM 2538 N N . GLY B 1 38 ? 5.641 33.125 11.93 1 96.88 38 GLY B N 1
ATOM 2539 C CA . GLY B 1 38 ? 6.844 32.969 11.125 1 96.88 38 GLY B CA 1
ATOM 2540 C C . GLY B 1 38 ? 6.816 31.766 10.219 1 96.88 38 GLY B C 1
ATOM 2541 O O . GLY B 1 38 ? 7.715 31.578 9.398 1 96.88 38 GLY B O 1
ATOM 2542 N N . LYS B 1 39 ? 5.797 30.984 10.281 1 97.44 39 LYS B N 1
ATOM 2543 C CA . LYS B 1 39 ? 5.719 29.766 9.484 1 97.44 39 LYS B CA 1
ATOM 2544 C C . LYS B 1 39 ? 4.723 29.922 8.336 1 97.44 39 LYS B C 1
ATOM 2546 O O . LYS B 1 39 ? 3.691 30.594 8.492 1 97.44 39 LYS B O 1
ATOM 2551 N N . THR B 1 40 ? 5.086 29.359 7.254 1 98.44 40 THR B N 1
ATOM 2552 C CA . THR B 1 40 ? 4.199 29.266 6.102 1 98.44 40 THR B CA 1
ATOM 2553 C C . THR B 1 40 ? 3.713 27.828 5.902 1 98.44 40 THR B C 1
ATOM 2555 O O . THR B 1 40 ? 4.457 26.875 6.141 1 98.44 40 THR B O 1
ATOM 2558 N N . VAL B 1 41 ? 2.385 27.703 5.496 1 98.75 41 VAL B N 1
ATOM 2559 C CA . VAL B 1 41 ? 1.802 26.375 5.363 1 98.75 41 VAL B CA 1
ATOM 2560 C C . VAL B 1 41 ? 1.021 26.281 4.051 1 98.75 41 VAL B C 1
ATOM 2562 O O . VAL B 1 41 ? 0.399 27.25 3.623 1 98.75 41 VAL B O 1
ATOM 2565 N N . LEU B 1 42 ? 1.177 25.188 3.363 1 98.81 42 LEU B N 1
ATOM 2566 C CA . LEU B 1 42 ? 0.334 24.844 2.227 1 98.81 42 LEU B CA 1
ATOM 2567 C C . LEU B 1 42 ? -0.566 23.656 2.566 1 98.81 42 LEU B C 1
ATOM 2569 O O . LEU B 1 42 ? -0.087 22.609 3.023 1 98.81 42 LEU B O 1
ATOM 2573 N N . ILE B 1 43 ? -1.833 23.828 2.398 1 98.69 43 ILE B N 1
ATOM 2574 C CA . ILE B 1 43 ? -2.83 22.812 2.729 1 98.69 43 ILE B CA 1
ATOM 2575 C C . ILE B 1 43 ? -3.602 22.422 1.47 1 98.69 43 ILE B C 1
ATOM 2577 O O . ILE B 1 43 ? -4.246 23.266 0.842 1 98.69 43 ILE B O 1
ATOM 2581 N N . THR B 1 44 ? -3.518 21.156 1.124 1 98.06 44 THR B N 1
ATOM 2582 C CA . THR B 1 44 ? -4.312 20.656 0.006 1 98.06 44 THR B CA 1
ATOM 2583 C C . THR B 1 44 ? -5.656 20.125 0.492 1 98.06 44 THR B C 1
ATOM 2585 O O . THR B 1 44 ? -5.797 19.75 1.658 1 98.06 44 THR B O 1
ATOM 2588 N N . GLY B 1 45 ? -6.664 20.094 -0.4 1 94.75 45 GLY B N 1
ATOM 2589 C CA . GLY B 1 45 ? -7.953 19.484 -0.096 1 94.75 45 GLY B CA 1
ATOM 2590 C C . GLY B 1 45 ? -8.805 20.344 0.822 1 94.75 45 GLY B C 1
ATOM 2591 O O . GLY B 1 45 ? -9.531 19.828 1.668 1 94.75 45 GLY B O 1
ATOM 2592 N N . VAL B 1 46 ? -8.758 21.625 0.748 1 93.31 46 VAL B N 1
ATOM 2593 C CA . VAL B 1 46 ? -9.414 22.516 1.697 1 93.31 46 VAL B CA 1
ATOM 2594 C C . VAL B 1 46 ? -10.906 22.609 1.376 1 93.31 46 VAL B C 1
ATOM 2596 O O . VAL B 1 46 ? -11.703 23.078 2.195 1 93.31 46 VAL B O 1
ATOM 2599 N N . SER B 1 47 ? -11.258 22.109 0.239 1 82.81 47 SER B N 1
ATOM 2600 C CA . SER B 1 47 ? -12.672 22.125 -0.114 1 82.81 47 SER B CA 1
ATOM 2601 C C . SER B 1 47 ? -13.438 21.031 0.626 1 82.81 47 SER B C 1
ATOM 2603 O O . SER B 1 47 ? -14.664 21.047 0.661 1 82.81 47 SER B O 1
ATOM 2605 N N . GLY B 1 48 ? -12.664 20.203 1.255 1 77.19 48 GLY B N 1
ATOM 2606 C CA . GLY B 1 48 ? -13.281 19.172 2.066 1 77.19 48 GLY B CA 1
ATOM 2607 C C . GLY B 1 48 ? -13.5 19.594 3.508 1 77.19 48 GLY B C 1
ATOM 2608 O O . GLY B 1 48 ? -13.125 20.703 3.9 1 77.19 48 GLY B O 1
ATOM 2609 N N . GLY B 1 49 ? -14.141 18.859 4.359 1 78 49 GLY B N 1
ATOM 2610 C CA . GLY B 1 49 ? -14.516 19.188 5.723 1 78 49 GLY B CA 1
ATOM 2611 C C . GLY B 1 49 ? -13.328 19.328 6.652 1 78 49 GLY B C 1
ATOM 2612 O O . GLY B 1 49 ? -13.242 20.297 7.41 1 78 49 GLY B O 1
ATOM 2613 N N . ILE B 1 50 ? -12.242 18.594 6.512 1 91.81 50 ILE B N 1
ATOM 2614 C CA . ILE B 1 50 ? -11.125 18.609 7.445 1 91.81 50 ILE B CA 1
ATOM 2615 C C . ILE B 1 50 ? -10.133 19.703 7.055 1 91.81 50 ILE B C 1
ATOM 2617 O O . ILE B 1 50 ? -9.664 20.469 7.91 1 91.81 50 ILE B O 1
ATOM 2621 N N . GLY B 1 51 ? -9.859 19.922 5.777 1 95.19 51 GLY B N 1
ATOM 2622 C CA . GLY B 1 51 ? -8.875 20.859 5.277 1 95.19 51 GLY B CA 1
ATOM 2623 C C . GLY B 1 51 ? -9.188 22.297 5.656 1 95.19 51 GLY B C 1
ATOM 2624 O O . GLY B 1 51 ? -8.289 23.062 6.012 1 95.19 51 GLY B O 1
ATOM 2625 N N . LYS B 1 52 ? -10.445 22.625 5.582 1 94.81 52 LYS B N 1
ATOM 2626 C CA . LYS B 1 52 ? -10.875 23.984 5.941 1 94.81 52 LYS B CA 1
ATOM 2627 C C . LYS B 1 52 ? -10.562 24.281 7.402 1 94.81 52 LYS B C 1
ATOM 2629 O O . LYS B 1 52 ? -10.023 25.359 7.711 1 94.81 52 LYS B O 1
ATOM 2634 N N . VAL B 1 53 ? -10.859 23.359 8.227 1 96.38 53 VAL B N 1
ATOM 2635 C CA . VAL B 1 53 ? -10.68 23.562 9.656 1 96.38 53 VAL B CA 1
ATOM 2636 C C . VAL B 1 53 ? -9.195 23.609 9.992 1 96.38 53 VAL B C 1
ATOM 2638 O O . VAL B 1 53 ? -8.773 24.359 10.883 1 96.38 53 VAL B O 1
ATOM 2641 N N . ILE B 1 54 ? -8.391 22.859 9.273 1 98.25 54 ILE B N 1
ATOM 2642 C CA . ILE B 1 54 ? -6.941 22.922 9.438 1 98.25 54 ILE B CA 1
ATOM 2643 C C . ILE B 1 54 ? -6.457 24.344 9.133 1 98.25 54 ILE B C 1
ATOM 2645 O O . ILE B 1 54 ? -5.711 24.922 9.922 1 98.25 54 ILE B O 1
ATOM 2649 N N . ALA B 1 55 ? -6.914 24.859 8.039 1 98.25 55 ALA B N 1
ATOM 2650 C CA . ALA B 1 55 ? -6.512 26.219 7.641 1 98.25 55 ALA B CA 1
ATOM 2651 C C . ALA B 1 55 ? -6.914 27.234 8.703 1 98.25 55 ALA B C 1
ATOM 2653 O O . ALA B 1 55 ? -6.129 28.125 9.039 1 98.25 55 ALA B O 1
ATOM 2654 N N . GLU B 1 56 ? -8.094 27.078 9.234 1 97.81 56 GLU B N 1
ATOM 2655 C CA . GLU B 1 56 ? -8.578 27.984 10.273 1 97.81 56 GLU B CA 1
ATOM 2656 C C . GLU B 1 56 ? -7.715 27.891 11.523 1 97.81 56 GLU B C 1
ATOM 2658 O O . GLU B 1 56 ? -7.426 28.906 12.164 1 97.81 56 GLU B O 1
ATOM 2663 N N . SER B 1 57 ? -7.336 26.688 11.883 1 98.38 57 SER B N 1
ATOM 2664 C CA . SER B 1 57 ? -6.473 26.5 13.039 1 98.38 57 SER B CA 1
ATOM 2665 C C . SER B 1 57 ? -5.129 27.188 12.859 1 98.38 57 SER B C 1
ATOM 2667 O O . SER B 1 57 ? -4.605 27.797 13.789 1 98.38 57 SER B O 1
ATOM 2669 N N . TRP B 1 58 ? -4.574 27.125 11.688 1 98.69 58 TRP B N 1
ATOM 2670 C CA . TRP B 1 58 ? -3.285 27.75 11.406 1 98.69 58 TRP B CA 1
ATOM 2671 C C . TRP B 1 58 ? -3.402 29.281 11.398 1 98.69 58 TRP B C 1
ATOM 2673 O O . TRP B 1 58 ? -2.482 29.969 11.828 1 98.69 58 TRP B O 1
ATOM 2683 N N . ALA B 1 59 ? -4.535 29.797 10.891 1 98.56 59 ALA B N 1
ATOM 2684 C CA . ALA B 1 59 ? -4.789 31.234 10.977 1 98.56 59 ALA B CA 1
ATOM 2685 C C . ALA B 1 59 ? -4.855 31.688 12.43 1 98.56 59 ALA B C 1
ATOM 2687 O O . ALA B 1 59 ? -4.215 32.688 12.805 1 98.56 59 ALA B O 1
ATOM 2688 N N . THR B 1 60 ? -5.578 30.922 13.156 1 98.19 60 THR B N 1
ATOM 2689 C CA . THR B 1 60 ? -5.758 31.234 14.57 1 98.19 60 THR B CA 1
ATOM 2690 C C . THR B 1 60 ? -4.422 31.188 15.312 1 98.19 60 THR B C 1
ATOM 2692 O O . THR B 1 60 ? -4.184 32 16.219 1 98.19 60 THR B O 1
ATOM 2695 N N . ALA B 1 61 ? -3.537 30.312 14.898 1 98.31 61 ALA B N 1
ATOM 2696 C CA . ALA B 1 61 ? -2.248 30.125 15.562 1 98.31 61 ALA B CA 1
ATOM 2697 C C . ALA B 1 61 ? -1.236 31.172 15.094 1 98.31 61 ALA B C 1
ATOM 2699 O O . ALA B 1 61 ? -0.101 31.203 15.578 1 98.31 61 ALA B O 1
ATOM 2700 N N . GLY B 1 62 ? -1.594 31.984 14.094 1 98.19 62 GLY B N 1
ATOM 2701 C CA . GLY B 1 62 ? -0.786 33.156 13.734 1 98.19 62 GLY B CA 1
ATOM 2702 C C . GLY B 1 62 ? 0.195 32.844 12.609 1 98.19 62 GLY B C 1
ATOM 2703 O O . GLY B 1 62 ? 1.264 33.469 12.539 1 98.19 62 GLY B O 1
ATOM 2704 N N . ALA B 1 63 ? -0.096 31.938 11.75 1 98.5 63 ALA B N 1
ATOM 2705 C CA . ALA B 1 63 ? 0.776 31.641 10.617 1 98.5 63 ALA B CA 1
ATOM 2706 C C . ALA B 1 63 ? 1.078 32.906 9.805 1 98.5 63 ALA B C 1
ATOM 2708 O O . ALA B 1 63 ? 0.203 33.75 9.617 1 98.5 63 ALA B O 1
ATOM 2709 N N . SER B 1 64 ? 2.311 32.969 9.297 1 98.19 64 SER B N 1
ATOM 2710 C CA . SER B 1 64 ? 2.707 34.125 8.492 1 98.19 64 SER B CA 1
ATOM 2711 C C . SER B 1 64 ? 2.133 34.031 7.086 1 98.19 64 SER B C 1
ATOM 2713 O O . SER B 1 64 ? 1.871 35.062 6.453 1 98.19 64 SER B O 1
ATOM 2715 N N . GLY B 1 65 ? 2.02 32.875 6.598 1 98.56 65 GLY B N 1
ATOM 2716 C CA . GLY B 1 65 ? 1.475 32.594 5.273 1 98.56 65 GLY B CA 1
ATOM 2717 C C . GLY B 1 65 ? 0.671 31.312 5.199 1 98.56 65 GLY B C 1
ATOM 2718 O O . GLY B 1 65 ? 1.086 30.297 5.738 1 98.56 65 GLY B O 1
ATOM 2719 N N . ILE B 1 66 ? -0.498 31.406 4.574 1 98.69 66 ILE B N 1
ATOM 2720 C CA . ILE B 1 66 ? -1.371 30.25 4.406 1 98.69 66 ILE B CA 1
ATOM 2721 C C . ILE B 1 66 ? -1.765 30.125 2.936 1 98.69 66 ILE B C 1
ATOM 2723 O O . ILE B 1 66 ? -2.396 31.016 2.369 1 98.69 66 ILE B O 1
ATOM 2727 N N . VAL B 1 67 ? -1.33 29.016 2.344 1 98.69 67 VAL B N 1
ATOM 2728 C CA . VAL B 1 67 ? -1.732 28.672 0.983 1 98.69 67 VAL B CA 1
ATOM 2729 C C . VAL B 1 67 ? -2.738 27.531 1.016 1 98.69 67 VAL B C 1
ATOM 2731 O O . VAL B 1 67 ? -2.459 26.469 1.574 1 98.69 67 VAL B O 1
ATOM 2734 N N . ILE B 1 68 ? -3.939 27.781 0.461 1 98.31 68 ILE B N 1
ATOM 2735 C CA . ILE B 1 68 ? -4.965 26.734 0.404 1 98.31 68 ILE B CA 1
ATOM 2736 C C . ILE B 1 68 ? -5.266 26.391 -1.052 1 98.31 68 ILE B C 1
ATOM 2738 O O . ILE B 1 68 ? -5.242 27.266 -1.922 1 98.31 68 ILE B O 1
ATOM 2742 N N . THR B 1 69 ? -5.484 25.109 -1.266 1 97.88 69 THR B N 1
ATOM 2743 C CA . THR B 1 69 ? -5.824 24.688 -2.623 1 97.88 69 THR B CA 1
ATOM 2744 C C . THR B 1 69 ? -6.895 23.594 -2.605 1 97.88 69 THR B C 1
ATOM 2746 O O . THR B 1 69 ? -7.117 22.953 -1.577 1 97.88 69 THR B O 1
ATOM 2749 N N . GLY B 1 70 ? -7.586 23.453 -3.611 1 93.88 70 GLY B N 1
ATOM 2750 C CA . GLY B 1 70 ? -8.672 22.562 -3.961 1 93.88 70 GLY B CA 1
ATOM 2751 C C . GLY B 1 70 ? -9.188 22.766 -5.371 1 93.88 70 GLY B C 1
ATOM 2752 O O . GLY B 1 70 ? -8.641 23.578 -6.125 1 93.88 70 GLY B O 1
ATOM 2753 N N . ARG B 1 71 ? -10.219 22.109 -5.75 1 87.94 71 ARG B N 1
ATOM 2754 C CA . ARG B 1 71 ? -10.656 22.156 -7.141 1 87.94 71 ARG B CA 1
ATOM 2755 C C . ARG B 1 71 ? -11.766 23.188 -7.332 1 87.94 71 ARG B C 1
ATOM 2757 O O . ARG B 1 71 ? -11.953 23.703 -8.438 1 87.94 71 ARG B O 1
ATOM 2764 N N . ASN B 1 72 ? -12.375 23.469 -6.242 1 88.56 72 ASN B N 1
ATOM 2765 C CA . ASN B 1 72 ? -13.523 24.375 -6.344 1 88.56 72 ASN B CA 1
ATOM 2766 C C . ASN B 1 72 ? -13.141 25.797 -5.988 1 88.56 72 ASN B C 1
ATOM 2768 O O . ASN B 1 72 ? -13.008 26.141 -4.809 1 88.56 72 ASN B O 1
ATOM 2772 N N . VAL B 1 73 ? -13.195 26.672 -6.93 1 91.38 73 VAL B N 1
ATOM 2773 C CA . VAL B 1 73 ? -12.688 28.031 -6.785 1 91.38 73 VAL B CA 1
ATOM 2774 C C . VAL B 1 73 ? -13.586 28.812 -5.836 1 91.38 73 VAL B C 1
ATOM 2776 O O . VAL B 1 73 ? -13.102 29.547 -4.969 1 91.38 73 VAL B O 1
ATOM 2779 N N . ASP B 1 74 ? -14.875 28.672 -5.977 1 92.25 74 ASP B N 1
ATOM 2780 C CA . ASP B 1 74 ? -15.812 29.438 -5.16 1 92.25 74 ASP B CA 1
ATOM 2781 C C . ASP B 1 74 ? -15.672 29.078 -3.682 1 92.25 74 ASP B C 1
ATOM 2783 O O . ASP B 1 74 ? -15.672 29.969 -2.82 1 92.25 74 ASP B O 1
ATOM 2787 N N . VAL B 1 75 ? -15.5 27.859 -3.439 1 91.38 75 VAL B N 1
ATOM 2788 C CA . VAL B 1 75 ? -15.328 27.391 -2.068 1 91.38 75 VAL B CA 1
ATOM 2789 C C . VAL B 1 75 ? -14.008 27.906 -1.505 1 91.38 75 VAL B C 1
ATOM 2791 O O . VAL B 1 75 ? -13.945 28.344 -0.355 1 91.38 75 VAL B O 1
ATOM 2794 N N . LEU B 1 76 ? -13.016 27.953 -2.293 1 94.88 76 LEU B N 1
ATOM 2795 C CA . LEU B 1 76 ? -11.695 28.406 -1.871 1 94.88 76 LEU B CA 1
ATOM 2796 C C . LEU B 1 76 ? -11.727 29.875 -1.492 1 94.88 76 LEU B C 1
ATOM 2798 O O . LEU B 1 76 ? -11.125 30.281 -0.489 1 94.88 76 LEU B O 1
ATOM 2802 N N . GLU B 1 77 ? -12.414 30.609 -2.215 1 94.69 77 GLU B N 1
ATOM 2803 C CA . GLU B 1 77 ? -12.484 32.031 -1.953 1 94.69 77 GLU B CA 1
ATOM 2804 C C . GLU B 1 77 ? -13.234 32.344 -0.656 1 94.69 77 GLU B C 1
ATOM 2806 O O . GLU B 1 77 ? -12.859 33.219 0.104 1 94.69 77 GLU B O 1
ATOM 2811 N N . SER B 1 78 ? -14.273 31.609 -0.507 1 95.31 78 SER B N 1
ATOM 2812 C CA . SER B 1 78 ? -15.023 31.766 0.736 1 95.31 78 SER B CA 1
ATOM 2813 C C . SER B 1 78 ? -14.156 31.422 1.945 1 95.31 78 SER B C 1
ATOM 2815 O O . SER B 1 78 ? -14.203 32.125 2.965 1 95.31 78 SER B O 1
ATOM 2817 N N . ILE B 1 79 ? -13.375 30.422 1.808 1 95.81 79 ILE B N 1
ATOM 2818 C CA . ILE B 1 79 ? -12.5 30 2.893 1 95.81 79 ILE B CA 1
ATOM 2819 C C . ILE B 1 79 ? -11.406 31.047 3.107 1 95.81 79 ILE B C 1
ATOM 2821 O O . ILE B 1 79 ? -11.078 31.391 4.246 1 95.81 79 ILE B O 1
ATOM 2825 N N . ALA B 1 80 ? -10.891 31.562 2.055 1 96.38 80 ALA B N 1
ATOM 2826 C CA . ALA B 1 80 ? -9.859 32.594 2.154 1 96.38 80 ALA B CA 1
ATOM 2827 C C . ALA B 1 80 ? -10.375 33.812 2.928 1 96.38 80 ALA B C 1
ATOM 2829 O O . ALA B 1 80 ? -9.648 34.375 3.75 1 96.38 80 ALA B O 1
ATOM 2830 N N . THR B 1 81 ? -11.586 34.188 2.672 1 96.19 81 THR B N 1
ATOM 2831 C CA . THR B 1 81 ? -12.195 35.312 3.369 1 96.19 81 THR B CA 1
ATOM 2832 C C . THR B 1 81 ? -12.312 35.031 4.863 1 96.19 81 THR B C 1
ATOM 2834 O O . THR B 1 81 ? -11.992 35.875 5.691 1 96.19 81 THR B O 1
ATOM 2837 N N . ARG B 1 82 ? -12.758 33.812 5.098 1 95.81 82 ARG B N 1
ATOM 2838 C CA . ARG B 1 82 ? -12.859 33.406 6.492 1 95.81 82 ARG B CA 1
ATOM 2839 C C . ARG B 1 82 ? -11.492 33.438 7.172 1 95.81 82 ARG B C 1
ATOM 2841 O O . ARG B 1 82 ? -11.367 33.875 8.312 1 95.81 82 ARG B O 1
ATOM 2848 N N . LEU B 1 83 ? -10.484 32.969 6.523 1 97.31 83 LEU B N 1
ATOM 2849 C CA . LEU B 1 83 ? -9.133 32.906 7.07 1 97.31 83 LEU B CA 1
ATOM 2850 C C . LEU B 1 83 ? -8.625 34.312 7.348 1 97.31 83 LEU B C 1
ATOM 2852 O O . LEU B 1 83 ? -7.977 34.562 8.367 1 97.31 83 LEU B O 1
ATOM 2856 N N . GLN B 1 84 ? -8.922 35.219 6.504 1 95.62 84 GLN B N 1
ATOM 2857 C CA . GLN B 1 84 ? -8.492 36.594 6.68 1 95.62 84 GLN B CA 1
ATOM 2858 C C . GLN B 1 84 ? -9.117 37.219 7.926 1 95.62 84 GLN B C 1
ATOM 2860 O O . GLN B 1 84 ? -8.484 38 8.617 1 95.62 84 GLN B O 1
ATOM 2865 N N . SER B 1 85 ? -10.289 36.812 8.203 1 95.94 85 SER B N 1
ATOM 2866 C CA . SER B 1 85 ? -10.984 37.344 9.375 1 95.94 85 SER B CA 1
ATOM 2867 C C . SER B 1 85 ? -10.414 36.75 10.664 1 95.94 85 SER B C 1
ATOM 2869 O O . SER B 1 85 ? -10.469 37.406 11.711 1 95.94 85 SER B O 1
ATOM 2871 N N . LEU B 1 86 ? -9.875 35.562 10.602 1 95.75 86 LEU B N 1
ATOM 2872 C CA . LEU B 1 86 ? -9.352 34.875 11.773 1 95.75 86 LEU B CA 1
ATOM 2873 C C . LEU B 1 86 ? -7.883 35.219 11.992 1 95.75 86 LEU B C 1
ATOM 2875 O O . LEU B 1 86 ? -7.391 35.156 13.125 1 95.75 86 LEU B O 1
ATOM 2879 N N . ALA B 1 87 ? -7.242 35.562 10.922 1 95.25 87 ALA B N 1
ATOM 2880 C CA . ALA B 1 87 ? -5.785 35.656 10.945 1 95.25 87 ALA B CA 1
ATOM 2881 C C . ALA B 1 87 ? -5.34 37 11.562 1 95.25 87 ALA B C 1
ATOM 2883 O O . ALA B 1 87 ? -6.102 37.969 11.586 1 95.25 87 ALA B O 1
ATOM 2884 N N . SER B 1 88 ? -4.16 36.875 12.141 1 91.06 88 SER B N 1
ATOM 2885 C CA . SER B 1 88 ? -3.529 38.125 12.609 1 91.06 88 SER B CA 1
ATOM 2886 C C . SER B 1 88 ? -3.232 39.062 11.453 1 91.06 88 SER B C 1
ATOM 2888 O O . SER B 1 88 ? -3.082 38.625 10.312 1 91.06 88 SER B O 1
ATOM 2890 N N . PRO B 1 89 ? -3.078 40.344 11.883 1 91.06 89 PRO B N 1
ATOM 2891 C CA . PRO B 1 89 ? -2.67 41.281 10.836 1 91.06 89 PRO B CA 1
ATOM 2892 C C . PRO B 1 89 ? -1.328 40.906 10.211 1 91.06 89 PRO B C 1
ATOM 2894 O O . PRO B 1 89 ? -0.394 40.531 10.914 1 91.06 89 PRO B O 1
ATOM 2897 N N . GLY B 1 90 ? -1.292 40.844 8.93 1 93.06 90 GLY B N 1
ATOM 2898 C CA . GLY B 1 90 ? -0.031 40.594 8.258 1 93.06 90 GLY B CA 1
ATOM 2899 C C . GLY B 1 90 ? 0.045 39.188 7.652 1 93.06 90 GLY B C 1
ATOM 2900 O O . GLY B 1 90 ? 0.92 38.938 6.828 1 93.06 90 GLY B O 1
ATOM 2901 N N . THR B 1 91 ? -0.818 38.344 8.164 1 96.94 91 THR B N 1
ATOM 2902 C CA . THR B 1 91 ? -0.84 37 7.574 1 96.94 91 THR B CA 1
ATOM 2903 C C . THR B 1 91 ? -1.195 37.062 6.094 1 96.94 91 THR B C 1
ATOM 2905 O O . THR B 1 91 ? -2.176 37.719 5.711 1 96.94 91 THR B O 1
ATOM 2908 N N . LYS B 1 92 ? -0.388 36.469 5.234 1 97.94 92 LYS B N 1
ATOM 2909 C CA . LYS B 1 92 ? -0.686 36.375 3.809 1 97.94 92 LYS B CA 1
ATOM 2910 C C . LYS B 1 92 ? -1.485 35.094 3.508 1 97.94 92 LYS B C 1
ATOM 2912 O O . LYS B 1 92 ? -1.13 34 3.963 1 97.94 92 LYS B O 1
ATOM 2917 N N . VAL B 1 93 ? -2.586 35.312 2.801 1 97.88 93 VAL B N 1
ATOM 2918 C CA . VAL B 1 93 ? -3.426 34.156 2.439 1 97.88 93 VAL B CA 1
ATOM 2919 C C . VAL B 1 93 ? -3.521 34.062 0.919 1 97.88 93 VAL B C 1
ATOM 2921 O O . VAL B 1 93 ? -3.807 35.031 0.236 1 97.88 93 VAL B O 1
ATOM 2924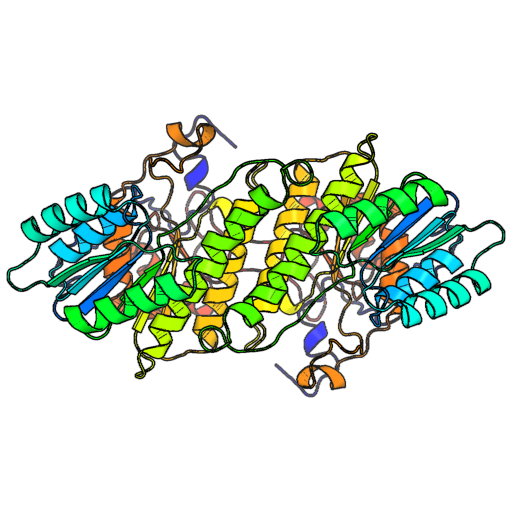 N N . LEU B 1 94 ? -3.209 32.875 0.379 1 97.94 94 LEU B N 1
ATOM 2925 C CA . LEU B 1 94 ? -3.373 32.594 -1.041 1 97.94 94 LEU B CA 1
ATOM 2926 C C . LEU B 1 94 ? -4.348 31.422 -1.25 1 97.94 94 LEU B C 1
ATOM 2928 O O . LEU B 1 94 ? -4.16 30.344 -0.691 1 97.94 94 LEU B O 1
ATOM 2932 N N . ALA B 1 95 ? -5.398 31.719 -1.936 1 97.69 95 ALA B N 1
ATOM 2933 C CA . ALA B 1 95 ? -6.285 30.672 -2.441 1 97.69 95 ALA B CA 1
ATOM 2934 C C . ALA B 1 95 ? -6.039 30.422 -3.924 1 97.69 95 ALA B C 1
ATOM 2936 O O . ALA B 1 95 ? -6.215 31.312 -4.754 1 97.69 95 ALA B O 1
ATOM 2937 N N . GLN B 1 96 ? -5.582 29.234 -4.215 1 97 96 GLN B N 1
ATOM 2938 C CA . GLN B 1 96 ? -5.289 28.891 -5.602 1 97 96 GLN B CA 1
ATOM 2939 C C . GLN B 1 96 ? -5.859 27.516 -5.957 1 97 96 GLN B C 1
ATOM 2941 O O . GLN B 1 96 ? -5.465 26.516 -5.375 1 97 96 GLN B O 1
ATOM 2946 N N . ALA B 1 97 ? -6.789 27.547 -6.922 1 96.69 97 ALA B N 1
ATOM 2947 C CA . ALA B 1 97 ? -7.332 26.266 -7.395 1 96.69 97 ALA B CA 1
ATOM 2948 C C . ALA B 1 97 ? -6.266 25.453 -8.125 1 96.69 97 ALA B C 1
ATOM 2950 O O . ALA B 1 97 ? -5.469 26.016 -8.891 1 96.69 97 ALA B O 1
ATOM 2951 N N . ALA B 1 98 ? -6.234 24.156 -7.84 1 97 98 ALA B N 1
ATOM 2952 C CA . ALA B 1 98 ? -5.289 23.266 -8.508 1 97 98 ALA B CA 1
ATOM 2953 C C . ALA B 1 98 ? -5.797 21.828 -8.523 1 97 98 ALA B C 1
ATOM 2955 O O . ALA B 1 98 ? -6.422 21.375 -7.566 1 97 98 ALA B O 1
ATOM 2956 N N . ASP B 1 99 ? -5.637 21.188 -9.641 1 97.12 99 ASP B N 1
ATOM 2957 C CA . ASP B 1 99 ? -5.727 19.734 -9.711 1 97.12 99 ASP B CA 1
ATOM 2958 C C . ASP B 1 99 ? -4.387 19.094 -9.383 1 97.12 99 ASP B C 1
ATOM 2960 O O . ASP B 1 99 ? -3.463 19.109 -10.195 1 97.12 99 ASP B O 1
ATOM 2964 N N . ILE B 1 100 ? -4.332 18.484 -8.219 1 97.56 100 ILE B N 1
ATOM 2965 C CA . ILE B 1 100 ? -3.035 18.031 -7.727 1 97.56 100 ILE B CA 1
ATOM 2966 C C . ILE B 1 100 ? -2.562 16.828 -8.539 1 97.56 100 ILE B C 1
ATOM 2968 O O . ILE B 1 100 ? -1.412 16.406 -8.414 1 97.56 100 ILE B O 1
ATOM 2972 N N . THR B 1 101 ? -3.418 16.234 -9.414 1 97.06 101 THR B N 1
ATOM 2973 C CA . THR B 1 101 ? -3.023 15.102 -10.242 1 97.06 101 THR B CA 1
ATOM 2974 C C . THR B 1 101 ? -2.422 15.586 -11.562 1 97.06 101 THR B C 1
ATOM 2976 O O . THR B 1 101 ? -1.976 14.781 -12.383 1 97.06 101 THR B O 1
ATOM 2979 N N . ASP B 1 102 ? -2.455 16.891 -11.75 1 97.69 102 ASP B N 1
ATOM 2980 C CA . ASP B 1 102 ? -1.93 17.516 -12.969 1 97.69 102 ASP B CA 1
ATOM 2981 C C . ASP B 1 102 ? -0.609 18.234 -12.695 1 97.69 102 ASP B C 1
ATOM 2983 O O . ASP B 1 102 ? -0.562 19.172 -11.906 1 97.69 102 ASP B O 1
ATOM 2987 N N . LYS B 1 103 ? 0.417 17.812 -13.43 1 97 103 LYS B N 1
ATOM 2988 C CA . LYS B 1 103 ? 1.77 18.312 -13.195 1 97 103 LYS B CA 1
ATOM 2989 C C . LYS B 1 103 ? 1.838 19.828 -13.375 1 97 103 LYS B C 1
ATOM 2991 O O . LYS B 1 103 ? 2.438 20.531 -12.555 1 97 103 LYS B O 1
ATOM 2996 N N . ASP B 1 104 ? 1.238 20.328 -14.359 1 97.81 104 ASP B N 1
ATOM 2997 C CA . ASP B 1 104 ? 1.29 21.75 -14.656 1 97.81 104 ASP B CA 1
ATOM 2998 C C . ASP B 1 104 ? 0.507 22.562 -13.625 1 97.81 104 ASP B C 1
ATOM 3000 O O . ASP B 1 104 ? 0.913 23.656 -13.25 1 97.81 104 ASP B O 1
ATOM 3004 N N . SER B 1 105 ? -0.606 22.016 -13.227 1 98.19 105 SER B N 1
ATOM 3005 C CA . SER B 1 105 ? -1.432 22.672 -12.211 1 98.19 105 SER B CA 1
ATOM 3006 C C . SER B 1 105 ? -0.677 22.812 -10.898 1 98.19 105 SER B C 1
ATOM 3008 O O . SER B 1 105 ? -0.743 23.875 -10.258 1 98.19 105 SER B O 1
ATOM 3010 N N . VAL B 1 106 ? 0.098 21.828 -10.508 1 98.25 106 VAL B N 1
ATOM 3011 C CA . VAL B 1 106 ? 0.863 21.859 -9.266 1 98.25 106 VAL B CA 1
ATOM 3012 C C . VAL B 1 106 ? 2.035 22.828 -9.398 1 98.25 106 VAL B C 1
ATOM 3014 O O . VAL B 1 106 ? 2.348 23.562 -8.469 1 98.25 106 VAL B O 1
ATOM 3017 N N . ALA B 1 107 ? 2.615 22.812 -10.555 1 98 107 ALA B N 1
ATOM 3018 C CA . ALA B 1 107 ? 3.697 23.766 -10.797 1 98 107 ALA B CA 1
ATOM 3019 C C . ALA B 1 107 ? 3.207 25.203 -10.656 1 98 107 ALA B C 1
ATOM 3021 O O . ALA B 1 107 ? 3.875 26.031 -10.047 1 98 107 ALA B O 1
ATOM 3022 N N . ALA B 1 108 ? 2.064 25.5 -11.203 1 98.44 108 ALA B N 1
ATOM 3023 C CA . ALA B 1 108 ? 1.478 26.828 -11.117 1 98.44 108 ALA B CA 1
ATOM 3024 C C . ALA B 1 108 ? 1.156 27.188 -9.672 1 98.44 108 ALA B C 1
ATOM 3026 O O . ALA B 1 108 ? 1.334 28.344 -9.258 1 98.44 108 ALA B O 1
ATOM 3027 N N . LEU B 1 109 ? 0.698 26.234 -8.922 1 98.5 109 LEU B N 1
ATOM 3028 C CA . LEU B 1 109 ? 0.393 26.438 -7.512 1 98.5 109 LEU B CA 1
ATOM 3029 C C . LEU B 1 109 ? 1.635 26.875 -6.742 1 98.5 109 LEU B C 1
ATOM 3031 O O . LEU B 1 109 ? 1.591 27.859 -5.992 1 98.5 109 LEU B O 1
ATOM 3035 N N . PHE B 1 110 ? 2.744 26.219 -6.941 1 98.25 110 PHE B N 1
ATOM 3036 C CA . PHE B 1 110 ? 3.955 26.516 -6.184 1 98.25 110 PHE B CA 1
ATOM 3037 C C . PHE B 1 110 ? 4.586 27.828 -6.656 1 98.25 110 PHE B C 1
ATOM 3039 O O . PHE B 1 110 ? 5.203 28.547 -5.867 1 98.25 110 PHE B O 1
ATOM 3046 N N . THR B 1 111 ? 4.418 28.109 -7.945 1 98.38 111 THR B N 1
ATOM 3047 C CA . THR B 1 111 ? 4.863 29.406 -8.438 1 98.38 111 THR B CA 1
ATOM 3048 C C . THR B 1 111 ? 4.109 30.547 -7.742 1 98.38 111 THR B C 1
ATOM 3050 O O . THR B 1 111 ? 4.723 31.484 -7.23 1 98.38 111 THR B O 1
ATOM 3053 N N . ALA B 1 112 ? 2.82 30.453 -7.672 1 98.44 112 ALA B N 1
ATOM 3054 C CA . ALA B 1 112 ? 1.99 31.453 -7.012 1 98.44 112 ALA B CA 1
ATOM 3055 C C . ALA B 1 112 ? 2.303 31.531 -5.52 1 98.44 112 ALA B C 1
ATOM 3057 O O . ALA B 1 112 ? 2.332 32.625 -4.941 1 98.44 112 ALA B O 1
ATOM 3058 N N . ALA B 1 113 ? 2.508 30.406 -4.914 1 98.5 113 ALA B N 1
ATOM 3059 C CA . ALA B 1 113 ? 2.84 30.359 -3.494 1 98.5 113 ALA B CA 1
ATOM 3060 C C . ALA B 1 113 ? 4.145 31.094 -3.209 1 98.5 113 ALA B C 1
ATOM 3062 O O . ALA B 1 113 ? 4.219 31.891 -2.277 1 98.5 113 ALA B O 1
ATOM 3063 N N . LYS B 1 114 ? 5.117 30.766 -4.027 1 97.69 114 LYS B N 1
ATOM 3064 C CA . LYS B 1 114 ? 6.414 31.422 -3.855 1 97.69 114 LYS B CA 1
ATOM 3065 C C . LYS B 1 114 ? 6.293 32.938 -3.957 1 97.69 114 LYS B C 1
ATOM 3067 O O . LYS B 1 114 ? 6.891 33.656 -3.164 1 97.69 114 LYS B O 1
ATOM 3072 N N . GLU B 1 115 ? 5.531 33.406 -4.863 1 98.12 115 GLU B N 1
ATOM 3073 C CA . GLU B 1 115 ? 5.352 34.844 -5.086 1 98.12 115 GLU B CA 1
ATOM 3074 C C . GLU B 1 115 ? 4.621 35.469 -3.914 1 98.12 115 GLU B C 1
ATOM 3076 O O . GLU B 1 115 ? 4.91 36.625 -3.555 1 98.12 115 GLU B O 1
ATOM 3081 N N . THR B 1 116 ? 3.719 34.75 -3.322 1 98.06 116 THR B N 1
ATOM 3082 C CA . THR B 1 116 ? 2.818 35.344 -2.34 1 98.06 116 THR B CA 1
ATOM 3083 C C . THR B 1 116 ? 3.391 35.219 -0.932 1 98.06 116 THR B C 1
ATOM 3085 O O . THR B 1 116 ? 3.361 36.188 -0.151 1 98.06 116 THR B O 1
ATOM 3088 N N . VAL B 1 117 ? 3.889 34.031 -0.607 1 97.62 117 VAL B N 1
ATOM 3089 C CA . VAL B 1 117 ? 4.234 33.781 0.793 1 97.62 117 VAL B CA 1
ATOM 3090 C C . VAL B 1 117 ? 5.699 33.375 0.904 1 97.62 117 VAL B C 1
ATOM 3092 O O . VAL B 1 117 ? 6.219 33.219 2.008 1 97.62 117 VAL B O 1
ATOM 3095 N N . GLY B 1 118 ? 6.391 33.219 -0.202 1 96.5 118 GLY B N 1
ATOM 3096 C CA . GLY B 1 118 ? 7.758 32.719 -0.183 1 96.5 118 GLY B CA 1
ATOM 3097 C C . GLY B 1 118 ? 7.852 31.219 -0.026 1 96.5 118 GLY B C 1
ATOM 3098 O O . GLY B 1 118 ? 7.09 30.484 -0.649 1 96.5 118 GLY B O 1
ATOM 3099 N N . LYS B 1 119 ? 8.766 30.781 0.746 1 96.44 119 LYS B N 1
ATOM 3100 C CA . LYS B 1 119 ? 8.977 29.344 0.964 1 96.44 119 LYS B CA 1
ATOM 3101 C C . LYS B 1 119 ? 7.891 28.766 1.861 1 96.44 119 LYS B C 1
ATOM 3103 O O . LYS B 1 119 ? 7.496 29.391 2.854 1 96.44 119 LYS B O 1
ATOM 3108 N N . ILE B 1 120 ? 7.457 27.609 1.504 1 98.12 120 ILE B N 1
ATOM 3109 C CA . ILE B 1 120 ? 6.539 26.859 2.35 1 98.12 120 ILE B CA 1
ATOM 3110 C C . ILE B 1 120 ? 7.324 26.062 3.391 1 98.12 120 ILE B C 1
ATOM 3112 O O . ILE B 1 120 ? 8.188 25.25 3.041 1 98.12 120 ILE B O 1
ATOM 3116 N N . ASP B 1 121 ? 6.98 26.219 4.656 1 98.19 121 ASP B N 1
ATOM 3117 C CA . ASP B 1 121 ? 7.664 25.531 5.742 1 98.19 121 ASP B CA 1
ATOM 3118 C C . ASP B 1 121 ? 6.992 24.188 6.043 1 98.19 121 ASP B C 1
ATOM 3120 O O . ASP B 1 121 ? 7.656 23.234 6.449 1 98.19 121 ASP B O 1
ATOM 3124 N N . VAL B 1 122 ? 5.684 24.172 5.906 1 98.75 122 VAL B N 1
ATOM 3125 C CA . VAL B 1 122 ? 4.898 23 6.285 1 98.75 122 VAL B CA 1
ATOM 3126 C C . VAL B 1 122 ? 3.928 22.641 5.16 1 98.75 122 VAL B C 1
ATOM 3128 O O . VAL B 1 122 ? 3.197 23.5 4.668 1 98.75 122 VAL B O 1
ATOM 3131 N N . LEU B 1 123 ? 3.98 21.438 4.723 1 98.69 123 LEU B N 1
ATOM 3132 C CA . LEU B 1 123 ? 3.041 20.891 3.748 1 98.69 123 LEU B CA 1
ATOM 3133 C C . LEU B 1 123 ? 2.057 19.938 4.414 1 98.69 123 LEU B C 1
ATOM 3135 O O . LEU B 1 123 ? 2.463 18.969 5.051 1 98.69 123 LEU B O 1
ATOM 3139 N N . ILE B 1 124 ? 0.812 20.25 4.293 1 98.81 124 ILE B N 1
ATOM 3140 C CA . ILE B 1 124 ? -0.244 19.375 4.793 1 98.81 124 ILE B CA 1
ATOM 3141 C C . ILE B 1 124 ? -1.001 18.75 3.617 1 98.81 124 ILE B C 1
ATOM 3143 O O . ILE B 1 124 ? -1.801 19.422 2.963 1 98.81 124 ILE B O 1
ATOM 3147 N N . ASN B 1 125 ? -0.724 17.516 3.379 1 98.25 125 ASN B N 1
ATOM 3148 C CA . ASN B 1 125 ? -1.468 16.734 2.393 1 98.25 125 ASN B CA 1
ATOM 3149 C C . ASN B 1 125 ? -2.789 16.219 2.961 1 98.25 125 ASN B C 1
ATOM 3151 O O . ASN B 1 125 ? -2.852 15.125 3.51 1 98.25 125 ASN B O 1
ATOM 3155 N N . SER B 1 126 ? -3.828 16.984 2.732 1 96.88 126 SER B N 1
ATOM 3156 C CA . SER B 1 126 ? -5.137 16.625 3.264 1 96.88 126 SER B CA 1
ATOM 3157 C C . SER B 1 126 ? -6.094 16.219 2.146 1 96.88 126 SER B C 1
ATOM 3159 O O . SER B 1 126 ? -7.141 15.617 2.406 1 96.88 126 SER B O 1
ATOM 3161 N N . ALA B 1 127 ? -5.715 16.547 0.908 1 94.31 127 ALA B N 1
ATOM 3162 C CA . ALA B 1 127 ? -6.531 16.109 -0.225 1 94.31 127 ALA B CA 1
ATOM 3163 C C . ALA B 1 127 ? -6.613 14.586 -0.292 1 94.31 127 ALA B C 1
ATOM 3165 O O . ALA B 1 127 ? -5.625 13.891 -0.047 1 94.31 127 ALA B O 1
ATOM 3166 N N . GLY B 1 128 ? -7.762 14.117 -0.549 1 92.75 128 GLY B N 1
ATOM 3167 C CA . GLY B 1 128 ? -7.949 12.68 -0.667 1 92.75 128 GLY B CA 1
ATOM 3168 C C . GLY B 1 128 ? -9.195 12.305 -1.454 1 92.75 128 GLY B C 1
ATOM 3169 O O . GLY B 1 128 ? -10.062 13.148 -1.684 1 92.75 128 GLY B O 1
ATOM 3170 N N . SER B 1 129 ? -9.211 11.141 -1.918 1 92.69 129 SER B N 1
ATOM 3171 C CA . SER B 1 129 ? -10.344 10.555 -2.627 1 92.69 129 SER B CA 1
ATOM 3172 C C . SER B 1 129 ? -10.656 9.156 -2.117 1 92.69 129 SER B C 1
ATOM 3174 O O . SER B 1 129 ? -9.75 8.414 -1.725 1 92.69 129 SER B O 1
ATOM 3176 N N . LEU B 1 130 ? -11.883 8.898 -1.989 1 93 130 LEU B N 1
ATOM 3177 C CA . LEU B 1 130 ? -12.406 7.578 -1.649 1 93 130 LEU B CA 1
ATOM 3178 C C . LEU B 1 130 ? -13.484 7.148 -2.641 1 93 130 LEU B C 1
ATOM 3180 O O . LEU B 1 130 ? -14.594 7.688 -2.631 1 93 130 LEU B O 1
ATOM 3184 N N . GLN B 1 131 ? -13.047 6.273 -3.496 1 89.69 131 GLN B N 1
ATOM 3185 C CA . GLN B 1 131 ? -14.008 5.641 -4.395 1 89.69 131 GLN B CA 1
ATOM 3186 C C . GLN B 1 131 ? -14.391 4.25 -3.9 1 89.69 131 GLN B C 1
ATOM 3188 O O . GLN B 1 131 ? -13.516 3.432 -3.598 1 89.69 131 GLN B O 1
ATOM 3193 N N . GLY B 1 132 ? -15.586 4 -3.645 1 85.44 132 GLY B N 1
ATOM 3194 C CA . GLY B 1 132 ? -16.031 2.691 -3.203 1 85.44 132 GLY B CA 1
ATOM 3195 C C . GLY B 1 132 ? -16.203 1.704 -4.34 1 85.44 132 GLY B C 1
ATOM 3196 O O . GLY B 1 132 ? -16.125 2.078 -5.512 1 85.44 132 GLY B O 1
ATOM 3197 N N . GLY B 1 133 ? -16.281 0.345 -3.9 1 90.62 133 GLY B N 1
ATOM 3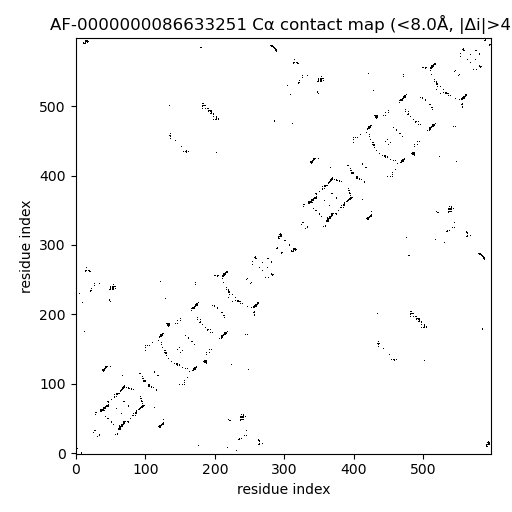198 C CA . GLY B 1 133 ? -16.547 -0.729 -4.844 1 90.62 133 GLY B CA 1
ATOM 3199 C C . GLY B 1 133 ? -15.703 -1.965 -4.598 1 90.62 133 GLY B C 1
ATOM 3200 O O . GLY B 1 133 ? -14.562 -1.862 -4.137 1 90.62 133 GLY B O 1
ATOM 3201 N N . PRO B 1 134 ? -16.312 -3.07 -4.969 1 91.94 134 PRO B N 1
ATOM 3202 C CA . PRO B 1 134 ? -15.594 -4.328 -4.754 1 91.94 134 PRO B CA 1
ATOM 3203 C C . PRO B 1 134 ? -14.438 -4.523 -5.73 1 91.94 134 PRO B C 1
ATOM 3205 O O . PRO B 1 134 ? -14.5 -4.055 -6.871 1 91.94 134 PRO B O 1
ATOM 3208 N N . VAL B 1 135 ? -13.445 -5.219 -5.242 1 91.12 135 VAL B N 1
ATOM 3209 C CA . VAL B 1 135 ? -12.297 -5.551 -6.082 1 91.12 135 VAL B CA 1
ATOM 3210 C C . VAL B 1 135 ? -12.727 -6.543 -7.164 1 91.12 135 VAL B C 1
ATOM 3212 O O . VAL B 1 135 ? -13.445 -7.504 -6.887 1 91.12 135 VAL B O 1
ATOM 3215 N N . GLY B 1 136 ? -12.352 -6.273 -8.375 1 83.5 136 GLY B N 1
ATOM 3216 C CA . GLY B 1 136 ? -12.555 -7.176 -9.492 1 83.5 136 GLY B CA 1
ATOM 3217 C C . GLY B 1 136 ? -13.82 -6.887 -10.273 1 83.5 136 GLY B C 1
ATOM 3218 O O . GLY B 1 136 ? -13.977 -7.336 -11.406 1 83.5 136 GLY B O 1
ATOM 3219 N N . THR B 1 137 ? -14.742 -6.133 -9.672 1 84.5 137 THR B N 1
ATOM 3220 C CA . THR B 1 137 ? -15.969 -5.855 -10.414 1 84.5 137 THR B CA 1
ATOM 3221 C C . THR B 1 137 ? -16.141 -4.359 -10.633 1 84.5 137 THR B C 1
ATOM 3223 O O . THR B 1 137 ? -16.906 -3.938 -11.508 1 84.5 137 THR B O 1
ATOM 3226 N N . SER B 1 138 ? -15.422 -3.604 -9.867 1 91.81 138 SER B N 1
ATOM 3227 C CA . SER B 1 138 ? -15.43 -2.16 -10.086 1 91.81 138 SER B CA 1
ATOM 3228 C C . SER B 1 138 ? -14.656 -1.789 -11.352 1 91.81 138 SER B C 1
ATOM 3230 O O . SER B 1 138 ? -13.633 -2.395 -11.656 1 91.81 138 SER B O 1
ATOM 3232 N N . ASP B 1 139 ? -15.188 -0.764 -12.023 1 94.69 139 ASP B N 1
ATOM 3233 C CA . ASP B 1 139 ? -14.477 -0.255 -13.195 1 94.69 139 ASP B CA 1
ATOM 3234 C C . ASP B 1 139 ? -13.031 0.101 -12.844 1 94.69 139 ASP B C 1
ATOM 3236 O O . ASP B 1 139 ? -12.781 0.841 -11.891 1 94.69 139 ASP B O 1
ATOM 3240 N N . PRO B 1 140 ? -12.102 -0.439 -13.664 1 95.25 140 PRO B N 1
ATOM 3241 C CA . PRO B 1 140 ? -10.688 -0.258 -13.328 1 95.25 140 PRO B CA 1
ATOM 3242 C C . PRO B 1 140 ? -10.281 1.212 -13.258 1 95.25 140 PRO B C 1
ATOM 3244 O O . PRO B 1 140 ? -9.469 1.59 -12.414 1 95.25 140 PRO B O 1
ATOM 3247 N N . THR B 1 141 ? -10.82 2.002 -14.117 1 94.38 141 THR B N 1
ATOM 3248 C CA . THR B 1 141 ? -10.492 3.422 -14.117 1 94.38 141 THR B CA 1
ATOM 3249 C C . THR B 1 141 ? -10.984 4.086 -12.828 1 94.38 141 THR B C 1
ATOM 3251 O O . THR B 1 141 ? -10.258 4.883 -12.227 1 94.38 141 THR B O 1
ATOM 3254 N N . VAL B 1 142 ? -12.156 3.742 -12.445 1 94.44 142 VAL B N 1
ATOM 3255 C CA . VAL B 1 142 ? -12.734 4.281 -11.219 1 94.44 142 VAL B CA 1
ATOM 3256 C C . VAL B 1 142 ? -11.953 3.773 -10.008 1 94.44 142 VAL B C 1
ATOM 3258 O O . VAL B 1 142 ? -11.594 4.551 -9.125 1 94.44 142 VAL B O 1
ATOM 3261 N N . PHE B 1 143 ? -11.641 2.543 -10.016 1 94.81 143 PHE B N 1
ATOM 3262 C CA . PHE B 1 143 ? -10.883 1.923 -8.93 1 94.81 143 PHE B CA 1
ATOM 3263 C C . PHE B 1 143 ? -9.531 2.594 -8.766 1 94.81 143 PHE B C 1
ATOM 3265 O O . PHE B 1 143 ? -9.133 2.938 -7.652 1 94.81 143 PHE B O 1
ATOM 3272 N N . PHE B 1 144 ? -8.922 2.891 -9.898 1 96.62 144 PHE B N 1
ATOM 3273 C CA . PHE B 1 144 ? -7.547 3.389 -9.898 1 96.62 144 PHE B CA 1
ATOM 3274 C C . PHE B 1 144 ? -7.52 4.887 -9.625 1 96.62 144 PHE B C 1
ATOM 3276 O O . PHE B 1 144 ? -6.461 5.449 -9.328 1 96.62 144 PHE B O 1
ATOM 3283 N N . SER B 1 145 ? -8.641 5.57 -9.672 1 96.44 145 SER B N 1
ATOM 3284 C CA . SER B 1 145 ? -8.695 7.016 -9.469 1 96.44 145 SER B CA 1
ATOM 3285 C C . SER B 1 145 ? -8.219 7.391 -8.07 1 96.44 145 SER B C 1
ATOM 3287 O O . SER B 1 145 ? -7.652 8.461 -7.863 1 96.44 145 SER B O 1
ATOM 3289 N N . ASP B 1 146 ? -8.398 6.5 -7.102 1 97.44 146 ASP B N 1
ATOM 3290 C CA . ASP B 1 146 ? -7.902 6.742 -5.75 1 97.44 146 ASP B CA 1
ATOM 3291 C C . ASP B 1 146 ? -6.379 6.871 -5.742 1 97.44 146 ASP B C 1
ATOM 3293 O O . ASP B 1 146 ? -5.824 7.668 -4.984 1 97.44 146 ASP B O 1
ATOM 3297 N N . PHE B 1 147 ? -5.715 6.113 -6.574 1 98.25 147 PHE B N 1
ATOM 3298 C CA . PHE B 1 147 ? -4.262 6.188 -6.648 1 98.25 147 PHE B CA 1
ATOM 3299 C C . PHE B 1 147 ? -3.82 7.48 -7.32 1 98.25 147 PHE B C 1
ATOM 3301 O O . PHE B 1 147 ? -2.785 8.047 -6.965 1 98.25 147 PHE B O 1
ATOM 3308 N N . GLN B 1 148 ? -4.594 7.93 -8.258 1 97.56 148 GLN B N 1
ATOM 3309 C CA . GLN B 1 148 ? -4.273 9.188 -8.922 1 97.56 148 GLN B CA 1
ATOM 3310 C C . GLN B 1 148 ? -4.266 10.352 -7.93 1 97.56 148 GLN B C 1
ATOM 3312 O O . GLN B 1 148 ? -3.34 11.164 -7.926 1 97.56 148 GLN B O 1
ATOM 3317 N N . VAL B 1 149 ? -5.18 10.359 -7.082 1 97 149 VAL B N 1
ATOM 3318 C CA . VAL B 1 149 ? -5.316 11.492 -6.164 1 97 149 VAL B CA 1
ATOM 3319 C C . VAL B 1 149 ? -4.441 11.266 -4.934 1 97 149 VAL B C 1
ATOM 3321 O O . VAL B 1 149 ? -3.568 12.078 -4.629 1 97 149 VAL B O 1
ATOM 3324 N N . ASN B 1 150 ? -4.602 10.125 -4.258 1 98.19 150 ASN B N 1
ATOM 3325 C CA . ASN B 1 150 ? -3.984 9.898 -2.955 1 98.19 150 ASN B CA 1
ATOM 3326 C C . ASN B 1 150 ? -2.484 9.648 -3.084 1 98.19 150 ASN B C 1
ATOM 3328 O O . ASN B 1 150 ? -1.724 9.93 -2.156 1 98.19 150 ASN B O 1
ATOM 3332 N N . VAL B 1 151 ? -2.08 9.133 -4.242 1 98.31 151 VAL B N 1
ATOM 3333 C CA . VAL B 1 151 ? -0.675 8.766 -4.391 1 98.31 151 VAL B CA 1
ATOM 3334 C C . VAL B 1 151 ? 0.016 9.758 -5.324 1 98.31 151 VAL B C 1
ATOM 3336 O O . VAL B 1 151 ? 0.836 10.57 -4.883 1 98.31 151 VAL B O 1
ATOM 3339 N N . LEU B 1 152 ? -0.423 9.781 -6.602 1 97.94 152 LEU B N 1
ATOM 3340 C CA . LEU B 1 152 ? 0.228 10.664 -7.562 1 97.94 152 LEU B CA 1
ATOM 3341 C C . LEU B 1 152 ? 0.099 12.125 -7.141 1 97.94 152 LEU B C 1
ATOM 3343 O O . LEU B 1 152 ? 1.084 12.867 -7.141 1 97.94 152 LEU B O 1
ATOM 3347 N N . GLY B 1 153 ? -1.085 12.547 -6.793 1 98.19 153 GLY B N 1
ATOM 3348 C CA . GLY B 1 153 ? -1.322 13.922 -6.387 1 98.19 153 GLY B CA 1
ATOM 3349 C C . GLY B 1 153 ? -0.473 14.352 -5.207 1 98.19 153 GLY B C 1
ATOM 3350 O O . GLY B 1 153 ? 0.188 15.391 -5.254 1 98.19 153 GLY B O 1
ATOM 3351 N N . SER B 1 154 ? -0.485 13.539 -4.141 1 97.81 154 SER B N 1
ATOM 3352 C CA . SER B 1 154 ? 0.321 13.836 -2.961 1 97.81 154 SER B CA 1
ATOM 3353 C C . SER B 1 154 ? 1.808 13.867 -3.301 1 97.81 154 SER B C 1
ATOM 3355 O O . SER B 1 154 ? 2.555 14.688 -2.771 1 97.81 154 SER B O 1
ATOM 3357 N N . TYR B 1 155 ? 2.238 12.953 -4.148 1 98 155 TYR B N 1
ATOM 3358 C CA . TYR B 1 155 ? 3.639 12.898 -4.551 1 98 155 TYR B CA 1
ATOM 3359 C C . TYR B 1 155 ? 4.039 14.156 -5.312 1 98 155 TYR B C 1
ATOM 3361 O O . TYR B 1 155 ? 5.105 14.727 -5.074 1 98 155 TYR B O 1
ATOM 3369 N N . LEU B 1 156 ? 3.205 14.594 -6.258 1 97.88 156 LEU B N 1
ATOM 3370 C CA . LEU B 1 156 ? 3.484 15.781 -7.062 1 97.88 156 LEU B CA 1
ATOM 3371 C C . LEU B 1 156 ? 3.664 17.016 -6.18 1 97.88 156 LEU B C 1
ATOM 3373 O O . LEU B 1 156 ? 4.621 17.766 -6.348 1 97.88 156 LEU B O 1
ATOM 3377 N N . VAL B 1 157 ? 2.799 17.141 -5.25 1 97.69 157 VAL B N 1
ATOM 3378 C CA . VAL B 1 157 ? 2.854 18.297 -4.348 1 97.69 157 VAL B CA 1
ATOM 3379 C C . VAL B 1 157 ? 4.109 18.219 -3.48 1 97.69 157 VAL B C 1
ATOM 3381 O O . VAL B 1 157 ? 4.824 19.203 -3.32 1 97.69 157 VAL B O 1
ATOM 3384 N N . THR B 1 158 ? 4.379 17.031 -2.975 1 97.06 158 THR B N 1
ATOM 3385 C CA . THR B 1 158 ? 5.555 16.828 -2.139 1 97.06 158 THR B CA 1
ATOM 3386 C C . THR B 1 158 ? 6.836 17.062 -2.936 1 97.06 158 THR B C 1
ATOM 3388 O O . THR B 1 158 ? 7.789 17.656 -2.424 1 97.06 158 THR B O 1
ATOM 3391 N N . HIS B 1 159 ? 6.836 16.578 -4.188 1 96.31 159 HIS B N 1
ATOM 3392 C CA . HIS B 1 159 ? 7.98 16.766 -5.07 1 96.31 159 HIS B CA 1
ATOM 3393 C C . HIS B 1 159 ? 8.32 18.25 -5.223 1 96.31 159 HIS B C 1
ATOM 3395 O O . HIS B 1 159 ? 9.484 18.641 -5.113 1 96.31 159 HIS B O 1
ATOM 3401 N N . HIS B 1 160 ? 7.355 19.062 -5.43 1 96.5 160 HIS B N 1
ATOM 3402 C CA . HIS B 1 160 ? 7.562 20.5 -5.57 1 96.5 160 HIS B CA 1
ATOM 3403 C C . HIS B 1 160 ? 7.957 21.141 -4.238 1 96.5 160 HIS B C 1
ATOM 3405 O O . HIS B 1 160 ? 8.773 22.047 -4.199 1 96.5 160 HIS B O 1
ATOM 3411 N N . PHE B 1 161 ? 7.348 20.672 -3.154 1 97.12 161 PHE B N 1
ATOM 3412 C CA . PHE B 1 161 ? 7.695 21.156 -1.825 1 97.12 161 PHE B CA 1
ATOM 3413 C C . PHE B 1 161 ? 9.18 20.953 -1.552 1 97.12 161 PHE B C 1
ATOM 3415 O O . PHE B 1 161 ? 9.859 21.875 -1.077 1 97.12 161 PHE B O 1
ATOM 3422 N N . LEU B 1 162 ? 9.695 19.812 -1.915 1 95.31 162 LEU B N 1
ATOM 3423 C CA . LEU B 1 162 ? 11.094 19.484 -1.636 1 95.31 162 LEU B CA 1
ATOM 3424 C C . LEU B 1 162 ? 12.031 20.234 -2.572 1 95.31 162 LEU B C 1
ATOM 3426 O O . LEU B 1 162 ? 13.211 20.422 -2.262 1 95.31 162 LEU B O 1
ATOM 3430 N N . ALA B 1 163 ? 11.562 20.688 -3.68 1 93.44 163 ALA B N 1
ATOM 3431 C CA . ALA B 1 163 ? 12.375 21.375 -4.684 1 93.44 163 ALA B CA 1
ATOM 3432 C C . ALA B 1 163 ? 12.633 22.828 -4.293 1 93.44 163 ALA B C 1
ATOM 3434 O O . ALA B 1 163 ? 13.43 23.516 -4.93 1 93.44 163 ALA B O 1
ATOM 3435 N N . GLN B 1 164 ? 12.094 23.297 -3.211 1 91.62 164 GLN B N 1
ATOM 3436 C CA . GLN B 1 164 ? 12.281 24.672 -2.773 1 91.62 164 GLN B CA 1
ATOM 3437 C C . GLN B 1 164 ? 13.719 24.922 -2.338 1 91.62 164 GLN B C 1
ATOM 3439 O O . GLN B 1 164 ? 14.164 26.062 -2.283 1 91.62 164 GLN B O 1
ATOM 3444 N N . GLY B 1 165 ? 14.602 23.969 -2.232 1 75.69 165 GLY B N 1
ATOM 3445 C CA . GLY B 1 165 ? 16.047 24.125 -2.285 1 75.69 165 GLY B CA 1
ATOM 3446 C C . GLY B 1 165 ? 16.703 24.094 -0.916 1 75.69 165 GLY B C 1
ATOM 3447 O O . GLY B 1 165 ? 17.922 24.031 -0.808 1 75.69 165 GLY B O 1
ATOM 3448 N N . ASP B 1 166 ? 16.109 24.172 0.283 1 79.06 166 ASP B N 1
ATOM 3449 C CA . ASP B 1 166 ? 16.891 24.172 1.519 1 79.06 166 ASP B CA 1
ATOM 3450 C C . ASP B 1 166 ? 16.797 22.812 2.213 1 79.06 166 ASP B C 1
ATOM 3452 O O . ASP B 1 166 ? 17.5 22.562 3.195 1 79.06 166 ASP B O 1
ATOM 3456 N N . GLY B 1 167 ? 16 22.016 1.705 1 76.94 167 GLY B N 1
ATOM 3457 C CA . GLY B 1 167 ? 15.922 20.641 2.18 1 76.94 167 GLY B CA 1
ATOM 3458 C C . GLY B 1 167 ? 15.297 20.516 3.557 1 76.94 167 GLY B C 1
ATOM 3459 O O . GLY B 1 167 ? 15.398 19.469 4.195 1 76.94 167 GLY B O 1
ATOM 3460 N N . ALA B 1 168 ? 14.758 21.625 3.994 1 90.19 168 ALA B N 1
ATOM 3461 C CA . ALA B 1 168 ? 14.141 21.609 5.316 1 90.19 168 ALA B CA 1
ATOM 3462 C C . ALA B 1 168 ? 12.633 21.812 5.219 1 90.19 168 ALA B C 1
ATOM 3464 O O . ALA B 1 168 ? 12.141 22.391 4.254 1 90.19 168 ALA B O 1
ATOM 3465 N N . GLY B 1 169 ? 11.867 21.219 6.176 1 96.19 169 GLY B N 1
ATOM 3466 C CA . GLY B 1 169 ? 10.43 21.406 6.223 1 96.19 169 GLY B CA 1
ATOM 3467 C C . GLY B 1 169 ? 9.711 20.25 6.914 1 96.19 169 GLY B C 1
ATOM 3468 O O . GLY B 1 169 ? 10.352 19.359 7.469 1 96.19 169 GLY B O 1
ATOM 3469 N N . THR B 1 170 ? 8.438 20.453 7.059 1 98.44 170 THR B N 1
ATOM 3470 C CA . THR B 1 170 ? 7.578 19.438 7.668 1 98.44 170 THR B CA 1
ATOM 3471 C C . THR B 1 170 ? 6.477 19.016 6.703 1 98.44 170 THR B C 1
ATOM 3473 O O . THR B 1 170 ? 5.82 19.859 6.086 1 98.44 170 THR B O 1
ATOM 3476 N N . VAL B 1 171 ? 6.391 17.734 6.496 1 98.5 171 VAL B N 1
ATOM 3477 C CA . VAL B 1 171 ? 5.32 17.156 5.684 1 98.5 171 VAL B CA 1
ATOM 3478 C C . VAL B 1 171 ? 4.387 16.328 6.566 1 98.5 171 VAL B C 1
ATOM 3480 O O . VAL B 1 171 ? 4.828 15.414 7.254 1 98.5 171 VAL B O 1
ATOM 3483 N N . ILE B 1 172 ? 3.123 16.672 6.621 1 98.88 172 ILE B N 1
ATOM 3484 C CA . ILE B 1 172 ? 2.092 15.922 7.32 1 98.88 172 ILE B CA 1
ATOM 3485 C C . ILE B 1 172 ? 1.067 15.391 6.32 1 98.88 172 ILE B C 1
ATOM 3487 O O . IL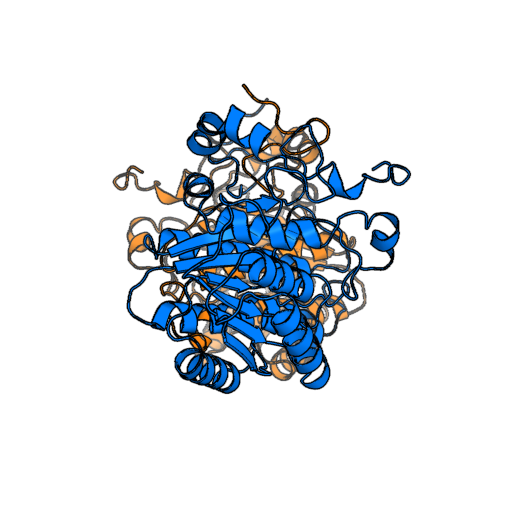E B 1 172 ? 0.406 16.172 5.629 1 98.88 172 ILE B O 1
ATOM 3491 N N . SER B 1 173 ? 0.991 14.117 6.211 1 98.69 173 SER B N 1
ATOM 3492 C CA . SER B 1 173 ? 0.044 13.492 5.293 1 98.69 173 SER B CA 1
ATOM 3493 C C . SER B 1 173 ? -1.061 12.758 6.043 1 98.69 173 SER B C 1
ATOM 3495 O O . SER B 1 173 ? -0.794 12.07 7.031 1 98.69 173 SER B O 1
ATOM 3497 N N . PHE B 1 174 ? -2.279 12.922 5.555 1 97.75 174 PHE B N 1
ATOM 3498 C CA . PHE B 1 174 ? -3.418 12.273 6.188 1 97.75 174 PHE B CA 1
ATOM 3499 C C . PHE B 1 174 ? -3.617 10.867 5.629 1 97.75 174 PHE B C 1
ATOM 3501 O O . PHE B 1 174 ? -3.652 10.68 4.41 1 97.75 174 PHE B O 1
ATOM 3508 N N . THR B 1 175 ? -3.658 9.961 6.496 1 97.31 175 THR B N 1
ATOM 3509 C CA . THR B 1 175 ? -4.047 8.594 6.172 1 97.31 175 THR B CA 1
ATOM 3510 C C . THR B 1 175 ? -5.344 8.219 6.883 1 97.31 175 THR B C 1
ATOM 3512 O O . THR B 1 175 ? -6.219 9.062 7.074 1 97.31 175 THR B O 1
ATOM 3515 N N . THR B 1 176 ? -5.602 6.965 7.133 1 94.94 176 THR B N 1
ATOM 3516 C CA . THR B 1 176 ? -6.836 6.484 7.742 1 94.94 176 THR B CA 1
ATOM 3517 C C . THR B 1 176 ? -6.582 5.223 8.562 1 94.94 176 THR B C 1
ATOM 3519 O O . THR B 1 176 ? -5.668 4.453 8.258 1 94.94 176 THR B O 1
ATOM 3522 N N . GLY B 1 177 ? -7.402 5.125 9.586 1 94.25 177 GLY B N 1
ATOM 3523 C CA . GLY B 1 177 ? -7.355 3.881 10.336 1 94.25 177 GLY B CA 1
ATOM 3524 C C . GLY B 1 177 ? -7.773 2.676 9.516 1 94.25 177 GLY B C 1
ATOM 3525 O O . GLY B 1 177 ? -7.414 1.542 9.844 1 94.25 177 GLY B O 1
ATOM 3526 N N . ALA B 1 178 ? -8.422 2.887 8.469 1 93.75 178 ALA B N 1
ATOM 3527 C CA . ALA B 1 178 ? -8.961 1.819 7.629 1 93.75 178 ALA B CA 1
ATOM 3528 C C . ALA B 1 178 ? -7.844 1.021 6.969 1 93.75 178 ALA B C 1
ATOM 3530 O O . ALA B 1 178 ? -8.07 -0.071 6.445 1 93.75 178 ALA B O 1
ATOM 3531 N N . ILE B 1 179 ? -6.586 1.499 6.988 1 95.81 179 ILE B N 1
ATOM 3532 C CA . ILE B 1 179 ? -5.5 0.766 6.348 1 95.81 179 ILE B CA 1
ATOM 3533 C C . ILE B 1 179 ? -5.055 -0.387 7.242 1 95.81 179 ILE B C 1
ATOM 3535 O O . ILE B 1 179 ? -4.266 -1.238 6.824 1 95.81 179 ILE B O 1
ATOM 3539 N N . ALA B 1 180 ? -5.598 -0.418 8.469 1 94.38 180 ALA B N 1
ATOM 3540 C CA . ALA B 1 180 ? -5.207 -1.445 9.43 1 94.38 180 ALA B CA 1
ATOM 3541 C C . ALA B 1 180 ? -5.934 -2.758 9.156 1 94.38 180 ALA B C 1
ATOM 3543 O O . ALA B 1 180 ? -5.473 -3.828 9.562 1 94.38 180 ALA B O 1
ATOM 3544 N N . ASN B 1 181 ? -7.102 -2.68 8.523 1 92.06 181 ASN B N 1
ATOM 3545 C CA . ASN B 1 181 ? -7.934 -3.855 8.297 1 92.06 181 ASN B CA 1
ATOM 3546 C C . ASN B 1 181 ? -8.492 -3.877 6.875 1 92.06 181 ASN B C 1
ATOM 3548 O O . ASN B 1 181 ? -8.406 -2.883 6.156 1 92.06 181 ASN B O 1
ATOM 3552 N N . VAL B 1 182 ? -8.984 -5.039 6.559 1 93.69 182 VAL B N 1
ATOM 3553 C CA . VAL B 1 182 ? -9.672 -5.168 5.277 1 93.69 182 VAL B CA 1
ATOM 3554 C C . VAL B 1 182 ? -11.125 -4.695 5.418 1 93.69 182 VAL B C 1
ATOM 3556 O O . VAL B 1 182 ? -11.891 -5.25 6.211 1 93.69 182 VAL B O 1
ATOM 3559 N N . PHE B 1 183 ? -11.453 -3.701 4.727 1 91.44 183 PHE B N 1
ATOM 3560 C CA . PHE B 1 183 ? -12.828 -3.209 4.641 1 91.44 183 PHE B CA 1
ATOM 3561 C C . PHE B 1 183 ? -13.406 -3.453 3.25 1 91.44 183 PHE B C 1
ATOM 3563 O O . PHE B 1 183 ? -12.992 -2.811 2.281 1 91.44 183 PHE B O 1
ATOM 3570 N N . PRO B 1 184 ? -14.359 -4.359 3.201 1 92.12 184 PRO B N 1
ATOM 3571 C CA . PRO B 1 184 ? -14.953 -4.602 1.885 1 92.12 184 PRO B CA 1
ATOM 3572 C C . PRO B 1 184 ? -15.469 -3.324 1.23 1 92.12 184 PRO B C 1
ATOM 3574 O O . PRO B 1 184 ? -15.953 -2.424 1.922 1 92.12 184 PRO B O 1
ATOM 3577 N N . ASP B 1 185 ? -15.297 -3.203 -0.038 1 93.31 185 ASP B N 1
ATOM 3578 C CA . ASP B 1 185 ? -15.758 -2.111 -0.891 1 93.31 185 ASP B CA 1
ATOM 3579 C C . ASP B 1 185 ? -14.836 -0.901 -0.782 1 93.31 185 ASP B C 1
ATOM 3581 O O . ASP B 1 185 ? -15.07 0.129 -1.416 1 93.31 185 ASP B O 1
ATOM 3585 N N . MET B 1 186 ? -13.734 -0.997 -0.006 1 94.12 186 MET B N 1
ATOM 3586 C CA . MET B 1 186 ? -12.812 0.126 0.148 1 94.12 186 MET B CA 1
ATOM 3587 C C . MET B 1 186 ? -11.406 -0.258 -0.295 1 94.12 186 MET B C 1
ATOM 3589 O O . MET B 1 186 ? -10.43 0.332 0.16 1 94.12 186 MET B O 1
ATOM 3593 N N . GLY B 1 187 ? -11.328 -1.269 -1.099 1 95.75 187 GLY B N 1
ATOM 3594 C CA . GLY B 1 187 ? -10.039 -1.817 -1.48 1 95.75 187 GLY B CA 1
ATOM 3595 C C . GLY B 1 187 ? -9.141 -0.802 -2.156 1 95.75 187 GLY B C 1
ATOM 3596 O O . GLY B 1 187 ? -7.953 -0.708 -1.833 1 95.75 187 GLY B O 1
ATOM 3597 N N . GLY B 1 188 ? -9.742 -0.042 -3.135 1 96.38 188 GLY B N 1
ATOM 3598 C CA . GLY B 1 188 ? -8.953 0.971 -3.82 1 96.38 188 GLY B CA 1
ATOM 3599 C C . GLY B 1 188 ? -8.492 2.09 -2.906 1 96.38 188 GLY B C 1
ATOM 3600 O O . GLY B 1 188 ? -7.332 2.5 -2.953 1 96.38 188 GLY B O 1
ATOM 3601 N N . TYR B 1 189 ? -9.344 2.502 -2.049 1 96.75 189 TYR B N 1
ATOM 3602 C CA . TYR B 1 189 ? -9.055 3.588 -1.12 1 96.75 189 TYR B CA 1
ATOM 3603 C C . TYR B 1 189 ? -7.98 3.18 -0.123 1 96.75 189 TYR B C 1
ATOM 3605 O O . TYR B 1 189 ? -6.945 3.842 -0.012 1 96.75 189 TYR B O 1
ATOM 3613 N N . THR B 1 190 ? -8.18 2.041 0.568 1 97.75 190 THR B N 1
ATOM 3614 C CA . THR B 1 190 ? -7.25 1.629 1.611 1 97.75 190 THR B CA 1
ATOM 3615 C C . THR B 1 190 ? -5.898 1.257 1.013 1 97.75 190 THR B C 1
ATOM 3617 O O . THR B 1 190 ? -4.852 1.512 1.617 1 97.75 190 THR B O 1
ATOM 3620 N N . ALA B 1 191 ? -5.914 0.708 -0.172 1 98.31 191 ALA B N 1
ATOM 3621 C CA . ALA B 1 191 ? -4.656 0.395 -0.846 1 98.31 191 ALA B CA 1
ATOM 3622 C C . ALA B 1 191 ? -3.885 1.667 -1.186 1 98.31 191 ALA B C 1
ATOM 3624 O O . ALA B 1 191 ? -2.666 1.731 -0.997 1 98.31 191 ALA B O 1
ATOM 3625 N N . SER B 1 192 ? -4.539 2.643 -1.67 1 98.44 192 SER B N 1
ATOM 3626 C CA . SER B 1 192 ? -3.889 3.895 -2.043 1 98.44 192 SER B CA 1
ATOM 3627 C C . SER B 1 192 ? -3.33 4.613 -0.818 1 98.44 192 SER B C 1
ATOM 3629 O O . SER B 1 192 ? -2.232 5.172 -0.867 1 98.44 192 SER B O 1
ATOM 3631 N N . LYS B 1 193 ? -4.059 4.59 0.232 1 98.44 193 LYS B N 1
ATOM 3632 C CA . LYS B 1 193 ? -3.594 5.242 1.451 1 98.44 193 LYS B CA 1
ATOM 3633 C C . LYS B 1 193 ? -2.445 4.465 2.09 1 98.44 193 LYS B C 1
ATOM 3635 O O . LYS B 1 193 ? -1.544 5.059 2.686 1 98.44 193 LYS B O 1
ATOM 3640 N N . LEU B 1 194 ? -2.51 3.178 1.978 1 98.06 194 LEU B N 1
ATOM 3641 C CA . LEU B 1 194 ? -1.389 2.355 2.422 1 98.06 194 LEU B CA 1
ATOM 3642 C C . LEU B 1 194 ? -0.133 2.67 1.616 1 98.06 194 LEU B C 1
ATOM 3644 O O . LEU B 1 194 ? 0.961 2.77 2.178 1 98.06 194 LEU B O 1
ATOM 3648 N N . ALA B 1 195 ? -0.311 2.787 0.356 1 98.5 195 ALA B N 1
ATOM 3649 C CA . ALA B 1 195 ? 0.803 3.168 -0.508 1 98.5 195 ALA B CA 1
ATOM 3650 C C . ALA B 1 195 ? 1.37 4.527 -0.105 1 98.5 195 ALA B C 1
ATOM 3652 O O . ALA B 1 195 ? 2.588 4.711 -0.058 1 98.5 195 ALA B O 1
ATOM 3653 N N . LEU B 1 196 ? 0.511 5.441 0.184 1 98.44 196 LEU B N 1
ATOM 3654 C CA . LEU B 1 196 ? 0.938 6.762 0.633 1 98.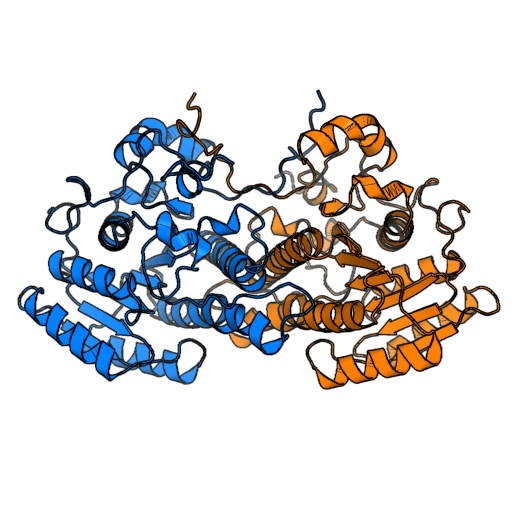44 196 LEU B CA 1
ATOM 3655 C C . LEU B 1 196 ? 1.807 6.66 1.882 1 98.44 196 LEU B C 1
ATOM 3657 O O . LEU B 1 196 ? 2.857 7.297 1.967 1 98.44 196 LEU B O 1
ATOM 3661 N N . VAL B 1 197 ? 1.397 5.859 2.805 1 98.44 197 VAL B N 1
ATOM 3662 C CA . VAL B 1 197 ? 2.143 5.672 4.047 1 98.44 197 VAL B CA 1
ATOM 3663 C C . VAL B 1 197 ? 3.555 5.18 3.732 1 98.44 197 VAL B C 1
ATOM 3665 O O . VAL B 1 197 ? 4.535 5.707 4.266 1 98.44 197 VAL B O 1
ATOM 3668 N N . ARG B 1 198 ? 3.646 4.195 2.857 1 98.06 198 ARG B N 1
ATOM 3669 C CA . ARG B 1 198 ? 4.957 3.668 2.502 1 98.06 198 ARG B CA 1
ATOM 3670 C C . ARG B 1 198 ? 5.816 4.738 1.836 1 98.06 198 ARG B C 1
ATOM 3672 O O . ARG B 1 198 ? 7.016 4.832 2.105 1 98.06 198 ARG B O 1
ATOM 3679 N N . ILE B 1 199 ? 5.27 5.516 1.026 1 98.06 199 ILE B N 1
ATOM 3680 C CA . ILE B 1 199 ? 5.992 6.59 0.35 1 98.06 199 ILE B CA 1
ATOM 3681 C C . ILE B 1 199 ? 6.516 7.586 1.38 1 98.06 199 ILE B C 1
ATOM 3683 O O . ILE B 1 199 ? 7.676 8.008 1.313 1 98.06 199 ILE B O 1
ATOM 3687 N N . MET B 1 200 ? 5.715 7.895 2.326 1 98.12 200 MET B N 1
ATOM 3688 C CA . MET B 1 200 ? 6.125 8.844 3.355 1 98.12 200 MET B CA 1
ATOM 3689 C C . MET B 1 200 ? 7.195 8.25 4.258 1 98.12 200 MET B C 1
ATOM 3691 O O . MET B 1 200 ? 8.094 8.953 4.715 1 98.12 200 MET B O 1
ATOM 3695 N N . GLU B 1 201 ? 7.074 6.953 4.551 1 97.88 201 GLU B N 1
ATOM 3696 C CA . GLU B 1 201 ? 8.141 6.273 5.281 1 97.88 201 GLU B CA 1
ATOM 3697 C C . GLU B 1 201 ? 9.477 6.395 4.551 1 97.88 201 GLU B C 1
ATOM 3699 O O . GLU B 1 201 ? 10.516 6.625 5.176 1 97.88 201 GLU B O 1
ATOM 3704 N N . ASN B 1 202 ? 9.422 6.211 3.279 1 97.75 202 ASN B N 1
ATOM 3705 C CA . ASN B 1 202 ? 10.633 6.34 2.477 1 97.75 202 ASN B CA 1
ATOM 3706 C C . ASN B 1 202 ? 11.133 7.781 2.447 1 97.75 202 ASN B C 1
ATOM 3708 O O . ASN B 1 202 ? 12.344 8.023 2.488 1 97.75 202 ASN B O 1
ATOM 3712 N N . LEU B 1 203 ? 10.219 8.711 2.357 1 97.12 203 LEU B N 1
ATOM 3713 C CA . LEU B 1 203 ? 10.617 10.109 2.414 1 97.12 203 LEU B CA 1
ATOM 3714 C C . LEU B 1 203 ? 11.383 10.406 3.699 1 97.12 203 LEU B C 1
ATOM 3716 O O . LEU B 1 203 ? 12.438 11.047 3.666 1 97.12 203 LEU B O 1
ATOM 3720 N N . HIS B 1 204 ? 10.867 9.938 4.789 1 97.31 204 HIS B N 1
ATOM 3721 C CA . HIS B 1 204 ? 11.508 10.117 6.09 1 97.31 204 HIS B CA 1
ATOM 3722 C C . HIS B 1 204 ? 12.922 9.555 6.09 1 97.31 204 HIS B C 1
ATOM 3724 O O . HIS B 1 204 ? 13.844 10.188 6.609 1 97.31 204 HIS B O 1
ATOM 3730 N N . ALA B 1 205 ? 13.062 8.43 5.496 1 96.44 205 ALA B N 1
ATOM 3731 C CA . ALA B 1 205 ? 14.359 7.75 5.488 1 96.44 205 ALA B CA 1
ATOM 3732 C C . ALA B 1 205 ? 15.336 8.445 4.547 1 96.44 205 ALA B C 1
ATOM 3734 O O . ALA B 1 205 ? 16.531 8.516 4.828 1 96.44 205 ALA B O 1
ATOM 3735 N N . GLU B 1 206 ? 14.859 8.961 3.508 1 95.75 206 GLU B N 1
ATOM 3736 C CA . GLU B 1 206 ? 15.727 9.438 2.432 1 95.75 206 GLU B CA 1
ATOM 3737 C C . GLU B 1 206 ? 16.031 10.922 2.578 1 95.75 206 GLU B C 1
ATOM 3739 O O . GLU B 1 206 ? 17 11.422 2.01 1 95.75 206 GLU B O 1
ATOM 3744 N N . GLN B 1 207 ? 15.156 11.617 3.248 1 94 207 GLN B N 1
ATOM 3745 C CA . GLN B 1 207 ? 15.312 13.047 3.459 1 94 207 GLN B CA 1
ATOM 3746 C C . GLN B 1 207 ? 15.359 13.383 4.945 1 94 207 GLN B C 1
ATOM 3748 O O . GLN B 1 207 ? 14.391 13.914 5.496 1 94 207 GLN B O 1
ATOM 3753 N N . PRO B 1 208 ? 16.516 13.258 5.555 1 92.06 208 PRO B N 1
ATOM 3754 C CA . PRO B 1 208 ? 16.594 13.375 7.012 1 92.06 208 PRO B CA 1
ATOM 3755 C C . PRO B 1 208 ? 16.328 14.797 7.504 1 92.06 208 PRO B C 1
ATOM 3757 O O . PRO B 1 208 ? 16.031 15 8.68 1 92.06 208 PRO B O 1
ATOM 3760 N N . ASN B 1 209 ? 16.422 15.766 6.613 1 93.81 209 ASN B N 1
ATOM 3761 C CA . ASN B 1 209 ? 16.188 17.156 7.027 1 93.81 209 ASN B CA 1
ATOM 3762 C C . ASN B 1 209 ? 14.711 17.516 6.934 1 93.81 209 ASN B C 1
ATOM 3764 O O . ASN B 1 209 ? 14.32 18.609 7.34 1 93.81 209 ASN B O 1
ATOM 3768 N N . VAL B 1 210 ? 13.891 16.703 6.398 1 96.12 210 VAL B N 1
ATOM 3769 C CA . VAL B 1 210 ? 12.445 16.906 6.312 1 96.12 210 VAL B CA 1
ATOM 3770 C C . VAL B 1 210 ? 11.742 16.094 7.398 1 96.12 210 VAL B C 1
ATOM 3772 O O . VAL B 1 210 ? 12 14.898 7.555 1 96.12 210 VAL B O 1
ATOM 3775 N N . ARG B 1 211 ? 10.961 16.781 8.219 1 98.12 211 ARG B N 1
ATOM 3776 C CA . ARG B 1 211 ? 10.133 16.094 9.203 1 98.12 211 ARG B CA 1
ATOM 3777 C C . ARG B 1 211 ? 8.875 15.523 8.555 1 98.12 211 ARG B C 1
ATOM 3779 O O . ARG B 1 211 ? 8.117 16.25 7.91 1 98.12 211 ARG B O 1
ATOM 3786 N N . VAL B 1 212 ? 8.672 14.219 8.711 1 98.44 212 VAL B N 1
ATOM 3787 C CA . VAL B 1 212 ? 7.562 13.547 8.039 1 98.44 212 VAL B CA 1
ATOM 3788 C C . VAL B 1 212 ? 6.656 12.891 9.078 1 98.44 212 VAL B C 1
ATOM 3790 O O . VAL B 1 212 ? 7.133 12.188 9.977 1 98.44 212 VAL B O 1
ATOM 3793 N N . PHE B 1 213 ? 5.281 13.148 8.969 1 98.81 213 PHE B N 1
ATOM 3794 C CA . PHE B 1 213 ? 4.293 12.555 9.859 1 98.81 213 PHE B CA 1
ATOM 3795 C C . PHE B 1 213 ? 3.082 12.062 9.078 1 98.81 213 PHE B C 1
ATOM 3797 O O . PHE B 1 213 ? 2.656 12.711 8.117 1 98.81 213 PHE B O 1
ATOM 3804 N N . MET B 1 214 ? 2.551 10.953 9.461 1 98.69 214 MET B N 1
ATOM 3805 C CA . MET B 1 214 ? 1.27 10.477 8.961 1 98.69 214 MET B CA 1
ATOM 3806 C C . MET B 1 214 ? 0.198 10.531 10.039 1 98.69 214 MET B C 1
ATOM 3808 O O . MET B 1 214 ? 0.396 10.023 11.148 1 98.69 214 MET B O 1
ATOM 3812 N N . LEU B 1 215 ? -0.938 11.125 9.703 1 98.75 215 LEU B N 1
ATOM 3813 C CA . LEU B 1 215 ? -1.951 11.43 10.711 1 98.75 215 LEU B CA 1
ATOM 3814 C C . LEU B 1 215 ? -3.283 10.773 10.352 1 98.75 215 LEU B C 1
ATOM 3816 O O . LEU B 1 215 ? -3.783 10.945 9.234 1 98.75 215 LEU B O 1
ATOM 3820 N N . MET B 1 216 ? -3.85 9.984 11.227 1 98.06 216 MET B N 1
ATOM 3821 C CA . MET B 1 216 ? -5.211 9.469 11.117 1 98.06 216 MET B CA 1
ATOM 3822 C C . MET B 1 216 ? -6.215 10.445 11.727 1 98.06 216 MET B C 1
ATOM 3824 O O . MET B 1 216 ? -6.156 10.734 12.922 1 98.06 216 MET B O 1
ATOM 3828 N N . PRO B 1 217 ? -7.137 10.922 11 1 96.81 217 PRO B N 1
ATOM 3829 C CA . PRO B 1 217 ? -8.008 12.008 11.453 1 96.81 217 PRO B CA 1
ATOM 3830 C C . PRO B 1 217 ? -9.172 11.516 12.312 1 96.81 217 PRO B C 1
ATOM 3832 O O . PRO B 1 217 ? -9.945 12.32 12.836 1 96.81 217 PRO B O 1
ATOM 3835 N N . GLY B 1 218 ? -9.266 10.203 12.469 1 95.94 218 GLY B N 1
ATOM 3836 C CA . GLY B 1 218 ? -10.477 9.688 13.102 1 95.94 218 GLY B CA 1
ATOM 3837 C C . GLY B 1 218 ? -11.672 9.648 12.172 1 95.94 218 GLY B C 1
ATOM 3838 O O . GLY B 1 218 ? -11.508 9.531 10.953 1 95.94 218 GLY B O 1
ATOM 3839 N N . ILE B 1 219 ? -12.844 9.523 12.766 1 95.31 219 ILE B N 1
ATOM 3840 C CA . ILE B 1 219 ? -14.07 9.508 11.969 1 95.31 219 ILE B CA 1
ATOM 3841 C C . ILE B 1 219 ? -14.781 10.852 12.094 1 95.31 219 ILE B C 1
ATOM 3843 O O . ILE B 1 219 ? -15.555 11.07 13.031 1 95.31 219 ILE B O 1
ATOM 3847 N N . VAL B 1 220 ? -14.492 11.688 11.133 1 94.12 220 VAL B N 1
ATOM 3848 C CA . VAL B 1 220 ? -15.086 13.016 11.062 1 94.12 220 VAL B CA 1
ATOM 3849 C C . VAL B 1 220 ? -16.234 13.016 10.062 1 94.12 220 VAL B C 1
ATOM 3851 O O . VAL B 1 220 ? -16.141 12.398 9 1 94.12 220 VAL B O 1
ATOM 3854 N N . GLN B 1 221 ? -17.297 13.641 10.438 1 89.88 221 GLN B N 1
ATOM 3855 C CA . GLN B 1 221 ? -18.406 13.727 9.492 1 89.88 221 GLN B CA 1
ATOM 3856 C C . GLN B 1 221 ? -18.094 14.711 8.367 1 89.88 221 GLN B C 1
ATOM 3858 O O . GLN B 1 221 ? -18 15.914 8.594 1 89.88 221 GLN B O 1
ATOM 3863 N N . THR B 1 222 ? -17.812 14.219 7.215 1 87.81 222 THR B N 1
ATOM 3864 C CA . THR B 1 222 ? -17.562 14.977 5.996 1 87.81 222 THR B CA 1
ATOM 3865 C C . THR B 1 222 ? -18.266 14.336 4.805 1 87.81 222 THR B C 1
ATOM 3867 O O . THR B 1 222 ? -19.016 13.367 4.969 1 87.81 222 THR B O 1
ATOM 3870 N N . GLY B 1 223 ? -18.109 14.922 3.674 1 81.12 223 GLY B N 1
ATOM 3871 C CA . GLY B 1 223 ? -18.656 14.344 2.457 1 81.12 223 GLY B CA 1
ATOM 3872 C C . GLY B 1 223 ? -18.016 13.016 2.096 1 81.12 223 GLY B C 1
ATOM 3873 O O . GLY B 1 223 ? -18.594 12.234 1.332 1 81.12 223 GLY B O 1
ATOM 3874 N N . MET B 1 224 ? -16.859 12.672 2.635 1 81.5 224 MET B N 1
ATOM 3875 C CA . MET B 1 224 ? -16.125 11.445 2.324 1 81.5 224 MET B CA 1
ATOM 3876 C C . MET B 1 224 ? -16.562 10.305 3.23 1 81.5 224 MET B C 1
ATOM 3878 O O . MET B 1 224 ? -16.219 9.148 2.984 1 81.5 224 MET B O 1
ATOM 3882 N N . THR B 1 225 ? -17.297 10.609 4.289 1 86.94 225 THR B N 1
ATOM 3883 C CA . THR B 1 225 ? -17.688 9.578 5.246 1 86.94 225 THR B CA 1
ATOM 3884 C C . THR B 1 225 ? -18.766 8.672 4.656 1 86.94 225 THR B C 1
ATOM 3886 O O . THR B 1 225 ? -19.859 9.141 4.324 1 86.94 225 THR B O 1
ATOM 3889 N N . VAL B 1 226 ? -18.484 7.414 4.59 1 85.69 226 VAL B N 1
ATOM 3890 C CA . VAL B 1 226 ? -19.438 6.453 4.051 1 85.69 226 VAL B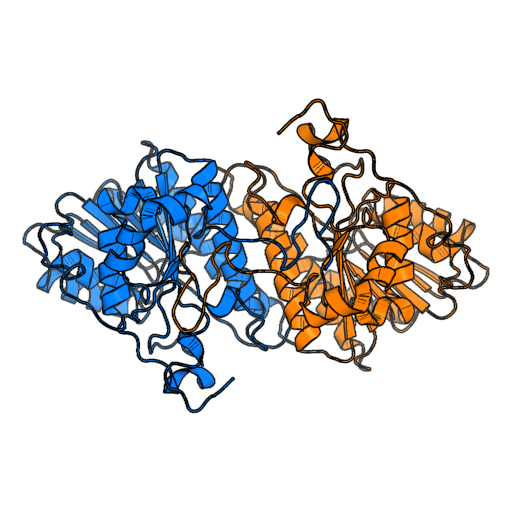 CA 1
ATOM 3891 C C . VAL B 1 226 ? -20.625 6.324 4.992 1 85.69 226 VAL B C 1
ATOM 3893 O O . VAL B 1 226 ? -20.484 6.484 6.207 1 85.69 226 VAL B O 1
ATOM 3896 N N . ASP B 1 227 ? -21.734 5.961 4.496 1 87.88 227 ASP B N 1
ATOM 3897 C CA . ASP B 1 227 ? -22.984 5.941 5.238 1 87.88 227 ASP B CA 1
ATOM 3898 C C . ASP B 1 227 ? -22.891 5.027 6.457 1 87.88 227 ASP B C 1
ATOM 3900 O O . ASP B 1 227 ? -23.375 5.367 7.535 1 87.88 227 ASP B O 1
ATOM 3904 N N . ALA B 1 228 ? -22.203 3.949 6.297 1 84.5 228 ALA B N 1
ATOM 3905 C CA . ALA B 1 228 ? -22.109 2.947 7.355 1 84.5 228 ALA B CA 1
ATOM 3906 C C . ALA B 1 228 ? -21.344 3.49 8.562 1 84.5 228 ALA B C 1
ATOM 3908 O O . ALA B 1 228 ? -21.531 3.014 9.688 1 84.5 228 ALA B O 1
ATOM 3909 N N . LEU B 1 229 ? -20.578 4.555 8.344 1 89.31 229 LEU B N 1
ATOM 3910 C CA . LEU B 1 229 ? -19.719 5.066 9.414 1 89.31 229 LEU B CA 1
ATOM 3911 C C . LEU B 1 229 ? -20.297 6.352 10 1 89.31 229 LEU B C 1
ATOM 3913 O O . LEU B 1 229 ? -19.844 6.828 11.039 1 89.31 229 LEU B O 1
ATOM 3917 N N . LYS B 1 230 ? -21.375 6.902 9.453 1 91.12 230 LYS B N 1
ATOM 3918 C CA . LYS B 1 230 ? -21.938 8.188 9.867 1 91.12 230 LYS B CA 1
ATOM 3919 C C . LYS B 1 230 ? -22.375 8.148 11.336 1 91.12 230 LYS B C 1
ATOM 3921 O O . LYS B 1 230 ? -22.109 9.094 12.086 1 91.12 230 LYS B O 1
ATOM 3926 N N . PRO B 1 231 ? -22.906 7.023 11.781 1 91.94 231 PRO B N 1
ATOM 3927 C CA . PRO B 1 231 ? -23.297 6.984 13.188 1 91.94 231 PRO B CA 1
ATOM 3928 C C . PRO B 1 231 ? -22.109 7.004 14.141 1 91.94 231 PRO B C 1
ATOM 3930 O O . PRO B 1 231 ? -22.266 7.289 15.328 1 91.94 231 PRO B O 1
ATOM 3933 N N . TYR B 1 232 ? -20.984 6.723 13.609 1 93.81 232 TYR B N 1
ATOM 3934 C CA . TYR B 1 232 ? -19.797 6.625 14.445 1 93.81 232 TYR B CA 1
ATOM 3935 C C . TYR B 1 232 ? -18.906 7.852 14.273 1 93.81 232 TYR B C 1
ATOM 3937 O O . TYR B 1 232 ? -17.828 7.926 14.852 1 93.81 232 TYR B O 1
ATOM 3945 N N . ALA B 1 233 ? -19.359 8.812 13.461 1 93.81 233 ALA B N 1
ATOM 3946 C CA . ALA B 1 233 ? -18.594 10.023 13.203 1 93.81 233 ALA B CA 1
ATOM 3947 C C . ALA B 1 233 ? -18.703 11 14.375 1 93.81 233 ALA B C 1
ATOM 3949 O O . ALA B 1 233 ? -19.578 11.875 14.383 1 93.81 233 ALA B O 1
ATOM 3950 N N . LYS B 1 234 ? -17.734 10.953 15.305 1 94.69 234 LYS B N 1
ATOM 3951 C CA . LYS B 1 234 ? -17.828 11.711 16.547 1 94.69 234 LYS B CA 1
ATOM 3952 C C . LYS B 1 234 ? -16.625 12.633 16.719 1 94.69 234 LYS B C 1
ATOM 3954 O O . LYS B 1 234 ? -16.562 13.406 17.688 1 94.69 234 LYS B O 1
ATOM 3959 N N . ASP B 1 235 ? -15.688 12.523 15.82 1 96.19 235 ASP B N 1
ATOM 3960 C CA . ASP B 1 235 ? -14.438 13.25 16.016 1 96.19 235 ASP B CA 1
ATOM 3961 C C . ASP B 1 235 ? -14.531 14.664 15.43 1 96.19 235 ASP B C 1
ATOM 3963 O O . ASP B 1 235 ? -15.023 14.844 14.312 1 96.19 235 ASP B O 1
ATOM 3967 N N . SER B 1 236 ? -14.117 15.602 16.203 1 95.81 236 SER B N 1
ATOM 3968 C CA . SER B 1 236 ? -14.094 16.984 15.742 1 95.81 236 SER B CA 1
ATOM 3969 C C . SER B 1 236 ? -12.984 17.219 14.719 1 95.81 236 SER B C 1
ATOM 3971 O O . SER B 1 236 ? -11.844 16.797 14.93 1 95.81 236 SER B O 1
ATOM 3973 N N . PRO B 1 237 ? -13.297 17.938 13.617 1 95.06 237 PRO B N 1
ATOM 3974 C CA . PRO B 1 237 ? -12.234 18.297 12.68 1 95.06 237 PRO B CA 1
ATOM 3975 C C . PRO B 1 237 ? -11.188 19.219 13.297 1 95.06 237 PRO B C 1
ATOM 3977 O O . PRO B 1 237 ? -10.07 19.328 12.789 1 95.06 237 PRO B O 1
ATOM 3980 N N . GLY B 1 238 ? -11.555 19.875 14.367 1 96.69 238 GLY B N 1
ATOM 3981 C CA . GLY B 1 238 ? -10.617 20.734 15.07 1 96.69 238 GLY B CA 1
ATOM 3982 C C . GLY B 1 238 ? -9.383 20 15.562 1 96.69 238 GLY B C 1
ATOM 3983 O O . GLY B 1 238 ? -8.297 20.562 15.625 1 96.69 238 GLY B O 1
ATOM 3984 N N . LEU B 1 239 ? -9.539 18.719 15.898 1 97.44 239 LEU B N 1
ATOM 3985 C CA . LEU B 1 239 ? -8.414 17.906 16.344 1 97.44 239 LEU B CA 1
ATOM 3986 C C . LEU B 1 239 ? -7.367 17.766 15.25 1 97.44 239 LEU B C 1
ATOM 3988 O O . LEU B 1 239 ? -6.168 17.781 15.516 1 97.44 239 LEU B O 1
ATOM 3992 N N . SER B 1 240 ? -7.871 17.625 14.023 1 97.81 240 SER B N 1
ATOM 3993 C CA . SER B 1 240 ? -6.945 17.531 12.898 1 97.81 240 SER B CA 1
ATOM 3994 C C . SER B 1 240 ? -6.133 18.812 12.75 1 97.81 240 SER B C 1
ATOM 3996 O O . SER B 1 240 ? -4.914 18.766 12.562 1 97.81 240 SER B O 1
ATOM 3998 N N . GLY B 1 241 ? -6.777 19.938 12.875 1 98.19 241 GLY B N 1
ATOM 3999 C CA . GLY B 1 241 ? -6.078 21.203 12.812 1 98.19 241 GLY B CA 1
ATOM 4000 C C . GLY B 1 241 ? -5.035 21.375 13.898 1 98.19 241 GLY B C 1
ATOM 4001 O O . GLY B 1 241 ? -3.885 21.719 13.617 1 98.19 241 GLY B O 1
ATOM 4002 N N . SER B 1 242 ? -5.434 21.031 15.078 1 98.31 242 SER B N 1
ATOM 4003 C CA . SER B 1 242 ? -4.562 21.203 16.234 1 98.31 242 SER B CA 1
ATOM 4004 C C . SER B 1 242 ? -3.377 20.25 16.188 1 98.31 242 SER B C 1
ATOM 4006 O O . SER B 1 242 ? -2.26 20.609 16.547 1 98.31 242 SER B O 1
ATOM 4008 N N . TRP B 1 243 ? -3.621 19.031 15.75 1 98.81 243 TRP B N 1
ATOM 4009 C CA . TRP B 1 243 ? -2.553 18.047 15.633 1 98.81 243 TRP B CA 1
ATOM 4010 C C . TRP B 1 243 ? -1.514 18.484 14.609 1 98.81 243 TRP B C 1
ATOM 4012 O O . TRP B 1 243 ? -0.312 18.297 14.812 1 98.81 243 TRP B O 1
ATOM 4022 N N . THR B 1 244 ? -1.969 19.078 13.469 1 98.88 244 THR B N 1
ATOM 4023 C CA . THR B 1 244 ? -0.998 19.516 12.477 1 98.88 244 THR B CA 1
ATOM 4024 C C . THR B 1 244 ? -0.12 20.641 13.023 1 98.88 244 THR B C 1
ATOM 4026 O O . THR B 1 244 ? 1.074 20.703 12.727 1 98.88 244 THR B O 1
ATOM 4029 N N . LEU B 1 245 ? -0.659 21.516 13.867 1 98.88 245 LEU B N 1
ATOM 4030 C CA . LEU B 1 245 ? 0.136 22.547 14.547 1 98.88 245 LEU B CA 1
ATOM 4031 C C . LEU B 1 245 ? 1.146 21.906 15.492 1 98.88 245 LEU B C 1
ATOM 4033 O O . LEU B 1 245 ? 2.334 22.234 15.461 1 98.88 245 LEU B O 1
ATOM 4037 N N . PHE B 1 246 ? 0.688 20.969 16.266 1 98.88 246 PHE B N 1
ATOM 4038 C CA . PHE B 1 246 ? 1.545 20.297 17.234 1 98.88 246 PHE B CA 1
ATOM 4039 C C . PHE B 1 246 ? 2.691 19.578 16.547 1 98.88 246 PHE B C 1
ATOM 4041 O O . PHE B 1 246 ? 3.85 19.719 16.938 1 98.88 246 PHE B O 1
ATOM 4048 N N . LEU B 1 247 ? 2.367 18.859 15.469 1 98.81 247 LEU B N 1
ATOM 4049 C CA . LEU B 1 247 ? 3.367 18.094 14.734 1 98.81 247 LEU B CA 1
ATOM 4050 C C . LEU B 1 247 ? 4.395 19.016 14.086 1 98.81 247 LEU B C 1
ATOM 4052 O O . LEU B 1 247 ? 5.488 18.562 13.727 1 98.81 247 LEU B O 1
ATOM 4056 N N . SER B 1 248 ? 4.07 20.266 13.953 1 98.44 248 SER B N 1
ATOM 4057 C CA . SER B 1 248 ? 4.984 21.234 13.336 1 98.44 248 SER B CA 1
ATOM 4058 C C . SER B 1 248 ? 5.898 21.859 14.383 1 98.44 248 SER B C 1
ATOM 4060 O O . SER B 1 248 ? 6.684 22.766 14.062 1 98.44 248 SER B O 1
ATOM 4062 N N . THR B 1 249 ? 5.844 21.453 15.641 1 98.25 249 THR B N 1
ATOM 4063 C CA . THR B 1 249 ? 6.691 21.969 16.703 1 98.25 249 THR B CA 1
ATOM 4064 C C . THR B 1 249 ? 7.812 20.984 17.031 1 98.25 249 THR B C 1
ATOM 4066 O O . THR B 1 249 ? 7.695 19.781 16.75 1 98.25 249 THR B O 1
ATOM 4069 N N . PRO B 1 250 ? 8.898 21.438 17.688 1 97.31 250 PRO B N 1
ATOM 4070 C CA . PRO B 1 250 ? 9.992 20.547 18.078 1 97.31 250 PRO B CA 1
ATOM 4071 C C . PRO B 1 250 ? 9.57 19.484 19.078 1 97.31 250 PRO B C 1
ATOM 4073 O O . PRO B 1 250 ? 10.188 18.422 19.156 1 97.31 250 PRO B O 1
ATOM 4076 N N . ARG B 1 251 ? 8.477 19.719 19.797 1 98.06 251 ARG B N 1
ATOM 4077 C CA . ARG B 1 251 ? 7.992 18.781 20.812 1 98.06 251 ARG B CA 1
ATOM 4078 C C . ARG B 1 251 ? 7.566 17.469 20.172 1 98.06 251 ARG B C 1
ATOM 4080 O O . ARG B 1 251 ? 7.598 16.422 20.812 1 98.06 251 ARG B O 1
ATOM 4087 N N . ALA B 1 252 ? 7.32 17.5 18.859 1 98.5 252 ALA B N 1
ATOM 4088 C CA . ALA B 1 252 ? 6.805 16.328 18.172 1 98.5 252 ALA B CA 1
ATOM 4089 C C . ALA B 1 252 ? 7.934 15.531 17.516 1 98.5 252 ALA B C 1
ATOM 4091 O O . ALA B 1 252 ? 7.695 14.5 16.891 1 98.5 252 ALA B O 1
ATOM 4092 N N . GLU B 1 253 ? 9.18 15.93 17.734 1 98.25 253 GLU B N 1
ATOM 4093 C CA . GLU B 1 253 ? 10.32 15.414 16.984 1 98.25 253 GLU B CA 1
ATOM 4094 C C . GLU B 1 253 ? 10.438 13.898 17.141 1 98.25 253 GLU B C 1
ATOM 4096 O O . GLU B 1 253 ? 10.727 13.188 16.172 1 98.25 253 GLU B O 1
ATOM 4101 N N . TRP B 1 254 ? 10.148 13.383 18.312 1 98.31 254 TRP B N 1
ATOM 4102 C CA . TRP B 1 254 ? 10.367 11.969 18.594 1 98.31 254 TRP B CA 1
ATOM 4103 C C . TRP B 1 254 ? 9.344 11.094 17.875 1 98.31 254 TRP B C 1
ATOM 4105 O O . TRP B 1 254 ? 9.508 9.875 17.797 1 98.31 254 TRP B O 1
ATOM 4115 N N . MET B 1 255 ? 8.32 11.672 17.234 1 98.5 255 MET B N 1
ATOM 4116 C CA . MET B 1 255 ? 7.273 10.938 16.531 1 98.5 255 MET B CA 1
ATOM 4117 C C . MET B 1 255 ? 7.547 10.914 15.031 1 98.5 255 MET B C 1
ATOM 4119 O O . MET B 1 255 ? 6.805 10.289 14.273 1 98.5 255 MET B O 1
ATOM 4123 N N . ARG B 1 256 ? 8.602 11.594 14.586 1 97.81 256 ARG B N 1
ATOM 4124 C CA . ARG B 1 256 ? 8.852 11.75 13.156 1 97.81 256 ARG B CA 1
ATOM 4125 C C . ARG B 1 256 ? 8.93 10.391 12.461 1 97.81 256 ARG B C 1
ATOM 4127 O O . ARG B 1 256 ? 9.477 9.438 13.016 1 97.81 256 ARG B O 1
ATOM 4134 N N . GLY B 1 257 ? 8.375 10.328 11.289 1 97.81 257 GLY B N 1
ATOM 4135 C CA . GLY B 1 257 ? 8.367 9.109 10.492 1 97.81 257 GLY B CA 1
ATOM 4136 C C . GLY B 1 257 ? 7.262 8.148 10.883 1 97.81 257 GLY B C 1
ATOM 4137 O O . GLY B 1 257 ? 7.055 7.125 10.227 1 97.81 257 GLY B O 1
ATOM 4138 N N . GLY B 1 258 ? 6.469 8.461 11.922 1 98.31 258 GLY B N 1
ATOM 4139 C CA . GLY B 1 258 ? 5.488 7.539 12.484 1 98.31 258 GLY B CA 1
ATOM 4140 C C . GLY B 1 258 ? 4.066 7.863 12.07 1 98.31 258 GLY B C 1
ATOM 4141 O O . GLY B 1 258 ? 3.807 8.914 11.484 1 98.31 258 GLY B O 1
ATOM 4142 N N . ILE B 1 259 ? 3.193 6.914 12.328 1 98.75 259 ILE B N 1
ATOM 4143 C CA . ILE B 1 259 ? 1.75 7.082 12.195 1 98.75 259 ILE B CA 1
ATOM 4144 C C . ILE B 1 259 ? 1.145 7.441 13.555 1 98.75 259 ILE B C 1
ATOM 4146 O O . ILE B 1 259 ? 1.411 6.777 14.555 1 98.75 259 ILE B O 1
ATOM 4150 N N . VAL B 1 260 ? 0.381 8.492 13.594 1 98.75 260 VAL B N 1
ATOM 4151 C CA . VAL B 1 260 ? -0.288 8.906 14.82 1 98.75 260 VAL B CA 1
ATOM 4152 C C . VAL B 1 260 ? -1.771 9.141 14.547 1 98.75 260 VAL B C 1
ATOM 4154 O O . VAL B 1 260 ? -2.188 9.242 13.391 1 98.75 260 VAL B O 1
ATOM 4157 N N . SER B 1 261 ? -2.598 9.141 15.57 1 98.69 261 SER B N 1
ATOM 4158 C CA . SER B 1 261 ? -4.035 9.367 15.477 1 98.69 261 SER B CA 1
ATOM 4159 C C . SER B 1 261 ? -4.461 10.57 16.312 1 98.69 261 SER B C 1
ATOM 4161 O O . SER B 1 261 ? -3.979 10.758 17.438 1 98.69 261 SER B O 1
ATOM 4163 N N . VAL B 1 262 ? -5.391 11.289 15.758 1 98.5 262 VAL B N 1
ATOM 4164 C CA . VAL B 1 262 ? -5.902 12.453 16.484 1 98.5 262 VAL B CA 1
ATOM 4165 C C . VAL B 1 262 ? -6.57 12 17.781 1 98.5 262 VAL B C 1
ATOM 4167 O O . VAL B 1 262 ? -6.738 12.789 18.703 1 98.5 262 VAL B O 1
ATOM 4170 N N . ASN B 1 263 ? -6.949 10.75 17.812 1 98.44 263 ASN B N 1
ATOM 4171 C CA . ASN B 1 263 ? -7.695 10.227 18.953 1 98.44 263 ASN B CA 1
ATOM 4172 C C . ASN B 1 263 ? -6.77 9.844 20.094 1 98.44 263 ASN B C 1
ATOM 4174 O O . ASN B 1 263 ? -7.23 9.539 21.203 1 98.44 263 ASN B O 1
ATOM 4178 N N . TRP B 1 264 ? -5.488 9.773 19.844 1 98.69 264 TRP B N 1
ATOM 4179 C CA . TRP B 1 264 ? -4.527 9.383 20.859 1 98.69 264 TRP B CA 1
ATOM 4180 C C . TRP B 1 264 ? -4.164 10.562 21.75 1 98.69 264 TRP B C 1
ATOM 4182 O O . TRP B 1 264 ? -4.074 11.695 21.281 1 98.69 264 TRP B O 1
ATOM 4192 N N . ASP B 1 265 ? -3.998 10.32 22.984 1 98.56 265 ASP B N 1
ATOM 4193 C CA . ASP B 1 265 ? -3.631 11.352 23.953 1 98.56 265 ASP B CA 1
ATOM 4194 C C . ASP B 1 265 ? -2.125 11.602 23.953 1 98.56 265 ASP B C 1
ATOM 4196 O O . ASP B 1 265 ? -1.339 10.719 24.297 1 98.56 265 ASP B O 1
ATOM 4200 N N . ILE B 1 266 ? -1.756 12.812 23.672 1 98.44 266 ILE B N 1
ATOM 4201 C CA . ILE B 1 266 ? -0.354 13.164 23.469 1 98.44 266 ILE B CA 1
ATOM 4202 C C . ILE B 1 266 ? 0.407 13.016 24.797 1 98.44 266 ILE B C 1
ATOM 4204 O O . ILE B 1 266 ? 1.525 12.492 24.812 1 98.44 266 ILE B O 1
ATOM 4208 N N . GLU B 1 267 ? -0.173 13.445 25.859 1 98.19 267 GLU B N 1
ATOM 4209 C CA . GLU B 1 267 ? 0.509 13.375 27.141 1 98.19 267 GLU B CA 1
ATOM 4210 C C . GLU B 1 267 ? 0.722 11.93 27.578 1 98.19 267 GLU B C 1
ATOM 4212 O O . GLU B 1 267 ? 1.767 11.594 28.141 1 98.19 267 GLU B O 1
ATOM 4217 N N . GLU B 1 268 ? -0.29 11.141 27.359 1 98.12 268 GLU B N 1
ATOM 4218 C CA . GLU B 1 268 ? -0.098 9.719 27.625 1 98.12 268 GLU B CA 1
ATOM 4219 C C . GLU B 1 268 ? 1.007 9.133 26.75 1 98.12 268 GLU B C 1
ATOM 4221 O O . GLU B 1 268 ? 1.821 8.336 27.219 1 98.12 268 GLU B O 1
ATOM 4226 N N . MET B 1 269 ? 1.081 9.438 25.484 1 98.69 269 MET B N 1
ATOM 4227 C CA . MET B 1 269 ? 2.154 8.977 24.609 1 98.69 269 MET B CA 1
ATOM 4228 C C . MET B 1 269 ? 3.516 9.422 25.141 1 98.69 269 MET B C 1
ATOM 4230 O O . MET B 1 269 ? 4.457 8.625 25.172 1 98.69 269 MET B O 1
ATOM 4234 N N . GLU B 1 270 ? 3.576 10.68 25.578 1 98.56 270 GLU B N 1
ATOM 4235 C CA . GLU B 1 270 ? 4.832 11.227 26.094 1 98.56 270 GLU B CA 1
ATOM 4236 C C . GLU B 1 270 ? 5.289 10.477 27.344 1 98.56 270 GLU B C 1
ATOM 4238 O O . GLU B 1 270 ? 6.488 10.297 27.547 1 98.56 270 GLU B O 1
ATOM 4243 N N . ALA B 1 271 ? 4.336 10.078 28.141 1 98.38 271 ALA B N 1
ATOM 4244 C CA . ALA B 1 271 ? 4.66 9.312 29.328 1 98.38 271 ALA B CA 1
ATOM 4245 C C . ALA B 1 271 ? 5.328 7.988 28.984 1 98.38 271 ALA B C 1
ATOM 4247 O O . ALA B 1 271 ? 6.039 7.406 29.797 1 98.38 271 ALA B O 1
ATOM 4248 N N . HIS B 1 272 ? 5.117 7.504 27.766 1 98.44 272 HIS B N 1
ATOM 4249 C CA . HIS B 1 272 ? 5.676 6.23 27.312 1 98.44 272 HIS B CA 1
ATOM 4250 C C . HIS B 1 272 ? 6.598 6.422 26.109 1 98.44 272 HIS B C 1
ATOM 4252 O O . HIS B 1 272 ? 6.762 5.508 25.297 1 98.44 272 HIS B O 1
ATOM 4258 N N . LYS B 1 273 ? 7.164 7.613 26 1 98.31 273 LYS B N 1
ATOM 4259 C CA . LYS B 1 273 ? 7.961 8.016 24.844 1 98.31 273 LYS B CA 1
ATOM 4260 C C . LYS B 1 273 ? 9.133 7.07 24.625 1 98.31 273 LYS B C 1
ATOM 4262 O O . LYS B 1 273 ? 9.398 6.645 23.5 1 98.31 273 LYS B O 1
ATOM 4267 N N . ASP B 1 274 ? 9.836 6.719 25.641 1 98.31 274 ASP B N 1
ATOM 4268 C CA . ASP B 1 274 ? 11.023 5.887 25.531 1 98.31 274 ASP B CA 1
ATOM 4269 C C . ASP B 1 274 ? 10.688 4.523 24.922 1 98.31 274 ASP B C 1
ATOM 4271 O O . ASP B 1 274 ? 11.398 4.043 24.031 1 98.31 274 ASP B O 1
ATOM 4275 N N . GLN B 1 275 ? 9.625 3.934 25.375 1 98.31 275 GLN B N 1
ATOM 4276 C CA . GLN B 1 275 ? 9.203 2.645 24.828 1 98.31 275 GLN B CA 1
ATOM 4277 C C . GLN B 1 275 ? 8.734 2.779 23.391 1 98.31 275 GLN B C 1
ATOM 4279 O O . GLN B 1 275 ? 9.055 1.938 22.547 1 98.31 275 GLN B O 1
ATOM 4284 N N . ILE B 1 276 ? 7.977 3.807 23.109 1 98.69 276 ILE B N 1
ATOM 4285 C CA . ILE B 1 276 ? 7.453 4.039 21.766 1 98.69 276 ILE B CA 1
ATOM 4286 C C . ILE B 1 276 ? 8.609 4.145 20.781 1 98.69 276 ILE B C 1
ATOM 4288 O O . ILE B 1 276 ? 8.586 3.527 19.703 1 98.69 276 ILE B O 1
ATOM 4292 N N . VAL B 1 277 ? 9.641 4.906 21.188 1 98.25 277 VAL B N 1
ATOM 4293 C CA . VAL B 1 277 ? 10.766 5.152 20.297 1 98.25 277 VAL B CA 1
ATOM 4294 C C . VAL B 1 277 ? 11.625 3.893 20.188 1 98.25 277 VAL B C 1
ATOM 4296 O O . VAL B 1 277 ? 11.953 3.445 19.078 1 98.25 277 VAL B O 1
ATOM 4299 N N . SER B 1 278 ? 11.945 3.234 21.312 1 97.94 278 SER B N 1
ATOM 4300 C CA . SER B 1 278 ? 12.859 2.102 21.312 1 97.94 278 SER B CA 1
ATOM 4301 C C . SER B 1 278 ? 12.266 0.902 20.578 1 97.94 278 SER B C 1
ATOM 4303 O O . SER B 1 278 ? 12.992 0.128 19.953 1 97.94 278 SER B O 1
ATOM 4305 N N . GLU B 1 279 ? 10.969 0.753 20.609 1 97.56 279 GLU B N 1
ATOM 4306 C CA . GLU B 1 279 ? 10.312 -0.396 20 1 97.56 279 GLU B CA 1
ATOM 4307 C C . GLU B 1 279 ? 9.641 -0.01 18.688 1 97.56 279 GLU B C 1
ATOM 4309 O O . GLU B 1 279 ? 8.914 -0.81 18.094 1 97.56 279 GLU B O 1
ATOM 4314 N N . ASN B 1 280 ? 9.898 1.232 18.219 1 97.62 280 ASN B N 1
ATOM 4315 C CA . ASN B 1 280 ? 9.312 1.737 16.984 1 97.62 280 ASN B CA 1
ATOM 4316 C C . ASN B 1 280 ? 7.816 1.447 16.906 1 97.62 280 ASN B C 1
ATOM 4318 O O . ASN B 1 280 ? 7.328 0.938 15.898 1 97.62 280 ASN B O 1
ATOM 4322 N N . LEU B 1 281 ? 7.094 1.772 17.953 1 98.44 281 LEU B N 1
ATOM 4323 C CA . LEU B 1 281 ? 5.695 1.377 18.109 1 98.44 281 LEU B CA 1
ATOM 4324 C C . LEU B 1 281 ? 4.82 2.107 17.094 1 98.44 281 LEU B C 1
ATOM 4326 O O . LEU B 1 281 ? 3.742 1.627 16.734 1 98.44 281 LEU B O 1
ATOM 4330 N N . LEU B 1 282 ? 5.238 3.305 16.609 1 98.62 282 LEU B N 1
ATOM 4331 C CA . LEU B 1 282 ? 4.434 4.086 15.672 1 98.62 282 LEU B CA 1
ATOM 4332 C C . LEU B 1 282 ? 4.738 3.695 14.227 1 98.62 282 LEU B C 1
ATOM 4334 O O . LEU B 1 282 ? 4.129 4.223 13.297 1 98.62 282 LEU B O 1
ATOM 4338 N N . GLY B 1 283 ? 5.688 2.783 14.039 1 97.69 283 GLY B N 1
ATOM 4339 C CA . GLY B 1 283 ? 6.027 2.27 12.719 1 97.69 283 GLY B CA 1
ATOM 4340 C C . GLY B 1 283 ? 5.156 1.103 12.297 1 97.69 283 GLY B C 1
ATOM 4341 O O . GLY B 1 283 ? 4.543 0.44 13.133 1 97.69 283 GLY B O 1
ATOM 4342 N N . ARG B 1 284 ? 5.102 0.888 11.008 1 96.38 284 ARG B N 1
ATOM 4343 C CA . ARG B 1 284 ? 4.301 -0.202 10.461 1 96.38 284 ARG B CA 1
ATOM 4344 C C . ARG B 1 284 ? 4.949 -1.553 10.742 1 96.38 284 ARG B C 1
ATOM 4346 O O . ARG B 1 284 ? 6.172 -1.685 10.688 1 96.38 284 ARG B O 1
ATOM 4353 N N . ALA B 1 285 ? 4.125 -2.502 10.977 1 96.19 285 ALA B N 1
ATOM 4354 C CA . ALA B 1 285 ? 4.547 -3.9 11.039 1 96.19 285 ALA B CA 1
ATOM 4355 C C . ALA B 1 285 ? 4.297 -4.605 9.711 1 96.19 285 ALA B C 1
ATOM 4357 O O . ALA B 1 285 ? 3.715 -4.023 8.789 1 96.19 285 ALA B O 1
ATOM 4358 N N . PHE B 1 286 ? 4.832 -5.832 9.57 1 95.81 286 PHE B N 1
ATOM 4359 C CA . PHE B 1 286 ? 4.715 -6.562 8.312 1 95.81 286 PHE B CA 1
ATOM 4360 C C . PHE B 1 286 ? 3.621 -7.621 8.398 1 95.81 286 PHE B C 1
ATOM 4362 O O . PHE B 1 286 ? 2.5 -7.402 7.938 1 95.81 286 PHE B O 1
ATOM 4369 N N . LEU B 1 287 ? 3.863 -8.664 9.016 1 97.81 287 LEU B N 1
ATOM 4370 C CA . LEU B 1 287 ? 2.908 -9.75 9.211 1 97.81 287 LEU B CA 1
ATOM 4371 C C . LEU B 1 287 ? 2.574 -9.922 10.688 1 97.81 287 LEU B C 1
ATOM 4373 O O . LEU B 1 287 ? 3.287 -9.406 11.555 1 97.81 287 LEU B O 1
ATOM 4377 N N . ASN B 1 288 ? 1.446 -10.594 10.961 1 97.06 288 ASN B N 1
ATOM 4378 C CA . ASN B 1 288 ? 1.135 -10.984 12.328 1 97.06 288 ASN B CA 1
ATOM 4379 C C . ASN B 1 288 ? 2.168 -11.961 12.875 1 97.06 288 ASN B C 1
ATOM 4381 O O . ASN B 1 288 ? 2.383 -12.031 14.094 1 97.06 288 ASN B O 1
ATOM 4385 N N . ALA B 1 289 ? 2.822 -12.688 11.977 1 97.81 289 ALA B N 1
ATOM 4386 C CA . ALA B 1 289 ? 3.9 -13.594 12.375 1 97.81 289 ALA B CA 1
ATOM 4387 C C . ALA B 1 289 ? 5.156 -12.812 12.75 1 97.81 289 ALA B C 1
ATOM 4389 O O . ALA B 1 289 ? 5.398 -11.719 12.227 1 97.81 289 ALA B O 1
ATOM 4390 N N . LYS B 1 290 ? 5.918 -13.336 13.695 1 96.25 290 LYS B N 1
ATOM 4391 C CA . LYS B 1 290 ? 7.273 -12.859 13.945 1 96.25 290 LYS B CA 1
ATOM 4392 C C . LYS B 1 290 ? 8.289 -13.578 13.07 1 96.25 290 LYS B C 1
ATOM 4394 O O . LYS B 1 290 ? 8.586 -14.758 13.289 1 96.25 290 LYS B O 1
ATOM 4399 N N . LEU B 1 291 ? 8.836 -12.945 12.109 1 97.38 291 LEU B N 1
ATOM 4400 C CA . LEU B 1 291 ? 9.789 -13.531 11.164 1 97.38 291 LEU B CA 1
ATOM 4401 C C . LEU B 1 291 ? 11.219 -13.281 11.617 1 97.38 291 LEU B C 1
ATOM 4403 O O . LEU B 1 291 ? 11.5 -12.289 12.297 1 97.38 291 LEU B O 1
ATOM 4407 N N . GLY B 1 292 ? 12.086 -14.133 11.203 1 95.56 292 GLY B N 1
ATOM 4408 C CA . GLY B 1 292 ? 13.492 -13.922 11.516 1 95.56 292 GLY B CA 1
ATOM 4409 C C . GLY B 1 292 ? 14.297 -15.211 11.523 1 95.56 292 GLY B C 1
ATOM 4410 O O . GLY B 1 292 ? 13.781 -16.266 11.148 1 95.56 292 GLY B O 1
ATOM 4411 N N . LYS B 1 293 ? 15.602 -14.977 11.906 1 93.5 293 LYS B N 1
ATOM 4412 C CA . LYS B 1 293 ? 16.469 -16.141 12.055 1 93.5 293 LYS B CA 1
ATOM 4413 C C . LYS B 1 293 ? 15.867 -17.156 13.016 1 93.5 293 LYS B C 1
ATOM 4415 O O . LYS B 1 293 ? 15.438 -16.797 14.117 1 93.5 293 LYS B O 1
ATOM 4420 N N . GLY B 1 294 ? 15.766 -18.344 12.57 1 94.56 294 GLY B N 1
ATOM 4421 C CA . GLY B 1 294 ? 15.172 -19.391 13.383 1 94.56 294 GLY B CA 1
ATOM 4422 C C . GLY B 1 294 ? 13.68 -19.547 13.172 1 94.56 294 GLY B C 1
ATOM 4423 O O . GLY B 1 294 ? 13.078 -20.516 13.633 1 94.56 294 GLY B O 1
ATOM 4424 N N . GLY B 1 295 ? 13.102 -18.641 12.422 1 96.31 295 GLY B N 1
ATOM 4425 C CA . GLY B 1 295 ? 11.688 -18.703 12.117 1 96.31 295 GLY B CA 1
ATOM 4426 C C . GLY B 1 295 ? 10.805 -18.188 13.234 1 96.31 295 GLY B C 1
ATOM 4427 O O . GLY B 1 295 ? 11.305 -17.672 14.234 1 96.31 295 GLY B O 1
ATOM 4428 N N . HIS B 1 296 ? 9.477 -18.172 13.016 1 97.81 296 HIS B N 1
ATOM 4429 C CA . HIS B 1 296 ? 8.484 -17.781 14.016 1 97.81 296 HIS B CA 1
ATOM 4430 C C . HIS B 1 296 ? 8.625 -18.641 15.273 1 97.81 296 HIS B C 1
ATOM 4432 O O . HIS B 1 296 ? 8.758 -19.859 15.188 1 97.81 296 HIS B O 1
ATOM 4438 N N . PRO B 1 297 ? 8.656 -18 16.469 1 96.81 297 PRO B N 1
ATOM 4439 C CA . PRO B 1 297 ? 8.688 -18.766 17.719 1 96.81 297 PRO B CA 1
ATOM 4440 C C . PRO B 1 297 ? 7.355 -19.469 18.016 1 96.81 297 PRO B C 1
ATOM 4442 O O . PRO B 1 297 ? 6.535 -18.938 18.766 1 96.81 297 PRO B O 1
ATOM 4445 N N . TRP B 1 298 ? 7.234 -20.625 17.516 1 95.62 298 TRP B N 1
ATOM 4446 C CA . TRP B 1 298 ? 5.984 -21.375 17.625 1 95.62 298 TRP B CA 1
ATOM 4447 C C . TRP B 1 298 ? 5.648 -21.672 19.094 1 95.62 298 TRP B C 1
ATOM 4449 O O . TRP B 1 298 ? 6.547 -21.797 19.922 1 95.62 298 TRP B O 1
ATOM 4459 N N . SER B 1 299 ? 4.359 -21.703 19.453 1 90.06 299 SER B N 1
ATOM 4460 C CA . SER B 1 299 ? 3.906 -22.047 20.797 1 90.06 299 SER B CA 1
ATOM 4461 C C . SER B 1 299 ? 3.838 -23.562 20.984 1 90.06 299 SER B C 1
ATOM 4463 O O . SER B 1 299 ? 3.617 -24.297 20.016 1 90.06 299 SER B O 1
#

InterPro domains:
  IPR002347 Short-chain dehydrogenase/reductase SDR [PF00106] (39-228)
  IPR002347 Short-chain dehydrogenase/reductase SDR [PR00081] (40-57)
  IPR002347 Short-chain dehydrogenase/reductase SDR [PR00081] (118-129)
  IPR002347 Short-chain dehydrogenase/reductase SDR [PR00081] (189-208)
  IPR002347 Short-chain dehydrogenase/reductase SDR [PR00081] (208-225)
  IPR036291 NAD(P)-binding domain superfamily [SSF51735] (34-266)
  IPR057326 Ketoreductase domain [SM00822] (39-242)

Secondary structure (DSSP, 8-state):
--TTSTTTTTGGG-SSSSBP-S--GGG-TTSGGG--TT-EEEES-TTSHHHHHHHHHHHHTT-SEEEE--S-HHHHHHHHHHHHHHSPTT-EEEE----TTSHHHHHHHHHHHHHHH-S-SEEEE-------B-TTTS-HHHHHHHHIIIIIIHHHHHHHHHTTSS--EEEEEE--GGGGS--TTBHHHHHHHHHHHHHHHHHHHH-TTEEEEEEE--S--STTS-GGGGGG----HHHHHHHHHHHTSGGGGGGTT-EEETTB-HHHHHHTHHHHHHTTTTSBP-BSS--STT-S---/--TTSTTTTTGGG-SSSSBP-S--GGG-TTSGGG--TT-EEEES-TTSHHHHHHHHHHHHTT-SEEEE--S-HHHHHHHHHHHHHHSPTT-EEEE----TTSHHHHHHHHHHHHHHH-S-SEEEE-------B-TTTS-HHHHHHHHIIIIIIHHHHHHHHHTTSS--EEEEEE--GGGGS--TTBHHHHHHHHHHHHHHHHHHHH-TTEEEEEEE--S--STTS-GGGGGG----HHHHHHHHHHHTSGGGGGGTT-EEETTB-HHHHHHTHHHHHHTTTTSBP-BSS--STT-S---

Foldseek 3Di:
DPLVDLCVPPVVVEPAPFFDFEDDDVLQLQDLLLAQAPAEEEFEPCLWDLRLLLLLSNQQSAHQEYEYEEADQVSQVVSQVVSVVNHDPNRWYHYAYADLLDLVRLVVSVVVRCVTRNAHAEYEAPDFDFQFDAPPPDDPVSLQVRLSCLPNSVVSNVVSNCVSPPLAHEYEYEAAPCLVDDDGRRVSNSVNRVVSLVVQLVCVVVRVRYFYEYEHEPQADIPRHDPSCNSSHRHDSNLVSSVSSVCRGVVVVLQTSFYDYSGYDPVSCVVCSVVCNVVVVRDDDDDPFDQDVVGGPDD/DPLVDLCVPPVVVEPAPFFDFEDDDVLQLQDLLLAQAPAEEEFEPCLWDLRLLLLLSNQQSAHQEYEYEEADQVSQVVSQVVSVVNHDPNRWYHYAYADLLDLVRLVVSVVVCCVTRNAHAEYEAPDFDFDFDAPPPDDPVSLQVRLSCLPNSLVSNVVSNCVSPPLAHEYEYEAAPCLVDDDGRRVSNSVNRVVSLVVQLVCVVVRVRYFYEYEHEPQADIPRHDPSCVSSHRHDSNLVSSVSSVCRGVVVRLQTSFYDYSGYDPVSCVVCSVVCNVVVVRDDDDDPFDQDVVGGPDD

pLDDT: mean 95.51, std 4.54, range [68.06, 98.88]

Nearest PDB structures (foldseek):
  6ihi-assembly1_C  TM=9.068E-01  e=2.266E-19  Ralstonia sp.
  8hfk-assembly1_A  TM=9.036E-01  e=2.404E-17  Cercospora sp. JNU001
  7v0h-assembly1_B  TM=8.965E-01  e=4.682E-17  Burkholderia cenocepacia J2315
  8ijg-assembly1_D  TM=8.881E-01  e=6.338E-17  Burkholderia gladioli BSR3
  5thk-assembly2_G  TM=8.954E-01  e=3.897E-14  Burkholderia cenocepacia J2315